Protein AF-A0A078IVW1-F1 (afdb_monomer)

Structure (mmCIF, N/CA/C/O backbone):
data_AF-A0A078IVW1-F1
#
_entry.id   AF-A0A078IVW1-F1
#
loop_
_atom_site.group_PDB
_atom_site.id
_atom_site.type_symbol
_atom_site.label_atom_id
_atom_site.label_alt_id
_atom_site.label_comp_id
_atom_site.label_asym_id
_atom_site.label_entity_id
_atom_site.label_seq_id
_atom_site.pdbx_PDB_ins_code
_atom_site.Cartn_x
_atom_site.Cartn_y
_atom_site.Cartn_z
_atom_site.occupancy
_atom_site.B_iso_or_equiv
_atom_site.auth_seq_id
_atom_site.auth_comp_id
_atom_site.auth_asym_id
_atom_site.auth_atom_id
_atom_site.pdbx_PDB_model_num
ATOM 1 N N . MET A 1 1 ? -6.769 -7.950 -31.016 1.00 24.73 1 MET A N 1
ATOM 2 C CA . MET A 1 1 ? -6.019 -9.209 -31.220 1.00 24.73 1 MET A CA 1
ATOM 3 C C . MET A 1 1 ? -4.898 -8.933 -32.211 1.00 24.73 1 MET A C 1
ATOM 5 O O . MET A 1 1 ? -5.158 -8.877 -33.402 1.00 24.73 1 MET A O 1
ATOM 9 N N . LEU A 1 2 ? -3.691 -8.647 -31.719 1.00 26.38 2 LEU A N 1
ATOM 10 C CA . LEU A 1 2 ? -2.508 -8.357 -32.539 1.00 26.38 2 LEU A CA 1
ATOM 11 C C . LEU A 1 2 ? -1.634 -9.618 -32.569 1.00 26.38 2 LEU A C 1
ATOM 13 O O . LEU A 1 2 ? -1.234 -10.117 -31.518 1.00 26.38 2 LEU A O 1
ATOM 17 N N . SER A 1 3 ? -1.404 -10.184 -33.755 1.00 25.48 3 SER A N 1
ATOM 18 C CA . SER A 1 3 ? -0.679 -11.444 -33.924 1.00 25.48 3 SER A CA 1
ATOM 19 C C . SER A 1 3 ? 0.833 -11.210 -34.014 1.00 25.48 3 SER A C 1
ATOM 21 O O . SER A 1 3 ? 1.359 -10.921 -35.083 1.00 25.48 3 SER A O 1
ATOM 23 N N . CYS A 1 4 ? 1.549 -11.415 -32.909 1.00 32.16 4 CYS A N 1
ATOM 24 C CA . CYS A 1 4 ? 3.010 -11.606 -32.915 1.00 32.16 4 CYS A CA 1
ATOM 25 C C . CYS A 1 4 ? 3.415 -13.059 -33.277 1.00 32.16 4 CYS A C 1
ATOM 27 O O . CYS A 1 4 ? 4.593 -13.399 -33.310 1.00 32.16 4 CYS A O 1
ATOM 29 N N . SER A 1 5 ? 2.437 -13.932 -33.556 1.00 32.19 5 SER A N 1
ATOM 30 C CA . SER A 1 5 ? 2.635 -15.375 -33.773 1.00 32.19 5 SER A CA 1
ATOM 31 C C . SER A 1 5 ? 3.453 -15.718 -35.025 1.00 32.19 5 SER A C 1
ATOM 33 O O . SER A 1 5 ? 4.124 -16.747 -35.047 1.00 32.19 5 SER A O 1
ATOM 35 N N . SER A 1 6 ? 3.414 -14.893 -36.076 1.00 31.38 6 SER A N 1
ATOM 36 C CA . SER A 1 6 ? 4.031 -15.243 -37.364 1.00 31.38 6 SER A CA 1
ATOM 37 C C . SER A 1 6 ? 5.554 -15.070 -37.388 1.00 31.38 6 SER A C 1
ATOM 39 O O . SER A 1 6 ? 6.227 -15.800 -38.116 1.00 31.38 6 SER A O 1
ATOM 41 N N . ALA A 1 7 ? 6.109 -14.164 -36.576 1.00 36.50 7 ALA A N 1
ATOM 42 C CA . ALA A 1 7 ? 7.552 -13.924 -36.514 1.00 36.50 7 ALA A CA 1
ATOM 43 C C . ALA A 1 7 ? 8.297 -15.043 -35.760 1.00 36.50 7 ALA A C 1
ATOM 45 O O . ALA A 1 7 ? 9.372 -15.465 -36.180 1.00 36.50 7 ALA A O 1
ATOM 46 N N . PHE A 1 8 ? 7.698 -15.591 -34.697 1.00 34.28 8 PHE A N 1
ATOM 47 C CA . PHE A 1 8 ? 8.327 -16.627 -33.866 1.00 34.28 8 PHE A CA 1
ATOM 48 C C . PHE A 1 8 ? 8.135 -18.057 -34.400 1.00 34.28 8 PHE A C 1
ATOM 50 O O . PHE A 1 8 ? 9.018 -18.900 -34.232 1.00 34.28 8 PHE A O 1
ATOM 57 N N . GLN A 1 9 ? 7.049 -18.342 -35.133 1.00 31.06 9 GLN A N 1
ATOM 58 C CA . GLN A 1 9 ? 6.803 -19.680 -35.705 1.00 31.06 9 GLN A CA 1
ATOM 59 C C . GLN A 1 9 ? 7.844 -20.115 -36.757 1.00 31.06 9 GLN A C 1
ATOM 61 O O . GLN A 1 9 ? 8.083 -21.314 -36.928 1.00 31.06 9 GLN A O 1
ATOM 66 N N . ARG A 1 10 ? 8.521 -19.171 -37.428 1.00 33.16 10 ARG A N 1
ATOM 67 C CA . ARG A 1 10 ? 9.613 -19.494 -38.367 1.00 33.16 10 ARG A CA 1
ATOM 68 C C . ARG A 1 10 ? 10.933 -19.836 -37.671 1.00 33.16 10 ARG A C 1
ATOM 70 O O . ARG A 1 10 ? 11.683 -20.652 -38.197 1.00 33.16 10 ARG A O 1
ATOM 77 N N . VAL A 1 11 ? 11.179 -19.310 -36.469 1.00 36.59 11 VAL A N 1
ATOM 78 C CA . VAL A 1 11 ? 12.409 -19.577 -35.698 1.00 36.59 11 VAL A CA 1
ATOM 79 C C . VAL A 1 11 ? 12.420 -21.008 -35.154 1.00 36.59 11 VAL A C 1
ATOM 81 O O . VAL A 1 11 ? 13.435 -21.695 -35.241 1.00 36.59 11 VAL A O 1
ATOM 84 N N . ALA A 1 12 ? 11.269 -21.509 -34.698 1.00 29.56 12 ALA A N 1
ATOM 85 C CA . ALA A 1 12 ? 11.139 -22.897 -34.251 1.00 29.56 12 ALA A CA 1
ATOM 86 C C . ALA A 1 12 ? 11.329 -23.916 -35.394 1.00 29.56 12 ALA A C 1
ATOM 88 O O . ALA A 1 12 ? 11.802 -25.022 -35.157 1.00 29.56 12 ALA A O 1
ATOM 89 N N . SER A 1 13 ? 11.006 -23.547 -36.639 1.00 28.39 13 SER A N 1
ATOM 90 C CA . SER A 1 13 ? 11.049 -24.469 -37.786 1.00 28.39 13 SER A CA 1
ATOM 91 C C . SER A 1 13 ? 12.455 -24.659 -38.380 1.00 28.39 13 SER A C 1
ATOM 93 O O . SER A 1 13 ? 12.718 -25.691 -38.992 1.00 28.39 13 SER A O 1
ATOM 95 N N . LEU A 1 14 ? 13.379 -23.713 -38.174 1.00 31.36 14 LEU A N 1
ATOM 96 C CA . LEU A 1 14 ? 14.762 -23.792 -38.679 1.00 31.36 14 LEU A CA 1
ATOM 97 C C . LEU A 1 14 ? 15.703 -24.618 -37.781 1.00 31.36 14 LEU A C 1
ATOM 99 O O . LEU A 1 14 ? 16.713 -25.123 -38.261 1.00 31.36 14 LEU A O 1
ATOM 103 N N . MET A 1 15 ? 15.356 -24.825 -36.506 1.00 32.75 15 MET A N 1
ATOM 104 C CA . MET A 1 15 ? 16.153 -25.624 -35.558 1.00 32.75 15 MET A CA 1
ATOM 105 C C . MET A 1 15 ? 15.985 -27.149 -35.735 1.00 32.75 15 MET A C 1
ATOM 107 O O . MET A 1 15 ? 16.777 -27.918 -35.194 1.00 32.75 15 MET A O 1
ATOM 111 N N . PHE A 1 16 ? 14.986 -27.616 -36.498 1.00 30.64 16 PHE A N 1
ATOM 112 C CA . PHE A 1 16 ? 14.672 -29.049 -36.627 1.00 30.64 16 PHE A CA 1
ATOM 113 C C . PHE A 1 16 ? 15.313 -29.770 -37.822 1.00 30.64 16 PHE A C 1
ATOM 115 O O . PHE A 1 16 ? 15.079 -30.968 -37.986 1.00 30.64 16 PHE A O 1
ATOM 122 N N . MET A 1 17 ? 16.153 -29.116 -38.634 1.00 33.28 17 MET A N 1
ATOM 123 C CA . MET A 1 17 ? 16.829 -29.787 -39.754 1.00 33.28 17 MET A CA 1
ATOM 124 C C . MET A 1 17 ? 18.305 -29.402 -39.902 1.00 33.28 17 MET A C 1
ATOM 126 O O . MET A 1 17 ? 18.654 -28.570 -40.728 1.00 33.28 17 MET A O 1
ATOM 130 N N . ALA A 1 18 ? 19.182 -30.083 -39.155 1.00 27.86 18 ALA A N 1
ATOM 131 C CA . ALA A 1 18 ? 20.555 -30.387 -39.579 1.00 27.86 18 ALA A CA 1
ATOM 132 C C . ALA A 1 18 ? 21.154 -31.535 -38.728 1.00 27.86 18 ALA A C 1
ATOM 134 O O . ALA A 1 18 ? 20.940 -31.573 -37.513 1.00 27.86 18 ALA A O 1
ATOM 135 N N . PRO A 1 19 ? 21.884 -32.499 -39.325 1.00 29.77 19 PRO A N 1
ATOM 136 C CA . PRO A 1 19 ? 22.349 -33.698 -38.634 1.00 29.77 19 PRO A CA 1
ATOM 137 C C . PRO A 1 19 ? 23.599 -33.448 -37.775 1.00 29.77 19 PRO A C 1
ATOM 139 O O . PRO A 1 19 ? 24.520 -32.727 -38.153 1.00 29.77 19 PRO A O 1
ATOM 142 N N . LYS A 1 20 ? 23.639 -34.115 -36.615 1.00 34.22 20 LYS A N 1
ATOM 143 C CA . LYS A 1 20 ? 24.758 -34.126 -35.662 1.00 34.22 20 LYS A CA 1
ATOM 144 C C . LYS A 1 20 ? 26.024 -34.717 -36.297 1.00 34.22 20 LYS A C 1
ATOM 146 O O . LYS A 1 20 ? 26.074 -35.918 -36.545 1.00 34.22 20 LYS A O 1
ATOM 151 N N . LEU A 1 21 ? 27.080 -33.917 -36.432 1.00 27.88 21 LEU A N 1
ATOM 152 C CA . LEU A 1 21 ? 28.450 -34.393 -36.654 1.00 27.88 21 LEU A CA 1
ATOM 153 C C . LEU A 1 21 ? 29.354 -33.867 -35.531 1.00 27.88 21 LEU A C 1
ATOM 155 O O . LEU A 1 21 ? 29.648 -32.679 -35.446 1.00 27.88 21 LEU A O 1
ATOM 159 N N . LYS A 1 22 ? 29.774 -34.775 -34.642 1.00 29.92 22 LYS A N 1
ATOM 160 C CA . LYS A 1 22 ? 30.841 -34.550 -33.654 1.00 29.92 22 LYS A CA 1
ATOM 161 C C . LYS A 1 22 ? 32.198 -34.846 -34.305 1.00 29.92 22 LYS A C 1
ATOM 163 O O . LYS A 1 22 ? 32.307 -35.898 -34.932 1.00 29.92 22 LYS A O 1
ATOM 168 N N . PRO A 1 23 ? 33.264 -34.074 -34.040 1.00 29.44 23 PRO A N 1
ATOM 169 C CA . PRO A 1 23 ? 34.621 -34.570 -34.197 1.00 29.44 23 PRO A CA 1
ATOM 170 C C . PRO A 1 23 ? 35.160 -35.080 -32.852 1.00 29.44 23 PRO A C 1
ATOM 172 O O . PRO A 1 23 ? 35.332 -34.324 -31.896 1.00 29.44 23 PRO A O 1
ATOM 175 N N . GLN A 1 24 ? 35.441 -36.383 -32.786 1.00 28.83 24 GLN A N 1
ATOM 176 C CA . GLN A 1 24 ? 36.315 -36.983 -31.778 1.00 28.83 24 GLN A CA 1
ATOM 177 C C . GLN A 1 24 ? 37.773 -36.636 -32.120 1.00 28.83 24 GLN A C 1
ATOM 179 O O . GLN A 1 24 ? 38.235 -36.926 -33.221 1.00 28.83 24 GLN A O 1
ATOM 184 N N . ARG A 1 25 ? 38.514 -36.039 -31.179 1.00 26.41 25 ARG A N 1
ATOM 185 C CA . ARG A 1 25 ? 39.983 -35.992 -31.234 1.00 26.41 25 ARG A CA 1
ATOM 186 C C . ARG A 1 25 ? 40.534 -37.317 -30.707 1.00 26.41 25 ARG A C 1
ATOM 188 O O . ARG A 1 25 ? 40.351 -37.625 -29.534 1.00 26.41 25 ARG A O 1
ATOM 195 N N . LEU A 1 26 ? 41.230 -38.061 -31.560 1.00 26.84 26 LEU A N 1
ATOM 196 C CA . LEU A 1 26 ? 42.085 -39.187 -31.185 1.00 26.84 26 LEU A CA 1
ATOM 197 C C . LEU A 1 26 ? 43.542 -38.772 -31.411 1.00 26.84 26 LEU A C 1
ATOM 199 O O . LEU A 1 26 ? 43.956 -38.521 -32.540 1.00 26.84 26 LEU A O 1
ATOM 203 N N . HIS A 1 27 ? 44.305 -38.679 -30.322 1.00 28.47 27 HIS A N 1
ATOM 204 C CA . HIS A 1 27 ? 45.763 -38.687 -30.359 1.00 28.47 27 HIS A CA 1
ATOM 205 C C . HIS A 1 27 ? 46.221 -40.120 -30.653 1.00 28.47 27 HIS A C 1
ATOM 207 O O . HIS A 1 27 ? 45.898 -41.028 -29.889 1.00 28.47 27 HIS A O 1
ATOM 213 N N . GLN A 1 28 ? 46.991 -40.319 -31.723 1.00 27.20 28 GLN A N 1
ATOM 214 C CA . GLN A 1 28 ? 47.823 -41.510 -31.885 1.00 27.20 28 GLN A CA 1
ATOM 215 C C . GLN A 1 28 ? 49.289 -41.132 -31.683 1.00 27.20 28 GLN A C 1
ATOM 217 O O . GLN A 1 28 ? 49.836 -40.275 -32.373 1.00 27.20 28 GLN A O 1
ATOM 222 N N . ILE A 1 29 ? 49.879 -41.784 -30.686 1.00 32.69 29 ILE A N 1
ATOM 223 C CA . ILE A 1 29 ? 51.311 -41.896 -30.432 1.00 32.69 29 ILE A CA 1
ATOM 224 C C . ILE A 1 29 ? 51.814 -43.060 -31.291 1.00 32.69 29 ILE A C 1
ATOM 226 O O . ILE A 1 29 ? 51.218 -44.136 -31.257 1.00 32.69 29 ILE A O 1
ATOM 230 N N . ALA A 1 30 ? 52.905 -42.857 -32.027 1.00 26.69 30 ALA A N 1
ATOM 231 C CA . ALA A 1 30 ? 53.679 -43.939 -32.628 1.00 26.69 30 ALA A CA 1
ATOM 232 C C . ALA A 1 30 ? 55.183 -43.615 -32.547 1.00 26.69 30 ALA A C 1
ATOM 234 O O . ALA A 1 30 ? 55.713 -42.817 -33.316 1.00 26.69 30 ALA A O 1
ATOM 235 N N . GLU A 1 31 ? 55.843 -44.239 -31.572 1.00 26.94 31 GLU A N 1
ATOM 236 C CA . GLU A 1 31 ? 57.244 -44.688 -31.622 1.00 26.94 31 GLU A CA 1
ATOM 237 C C . GLU A 1 31 ? 57.332 -45.855 -32.641 1.00 26.94 31 GLU A C 1
ATOM 239 O O . GLU A 1 31 ? 56.351 -46.571 -32.806 1.00 26.94 31 GLU A O 1
ATOM 244 N N . THR A 1 32 ? 58.386 -46.181 -33.396 1.00 30.00 32 THR A N 1
ATOM 245 C CA . THR A 1 32 ? 59.852 -46.143 -33.243 1.00 30.00 32 THR A CA 1
ATOM 246 C C . THR A 1 32 ? 60.497 -46.380 -34.627 1.00 30.00 32 THR A C 1
ATOM 248 O O . THR A 1 32 ? 59.862 -46.946 -35.516 1.00 30.00 32 THR A O 1
ATOM 251 N N . GLY A 1 33 ? 61.784 -46.042 -34.791 1.00 28.08 33 GLY A N 1
ATOM 252 C CA . GLY A 1 33 ? 62.618 -46.578 -35.878 1.00 28.08 33 GLY A CA 1
ATOM 253 C C . GLY A 1 33 ? 63.887 -45.765 -36.134 1.00 28.08 33 GLY A C 1
ATOM 254 O O . GLY A 1 33 ? 63.874 -44.831 -36.928 1.00 28.08 33 GLY A O 1
ATOM 255 N N . ALA A 1 34 ? 64.976 -46.104 -35.445 1.00 32.75 34 ALA A N 1
ATOM 256 C CA . ALA A 1 34 ? 66.288 -45.492 -35.621 1.00 32.75 34 ALA A CA 1
ATOM 257 C C . ALA A 1 34 ? 67.111 -46.244 -36.678 1.00 32.75 34 ALA A C 1
ATOM 259 O O . ALA A 1 34 ? 67.384 -47.423 -36.487 1.00 32.75 34 ALA A O 1
ATOM 260 N N . GLU A 1 35 ? 67.605 -45.542 -37.702 1.00 29.36 35 GLU A N 1
ATOM 261 C CA . GLU A 1 35 ? 68.818 -45.930 -38.432 1.00 29.36 35 GLU A CA 1
ATOM 262 C C . GLU A 1 35 ? 69.696 -44.696 -38.697 1.00 29.36 35 GLU A C 1
ATOM 264 O O . GLU A 1 35 ? 69.244 -43.640 -39.142 1.00 29.36 35 GLU A O 1
ATOM 269 N N . GLN A 1 36 ? 70.971 -44.829 -38.332 1.00 39.22 36 GLN A N 1
ATOM 270 C CA . GLN A 1 36 ? 72.017 -43.813 -38.408 1.00 39.22 36 GLN A CA 1
ATOM 271 C C . GLN A 1 36 ? 72.452 -43.565 -39.854 1.00 39.22 36 GLN A C 1
ATOM 273 O O . GLN A 1 36 ? 72.902 -44.501 -40.500 1.00 39.22 36 GLN A O 1
ATOM 278 N N . LEU A 1 37 ? 72.503 -42.305 -40.302 1.00 31.30 37 LEU A N 1
ATOM 279 C CA . LEU A 1 37 ? 73.379 -41.888 -41.405 1.00 31.30 37 LEU A CA 1
ATOM 280 C C . LEU A 1 37 ? 73.882 -40.447 -41.196 1.00 31.30 37 LEU A C 1
ATOM 282 O O . LEU A 1 37 ? 73.183 -39.463 -41.407 1.00 31.30 37 LEU A O 1
ATOM 286 N N . VAL A 1 38 ? 75.125 -40.382 -40.711 1.00 33.50 38 VAL A N 1
ATOM 287 C CA . VAL A 1 38 ? 76.199 -39.407 -40.976 1.00 33.50 38 VAL A CA 1
ATOM 288 C C . VAL A 1 38 ? 75.796 -37.962 -41.326 1.00 33.50 38 VAL A C 1
ATOM 290 O O . VAL A 1 38 ? 75.296 -37.652 -42.405 1.00 33.50 38 VAL A O 1
ATOM 293 N N . LYS A 1 39 ? 76.194 -37.048 -40.429 1.00 45.00 39 LYS A N 1
ATOM 294 C CA . LYS A 1 39 ? 76.254 -35.591 -40.618 1.00 45.00 39 LYS A CA 1
ATOM 295 C C . LYS A 1 39 ? 76.831 -35.213 -41.989 1.00 45.00 39 LYS A C 1
ATOM 297 O O . LYS A 1 39 ? 78.031 -35.339 -42.224 1.00 45.00 39 LYS A O 1
ATOM 302 N N . LYS A 1 40 ? 75.999 -34.605 -42.833 1.00 32.66 40 LYS A N 1
ATOM 303 C CA . LYS A 1 40 ? 76.448 -33.673 -43.868 1.00 32.66 40 LYS A CA 1
ATOM 304 C C . LYS A 1 40 ? 75.573 -32.433 -43.762 1.00 32.66 40 LYS A C 1
ATOM 306 O O . LYS A 1 40 ? 74.375 -32.496 -44.021 1.00 32.66 40 LYS A O 1
ATOM 311 N N . ALA A 1 41 ? 76.167 -31.329 -43.308 1.00 35.81 41 ALA A N 1
ATOM 312 C CA . ALA A 1 41 ? 75.520 -30.028 -43.283 1.00 35.81 41 ALA A CA 1
ATOM 313 C C . ALA A 1 41 ? 75.143 -29.662 -44.721 1.00 35.81 41 ALA A C 1
ATOM 315 O O . ALA A 1 41 ? 75.983 -29.263 -45.525 1.00 35.81 41 ALA A O 1
ATOM 316 N N . ARG A 1 42 ? 73.875 -29.881 -45.060 1.00 39.69 42 ARG A N 1
ATOM 317 C CA . ARG A 1 42 ? 73.269 -29.309 -46.249 1.00 39.69 42 ARG A CA 1
ATOM 318 C C . ARG A 1 42 ? 72.873 -27.906 -45.827 1.00 39.69 42 ARG A C 1
ATOM 320 O O . ARG A 1 42 ? 71.928 -27.743 -45.063 1.00 39.69 42 ARG A O 1
ATOM 327 N N . THR A 1 43 ? 73.636 -26.914 -46.266 1.00 43.94 43 THR A N 1
ATOM 328 C CA . THR A 1 43 ? 73.243 -25.508 -46.209 1.00 43.94 43 THR A CA 1
ATOM 329 C C . THR A 1 43 ? 71.979 -25.372 -47.056 1.00 43.94 43 THR A C 1
ATOM 331 O O . THR A 1 43 ? 72.036 -25.152 -48.262 1.00 43.94 43 THR A O 1
ATOM 334 N N . MET A 1 44 ? 70.823 -25.637 -46.454 1.00 43.00 44 MET A N 1
ATOM 335 C CA . MET A 1 44 ? 69.550 -25.202 -46.995 1.00 43.00 44 MET A CA 1
ATOM 336 C C . MET A 1 44 ? 69.433 -23.735 -46.616 1.00 43.00 44 MET A C 1
ATOM 338 O O . MET A 1 44 ? 69.618 -23.355 -45.464 1.00 43.00 44 MET A O 1
ATOM 342 N N . THR A 1 45 ? 69.175 -22.907 -47.612 1.00 50.91 45 THR A N 1
ATOM 343 C CA . THR A 1 45 ? 68.810 -21.498 -47.511 1.00 50.91 45 THR A CA 1
ATOM 344 C C . THR A 1 45 ? 67.485 -21.344 -46.748 1.00 50.91 45 THR A C 1
ATOM 346 O O . THR A 1 45 ? 66.454 -21.035 -47.333 1.00 50.91 45 THR A O 1
ATOM 349 N N . THR A 1 46 ? 67.480 -21.623 -45.443 1.00 50.75 46 THR A N 1
ATOM 350 C CA . THR A 1 46 ? 66.289 -21.595 -44.573 1.00 50.75 46 THR A CA 1
ATOM 351 C C . THR A 1 46 ? 66.142 -20.290 -43.793 1.00 50.75 46 THR A C 1
ATOM 353 O O . THR A 1 46 ? 65.039 -19.982 -43.353 1.00 50.75 46 THR A O 1
ATOM 356 N N . GLU A 1 47 ? 67.207 -19.491 -43.650 1.00 52.66 47 GLU A N 1
ATOM 357 C CA . GLU A 1 47 ? 67.132 -18.200 -42.943 1.00 52.66 47 GLU A CA 1
ATOM 358 C C . GLU A 1 47 ? 66.324 -17.147 -43.711 1.00 52.66 47 GLU A C 1
ATOM 360 O O . GLU A 1 47 ? 65.543 -16.431 -43.091 1.00 52.66 47 GLU A O 1
ATOM 365 N N . SER A 1 48 ? 66.439 -17.089 -45.046 1.00 58.31 48 SER A N 1
ATOM 366 C CA . SER A 1 48 ? 65.611 -16.180 -45.858 1.00 58.31 48 SER A CA 1
ATOM 367 C C . SER A 1 48 ? 64.148 -16.608 -45.811 1.00 58.31 48 SER A C 1
ATOM 369 O O . SER A 1 48 ? 63.303 -15.828 -45.406 1.00 58.31 48 SER A O 1
ATOM 371 N N . SER A 1 49 ? 63.851 -17.883 -46.091 1.00 63.56 49 SER A N 1
ATOM 372 C CA . SER A 1 49 ? 62.472 -18.383 -46.177 1.00 63.56 49 SER A CA 1
ATOM 373 C C . SER A 1 49 ? 61.667 -18.213 -44.883 1.00 63.56 49 SER A C 1
ATOM 375 O O . SER A 1 49 ? 60.493 -17.852 -44.953 1.00 63.56 49 SER A O 1
ATOM 377 N N . MET A 1 50 ? 62.267 -18.443 -43.707 1.00 70.25 50 MET A N 1
ATOM 378 C CA . MET A 1 50 ? 61.575 -18.201 -42.436 1.00 70.25 50 MET A CA 1
ATOM 379 C C . MET A 1 50 ? 61.427 -16.710 -42.140 1.00 70.25 50 MET A C 1
ATOM 381 O O . MET A 1 50 ? 60.365 -16.296 -41.688 1.00 70.25 50 MET A O 1
ATOM 385 N N . LYS A 1 51 ? 62.453 -15.893 -42.405 1.00 74.69 51 LYS A N 1
ATOM 386 C CA . LYS A 1 51 ? 62.384 -14.440 -42.201 1.00 74.69 51 LYS A CA 1
ATOM 387 C C . LYS A 1 51 ? 61.339 -13.794 -43.115 1.00 74.69 51 LYS A C 1
ATOM 389 O O . LYS A 1 51 ? 60.545 -12.992 -42.639 1.00 74.69 51 LYS A O 1
ATOM 394 N N . ASP A 1 52 ? 61.281 -14.223 -44.372 1.00 78.00 52 ASP A N 1
ATOM 395 C CA . ASP A 1 52 ? 60.282 -13.807 -45.356 1.00 78.00 52 ASP A CA 1
ATOM 396 C C . ASP A 1 52 ? 58.871 -14.229 -44.907 1.00 78.00 52 ASP A C 1
ATOM 398 O O . ASP A 1 52 ? 57.936 -13.434 -44.988 1.00 78.00 52 ASP A O 1
ATOM 402 N N . ALA A 1 53 ? 58.714 -15.432 -44.337 1.00 79.94 53 ALA A N 1
ATOM 403 C CA . ALA A 1 53 ? 57.449 -15.874 -43.747 1.00 79.94 53 ALA A CA 1
ATOM 404 C C . ALA A 1 53 ? 57.048 -15.047 -42.507 1.00 79.94 53 ALA A C 1
ATOM 406 O O . ALA A 1 53 ? 55.894 -14.642 -42.391 1.00 79.94 53 ALA A O 1
ATOM 407 N N . PHE A 1 54 ? 57.978 -14.745 -41.592 1.00 87.31 54 PHE A N 1
ATOM 408 C CA . PHE A 1 54 ? 57.710 -13.885 -40.430 1.00 87.31 54 PHE A CA 1
ATOM 409 C C . PHE A 1 54 ? 57.327 -12.460 -40.839 1.00 87.31 54 PHE A C 1
ATOM 411 O O . PHE A 1 54 ? 56.403 -11.899 -40.253 1.00 87.31 54 PHE A O 1
ATOM 418 N N . SER A 1 55 ? 57.983 -11.896 -41.856 1.00 86.62 55 SER A N 1
ATOM 419 C CA . SER A 1 55 ? 57.609 -10.600 -42.428 1.00 86.62 55 SER A CA 1
ATOM 420 C C . SER A 1 55 ? 56.202 -10.635 -43.027 1.00 86.62 55 SER A C 1
ATOM 422 O O . SER A 1 55 ? 55.395 -9.772 -42.703 1.00 86.62 55 SER A O 1
ATOM 424 N N . GLN A 1 56 ? 55.851 -11.681 -43.783 1.00 87.44 56 GLN A N 1
ATOM 425 C CA . GLN A 1 56 ? 54.490 -11.855 -44.309 1.00 87.44 56 GLN A CA 1
ATOM 426 C C . GLN A 1 56 ? 53.433 -11.960 -43.197 1.00 87.44 56 GLN A C 1
ATOM 428 O O . GLN A 1 56 ? 52.359 -11.368 -43.311 1.00 87.44 56 GLN A O 1
ATOM 433 N N . TYR A 1 57 ? 53.719 -12.672 -42.099 1.00 87.94 57 TYR A N 1
ATOM 434 C CA . TYR A 1 57 ? 52.807 -12.744 -40.952 1.00 87.94 57 TYR A CA 1
ATOM 435 C C . TYR A 1 57 ? 52.697 -11.416 -40.196 1.00 87.94 57 TYR A C 1
ATOM 437 O O . TYR A 1 57 ? 51.604 -11.063 -39.751 1.00 87.94 57 TYR A O 1
ATOM 445 N N . ALA A 1 58 ? 53.797 -10.672 -40.055 1.00 87.94 58 ALA A N 1
ATOM 446 C CA . ALA A 1 58 ? 53.789 -9.348 -39.440 1.00 87.94 58 ALA A CA 1
ATOM 447 C C . ALA A 1 58 ? 52.955 -8.359 -40.268 1.00 87.94 58 ALA A C 1
ATOM 449 O O . ALA A 1 58 ? 52.090 -7.683 -39.713 1.00 87.94 58 ALA A O 1
ATOM 450 N N . ASP A 1 59 ? 53.136 -8.343 -41.590 1.00 88.81 59 ASP A N 1
ATOM 451 C CA . ASP A 1 59 ? 52.350 -7.511 -42.504 1.00 88.81 59 ASP A CA 1
ATOM 452 C C . ASP A 1 59 ? 50.867 -7.905 -42.477 1.00 88.81 59 ASP A C 1
ATOM 454 O O . ASP A 1 59 ? 49.993 -7.039 -42.414 1.00 88.81 59 ASP A O 1
ATOM 458 N N . TYR A 1 60 ? 50.557 -9.207 -42.438 1.00 87.06 60 TYR A N 1
ATOM 459 C CA . TYR A 1 60 ? 49.186 -9.695 -42.267 1.00 87.06 60 TYR A CA 1
ATOM 460 C C . TYR A 1 60 ? 48.552 -9.204 -40.955 1.00 87.06 60 TYR A C 1
ATOM 462 O O . TYR A 1 60 ? 47.434 -8.687 -40.972 1.00 87.06 60 TYR A O 1
ATOM 470 N N . LEU A 1 61 ? 49.253 -9.335 -39.822 1.00 86.38 61 LEU A N 1
ATOM 471 C CA . LEU A 1 61 ? 48.755 -8.910 -38.509 1.00 86.38 61 LEU A CA 1
ATOM 472 C C . LEU A 1 61 ? 48.595 -7.391 -38.410 1.00 86.38 61 LEU A C 1
ATOM 474 O O . LEU A 1 61 ? 47.601 -6.928 -37.849 1.00 86.38 61 LEU A O 1
ATOM 478 N N . ASN A 1 62 ? 49.529 -6.620 -38.969 1.00 87.69 62 ASN A N 1
ATOM 479 C CA . ASN A 1 62 ? 49.442 -5.162 -39.018 1.00 87.69 62 ASN A CA 1
ATOM 480 C C . ASN A 1 62 ? 48.235 -4.723 -39.852 1.00 87.69 62 ASN A C 1
ATOM 482 O O . ASN A 1 62 ? 47.373 -4.008 -39.343 1.00 87.69 62 ASN A O 1
ATOM 486 N N . ASN A 1 63 ? 48.091 -5.252 -41.071 1.00 86.62 63 ASN A N 1
ATOM 487 C CA . ASN A 1 63 ? 46.940 -4.971 -41.932 1.00 86.62 63 ASN A CA 1
ATOM 488 C C . ASN A 1 63 ? 45.610 -5.375 -41.271 1.00 86.62 63 ASN A C 1
ATOM 490 O O . ASN A 1 63 ? 44.612 -4.656 -41.374 1.00 86.62 63 ASN A O 1
ATOM 494 N N . PHE A 1 64 ? 45.582 -6.508 -40.561 1.00 86.12 64 PHE A N 1
ATOM 495 C CA . PHE A 1 64 ? 44.407 -6.957 -39.816 1.00 86.12 64 PHE A CA 1
ATOM 496 C C . PHE A 1 64 ? 44.075 -6.031 -38.638 1.00 86.12 64 PHE A C 1
ATOM 498 O O . PHE A 1 64 ? 42.906 -5.694 -38.438 1.00 86.12 64 PHE A O 1
ATOM 505 N N . ASN A 1 65 ? 45.075 -5.584 -37.874 1.00 86.69 65 ASN A N 1
ATOM 506 C CA . ASN A 1 65 ? 44.882 -4.649 -36.767 1.00 86.69 65 ASN A CA 1
ATOM 507 C C . ASN A 1 65 ? 44.405 -3.279 -37.254 1.00 86.69 65 ASN A C 1
ATOM 509 O O . ASN A 1 65 ? 43.435 -2.757 -36.708 1.00 86.69 65 ASN A O 1
ATOM 513 N N . GLU A 1 66 ? 44.999 -2.739 -38.317 1.00 89.31 66 GLU A N 1
ATOM 514 C CA . GLU A 1 66 ? 44.539 -1.491 -38.931 1.00 89.31 66 GLU A CA 1
ATOM 515 C C . GLU A 1 66 ? 43.095 -1.610 -39.439 1.00 89.31 66 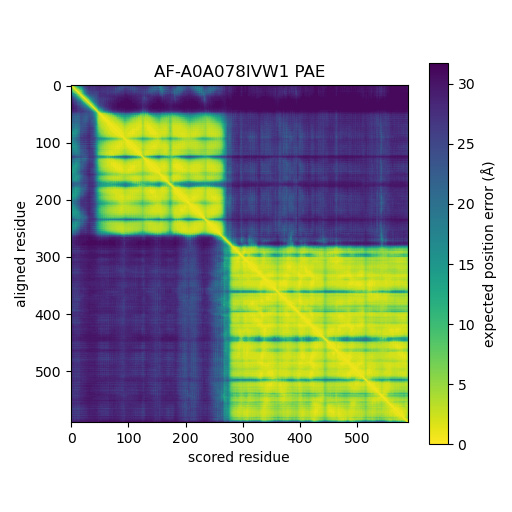GLU A C 1
ATOM 517 O O . GLU A 1 66 ? 42.271 -0.719 -39.211 1.00 89.31 66 GLU A O 1
ATOM 522 N N . LYS A 1 67 ? 42.745 -2.736 -40.083 1.00 88.69 67 LYS A N 1
ATOM 523 C CA . LYS A 1 67 ? 41.361 -3.026 -40.495 1.00 88.69 67 LYS A CA 1
ATOM 524 C C . LYS A 1 67 ? 40.427 -3.071 -39.285 1.00 88.69 67 LYS A C 1
ATOM 526 O O . LYS A 1 67 ? 39.368 -2.446 -39.303 1.00 88.69 67 LYS A O 1
ATOM 531 N N . ARG A 1 68 ? 40.824 -3.757 -38.209 1.00 90.31 68 ARG A N 1
ATOM 532 C CA . ARG A 1 68 ? 40.060 -3.829 -36.956 1.00 90.31 68 ARG A CA 1
ATOM 533 C C . ARG A 1 68 ? 39.827 -2.441 -36.357 1.00 90.31 68 ARG A C 1
ATOM 535 O O . ARG A 1 68 ? 38.708 -2.166 -35.937 1.00 90.31 68 ARG A O 1
ATOM 542 N N . GLU A 1 69 ? 40.824 -1.562 -36.333 1.00 91.31 69 GLU A N 1
ATOM 543 C CA . GLU A 1 69 ? 40.668 -0.194 -35.819 1.00 91.31 69 GLU A CA 1
ATOM 544 C C . GLU A 1 69 ? 39.678 0.636 -36.644 1.00 91.31 69 GLU A C 1
ATOM 546 O O . GLU A 1 69 ? 38.818 1.315 -36.073 1.00 91.31 69 GLU A O 1
ATOM 551 N N . ARG A 1 70 ? 39.732 0.536 -37.980 1.00 92.25 70 ARG A N 1
ATOM 552 C CA . ARG A 1 70 ? 38.751 1.191 -38.861 1.00 92.25 70 ARG A CA 1
ATOM 553 C C . ARG A 1 70 ? 37.333 0.674 -38.623 1.00 92.25 70 ARG A C 1
ATOM 555 O O . ARG A 1 70 ? 36.407 1.481 -38.530 1.00 92.25 70 ARG A O 1
ATOM 562 N N . VAL A 1 71 ? 37.169 -0.637 -38.438 1.00 92.19 71 VAL A N 1
ATOM 563 C CA . VAL A 1 71 ? 35.879 -1.264 -38.104 1.00 92.19 71 VAL A CA 1
ATOM 564 C C . VAL A 1 71 ? 35.365 -0.806 -36.736 1.00 92.19 71 VAL A C 1
ATOM 566 O O . VAL A 1 71 ? 34.200 -0.433 -36.627 1.00 92.19 71 VAL A O 1
ATOM 569 N N . VAL A 1 72 ? 36.218 -0.748 -35.706 1.00 93.12 72 VAL A N 1
ATOM 570 C CA . VAL A 1 72 ? 35.837 -0.218 -34.381 1.00 93.12 72 VAL A CA 1
ATOM 571 C C . VAL A 1 72 ? 35.376 1.235 -34.490 1.00 93.12 72 VAL A C 1
ATOM 573 O O . VAL A 1 72 ? 34.383 1.618 -33.871 1.00 93.12 72 VAL A O 1
ATOM 576 N N . LYS A 1 73 ? 36.066 2.057 -35.288 1.00 94.56 73 LYS A N 1
ATOM 577 C CA . LYS A 1 73 ? 35.670 3.451 -35.517 1.00 94.56 73 LYS A CA 1
ATOM 578 C C . LYS A 1 73 ? 34.306 3.541 -36.206 1.00 94.56 73 LYS A C 1
ATOM 580 O O . LYS A 1 73 ? 33.443 4.261 -35.714 1.00 94.56 73 LYS A O 1
ATOM 585 N N . ALA A 1 74 ? 34.086 2.770 -37.272 1.00 93.44 74 ALA A N 1
ATOM 586 C CA . ALA A 1 74 ? 32.795 2.714 -37.956 1.00 93.44 74 ALA A CA 1
ATOM 587 C C . ALA A 1 74 ? 31.668 2.240 -37.019 1.00 93.44 74 ALA A C 1
ATOM 589 O O . ALA A 1 74 ? 30.598 2.840 -36.990 1.00 93.44 74 ALA A O 1
ATOM 590 N N . SER A 1 75 ? 31.930 1.230 -36.182 1.00 95.31 75 SER A N 1
ATOM 591 C CA . SER A 1 75 ? 30.985 0.764 -35.163 1.00 95.31 75 SER A CA 1
ATOM 592 C C . SER A 1 75 ? 30.604 1.865 -34.177 1.00 95.31 75 SER A C 1
ATOM 594 O O . SER A 1 75 ? 29.429 2.010 -33.859 1.00 95.31 75 SER A O 1
ATOM 596 N N . ARG A 1 76 ? 31.578 2.646 -33.694 1.00 96.38 76 ARG A N 1
ATOM 597 C CA . ARG A 1 76 ? 31.327 3.764 -32.770 1.00 96.38 76 ARG A CA 1
ATOM 598 C C . ARG A 1 76 ? 30.515 4.876 -33.426 1.00 96.38 76 ARG A C 1
ATOM 600 O O . ARG A 1 76 ? 29.643 5.438 -32.768 1.00 96.38 76 ARG A O 1
ATOM 607 N N . ASP A 1 77 ? 30.776 5.166 -34.700 1.00 96.19 77 ASP A N 1
ATOM 608 C CA . ASP A 1 77 ? 29.998 6.138 -35.473 1.00 96.19 77 ASP A CA 1
ATOM 609 C C . ASP A 1 77 ? 28.531 5.681 -35.601 1.00 96.19 77 ASP A C 1
ATOM 611 O O . ASP A 1 77 ? 27.619 6.483 -35.386 1.00 96.19 77 ASP A O 1
ATOM 615 N N . ILE A 1 78 ? 28.286 4.390 -35.867 1.00 96.94 78 ILE A N 1
ATOM 616 C CA . ILE A 1 78 ? 26.928 3.817 -35.890 1.00 96.94 78 ILE A CA 1
ATOM 617 C C . ILE A 1 78 ? 26.274 3.932 -34.512 1.00 96.94 78 ILE A C 1
ATOM 619 O O . ILE A 1 78 ? 25.160 4.446 -34.425 1.00 96.94 78 ILE A O 1
ATOM 623 N N . THR A 1 79 ? 26.956 3.523 -33.438 1.00 97.56 79 THR A N 1
ATOM 624 C CA . THR A 1 79 ? 26.428 3.625 -32.067 1.00 97.56 79 THR A CA 1
ATOM 625 C C . THR A 1 79 ? 26.040 5.064 -31.732 1.00 97.56 79 THR A C 1
ATOM 627 O O . THR A 1 79 ? 24.929 5.331 -31.284 1.00 97.56 79 THR A O 1
ATOM 630 N N . MET A 1 80 ? 26.938 6.022 -31.974 1.00 97.19 80 MET A N 1
ATOM 631 C CA . MET A 1 80 ? 26.709 7.428 -31.641 1.00 97.19 80 MET A CA 1
ATOM 632 C C . MET A 1 80 ? 25.485 7.994 -32.364 1.00 97.19 80 MET A C 1
ATOM 634 O O . MET A 1 80 ? 24.699 8.719 -31.756 1.00 97.19 80 MET A O 1
ATOM 638 N N . ASN A 1 81 ? 25.322 7.699 -33.653 1.00 97.62 81 ASN A N 1
ATOM 639 C CA . ASN A 1 81 ? 24.212 8.253 -34.421 1.00 97.62 81 ASN A CA 1
ATOM 640 C C . ASN A 1 81 ? 22.903 7.480 -34.202 1.00 97.62 81 ASN A C 1
ATOM 642 O O . ASN A 1 81 ? 21.852 8.109 -34.146 1.00 97.62 81 ASN A O 1
ATOM 646 N N . SER A 1 82 ? 22.955 6.173 -33.932 1.00 98.06 82 SER A N 1
ATOM 647 C CA . SER A 1 82 ? 21.780 5.394 -33.501 1.00 98.06 82 SER A CA 1
ATOM 648 C C . SER A 1 82 ? 21.231 5.913 -32.167 1.00 98.06 82 SER A C 1
ATOM 650 O O . SER A 1 82 ? 20.030 6.142 -32.043 1.00 98.06 82 SER A O 1
ATOM 652 N N . LYS A 1 83 ? 22.105 6.271 -31.213 1.00 97.31 83 LYS A N 1
ATOM 653 C CA . LYS A 1 83 ? 21.699 6.951 -29.969 1.00 97.31 83 LYS A CA 1
ATOM 654 C C . LYS A 1 83 ? 20.997 8.276 -30.214 1.00 97.31 83 LYS A C 1
ATOM 656 O O . LYS A 1 83 ? 20.024 8.584 -29.534 1.00 97.31 83 LYS A O 1
ATOM 661 N N . LYS A 1 84 ? 21.457 9.073 -31.185 1.00 97.12 84 LYS A N 1
ATOM 662 C CA . LYS A 1 84 ? 20.777 10.329 -31.545 1.00 97.12 84 LYS A CA 1
ATOM 663 C C . LYS A 1 84 ? 19.362 10.068 -32.056 1.00 97.12 84 LYS A C 1
ATOM 665 O O . LYS A 1 84 ? 18.461 10.800 -31.658 1.00 97.12 84 LYS A O 1
ATOM 670 N N . VAL A 1 85 ? 19.164 9.022 -32.863 1.00 97.75 85 VAL A N 1
ATOM 671 C CA . VAL A 1 85 ? 17.828 8.592 -33.304 1.00 97.75 85 VAL A CA 1
ATOM 672 C C . VAL A 1 85 ? 16.972 8.212 -32.096 1.00 97.75 85 VAL A C 1
ATOM 674 O O . VAL A 1 85 ? 15.876 8.743 -31.950 1.00 97.75 85 VAL A O 1
ATOM 677 N N . ILE A 1 86 ? 17.483 7.379 -31.185 1.00 97.44 86 ILE A N 1
ATOM 678 C CA . ILE A 1 86 ? 16.768 6.973 -29.962 1.00 97.44 86 ILE A CA 1
ATOM 679 C C . ILE A 1 86 ? 16.368 8.201 -29.128 1.00 97.44 86 ILE A C 1
ATOM 681 O O . ILE A 1 86 ? 15.200 8.360 -28.774 1.00 97.44 86 ILE A O 1
ATOM 685 N N . PHE A 1 87 ? 17.299 9.127 -28.876 1.00 96.50 87 PHE A N 1
ATOM 686 C CA . PHE A 1 87 ? 17.011 10.369 -28.152 1.00 96.50 87 PHE A CA 1
ATOM 687 C C . PHE A 1 87 ? 16.002 11.265 -28.870 1.00 96.50 87 PHE A C 1
ATOM 689 O O . PHE A 1 87 ? 15.217 11.940 -28.207 1.00 96.50 87 PHE A O 1
ATOM 696 N N . GLN A 1 88 ? 16.018 11.300 -30.203 1.00 95.00 88 GLN A N 1
ATOM 697 C CA . GLN A 1 88 ? 15.035 12.035 -30.991 1.00 95.00 88 GLN A CA 1
ATOM 698 C C . GLN A 1 88 ? 13.648 11.391 -30.850 1.00 95.00 88 GLN A C 1
ATOM 700 O O . GLN A 1 88 ? 12.687 12.115 -30.611 1.00 95.00 88 GLN A O 1
ATOM 705 N N . VAL A 1 89 ? 13.545 10.058 -30.905 1.00 95.62 89 VAL A N 1
ATOM 706 C CA . VAL A 1 89 ? 12.282 9.321 -30.710 1.00 95.62 89 VAL A CA 1
ATOM 707 C C . VAL A 1 89 ? 11.723 9.515 -29.296 1.00 95.62 89 VAL A C 1
ATOM 709 O O . VAL A 1 89 ? 10.516 9.656 -29.140 1.00 95.62 89 VAL A O 1
ATOM 712 N N . HIS A 1 90 ? 12.560 9.630 -28.263 1.00 94.19 90 HIS A N 1
ATOM 713 C CA . HIS A 1 90 ? 12.087 9.927 -26.898 1.00 94.19 90 HIS A CA 1
ATOM 714 C C . HIS A 1 90 ? 11.415 11.293 -26.734 1.00 94.19 90 HIS A C 1
ATOM 716 O O . HIS A 1 90 ? 10.687 11.496 -25.769 1.00 94.19 90 HIS A O 1
ATOM 722 N N . ARG A 1 91 ? 11.621 12.231 -27.666 1.00 91.31 91 ARG A N 1
ATOM 723 C CA . ARG A 1 91 ? 10.970 13.557 -27.647 1.00 91.31 91 ARG A CA 1
ATOM 724 C C . ARG A 1 91 ? 9.544 13.543 -28.193 1.00 91.31 91 ARG A C 1
ATOM 726 O O . ARG A 1 91 ? 8.914 14.599 -28.259 1.00 91.31 91 ARG A O 1
ATOM 733 N N . LEU A 1 92 ? 9.068 12.379 -28.630 1.00 88.56 92 LEU A N 1
ATOM 734 C CA . LEU A 1 92 ? 7.714 12.188 -29.122 1.00 88.56 92 LEU A CA 1
ATOM 735 C C . LEU A 1 92 ? 6.710 12.658 -28.057 1.00 88.56 92 LEU A C 1
ATOM 737 O O . LEU A 1 92 ? 6.840 12.323 -26.882 1.00 88.56 92 LEU A O 1
ATOM 741 N N . SER A 1 93 ? 5.670 13.366 -28.462 1.00 85.12 93 SER A N 1
ATOM 742 C CA . SER A 1 93 ? 4.503 13.727 -27.657 1.00 85.12 93 SER A CA 1
ATOM 743 C C . SER A 1 93 ? 3.238 13.625 -28.509 1.00 85.12 93 SER A C 1
ATOM 745 O O . SER A 1 93 ? 3.310 13.339 -29.708 1.00 85.12 93 SER A O 1
ATOM 747 N N . LYS A 1 94 ? 2.066 13.842 -27.903 1.00 78.50 94 LYS A N 1
ATOM 748 C CA . LYS A 1 94 ? 0.796 13.903 -28.642 1.00 78.50 94 LYS A CA 1
ATOM 749 C C . LYS A 1 94 ? 0.795 15.000 -29.712 1.00 78.50 94 LYS A C 1
ATOM 751 O O . LYS A 1 94 ? 0.240 14.784 -30.784 1.00 78.50 94 LYS A O 1
ATOM 756 N N . ASP A 1 95 ? 1.456 16.122 -29.442 1.00 83.81 95 ASP A N 1
ATOM 757 C CA . ASP A 1 95 ? 1.355 17.337 -30.259 1.00 83.81 95 ASP A CA 1
ATOM 758 C C . ASP A 1 95 ? 2.408 17.423 -31.372 1.00 83.81 95 ASP A C 1
ATOM 760 O O . ASP A 1 95 ? 2.225 18.155 -32.339 1.00 83.81 95 ASP A O 1
ATOM 764 N N . ASN A 1 96 ? 3.514 16.679 -31.258 1.00 90.62 96 ASN A N 1
ATOM 765 C CA . ASN A 1 96 ? 4.649 16.755 -32.191 1.00 90.62 96 ASN A CA 1
ATOM 766 C C . ASN A 1 96 ? 4.971 15.419 -32.885 1.00 90.62 96 ASN A C 1
ATOM 768 O O . ASN A 1 96 ? 6.050 15.261 -33.466 1.00 90.62 96 ASN A O 1
ATOM 772 N N . LYS A 1 97 ? 4.057 14.443 -32.797 1.00 88.44 97 LYS A N 1
ATOM 773 C CA . LYS A 1 97 ? 4.292 13.049 -33.192 1.00 88.44 97 LYS A CA 1
ATOM 774 C C . LYS A 1 97 ? 4.869 12.923 -34.605 1.00 88.44 97 LYS A C 1
ATOM 776 O O . LYS A 1 97 ? 5.900 12.278 -34.790 1.00 88.44 97 LYS A O 1
ATOM 781 N N . ASP A 1 98 ? 4.216 13.543 -35.581 1.00 92.00 98 ASP A N 1
ATOM 782 C CA . ASP A 1 98 ? 4.567 13.386 -36.994 1.00 92.00 98 ASP A CA 1
ATOM 783 C C . ASP A 1 98 ? 5.904 14.060 -37.329 1.00 92.00 98 ASP A C 1
ATOM 785 O O . ASP A 1 98 ? 6.744 13.455 -37.990 1.00 92.00 98 ASP A O 1
ATOM 789 N N . GLU A 1 99 ? 6.160 15.255 -36.786 1.00 94.75 99 GLU A N 1
ATOM 790 C CA . GLU A 1 99 ? 7.425 15.980 -36.976 1.00 94.75 99 GLU A CA 1
ATOM 791 C C . GLU A 1 99 ? 8.615 15.198 -36.397 1.00 94.75 99 GLU A C 1
ATOM 793 O O . GLU A 1 99 ? 9.655 15.029 -37.045 1.00 94.75 99 GLU A O 1
ATOM 798 N N . VAL A 1 100 ? 8.461 14.678 -35.174 1.00 95.19 100 VAL A N 1
ATOM 799 C CA . VAL A 1 100 ? 9.510 13.904 -34.503 1.00 95.19 100 VAL A CA 1
ATOM 800 C C . VAL A 1 100 ? 9.805 12.611 -35.261 1.00 95.19 100 VAL A C 1
ATOM 802 O O . VAL A 1 100 ? 10.979 12.276 -35.432 1.00 95.19 100 VAL A O 1
ATOM 805 N N . LEU A 1 101 ? 8.774 11.901 -35.732 1.00 94.56 101 LEU A N 1
ATOM 806 C CA . LEU A 1 101 ? 8.937 10.657 -36.489 1.00 94.56 101 LEU A CA 1
ATOM 807 C C . LEU A 1 101 ? 9.493 10.892 -37.896 1.00 94.56 101 LEU A C 1
ATOM 809 O O . LEU A 1 101 ? 10.300 10.086 -38.361 1.00 94.56 101 LEU A O 1
ATOM 813 N N . GLU A 1 102 ? 9.129 11.984 -38.567 1.00 95.50 102 GLU A N 1
ATOM 814 C CA . GLU A 1 102 ? 9.714 12.338 -39.862 1.00 95.50 102 GLU A CA 1
ATOM 815 C C . GLU A 1 102 ? 11.217 12.599 -39.715 1.00 95.50 102 GLU A C 1
ATOM 817 O O . GLU A 1 102 ? 12.035 12.055 -40.462 1.00 95.50 102 GLU A O 1
ATOM 822 N N . LYS A 1 103 ? 11.601 13.387 -38.705 1.00 95.50 103 LYS A N 1
ATOM 823 C CA . LYS A 1 103 ? 13.005 13.693 -38.435 1.00 95.50 103 LYS A CA 1
ATOM 824 C C . LYS A 1 103 ? 13.795 12.454 -38.009 1.00 95.50 103 LYS A C 1
ATOM 826 O O . LYS A 1 103 ? 14.857 12.199 -38.569 1.00 95.50 103 LYS A O 1
ATOM 831 N N . ALA A 1 104 ? 13.271 11.662 -37.072 1.00 96.75 104 ALA A N 1
ATOM 832 C CA . ALA A 1 104 ? 13.915 10.423 -36.636 1.00 96.75 104 ALA A CA 1
ATOM 833 C C . ALA A 1 104 ? 14.079 9.421 -37.790 1.00 96.75 104 ALA A C 1
ATOM 835 O O . ALA A 1 104 ? 15.103 8.747 -37.866 1.00 96.75 104 ALA A O 1
ATOM 836 N N . GLY A 1 105 ? 13.110 9.361 -38.712 1.00 96.31 105 GLY A N 1
ATOM 837 C CA . GLY A 1 105 ? 13.198 8.546 -39.923 1.00 96.31 105 GLY A CA 1
ATOM 838 C C . GLY A 1 105 ? 14.341 8.986 -40.839 1.00 96.31 105 GLY A C 1
ATOM 839 O O . GLY A 1 105 ? 15.138 8.151 -41.256 1.00 96.31 105 GLY A O 1
ATOM 840 N N . LYS A 1 106 ? 14.481 10.297 -41.092 1.00 96.31 106 LYS A N 1
ATOM 841 C CA . LYS A 1 106 ? 15.605 10.854 -41.872 1.00 96.31 106 LYS A CA 1
ATOM 842 C C . LYS A 1 106 ? 16.957 10.577 -41.212 1.00 96.31 106 LYS A C 1
ATOM 844 O O . LYS A 1 106 ? 17.909 10.215 -41.899 1.00 96.31 106 LYS A O 1
ATOM 849 N N . ASP A 1 107 ? 17.036 10.716 -39.892 1.00 96.44 107 ASP A N 1
ATOM 850 C CA . ASP A 1 107 ? 18.264 10.451 -39.143 1.00 96.44 107 ASP A CA 1
ATOM 851 C C . ASP A 1 107 ? 18.626 8.953 -39.180 1.00 96.44 107 ASP A C 1
ATOM 853 O O . ASP A 1 107 ? 19.786 8.608 -39.405 1.00 96.44 107 ASP A O 1
ATOM 857 N N . LEU A 1 108 ? 17.648 8.050 -39.033 1.00 96.50 108 LEU A N 1
ATOM 858 C CA . LEU A 1 108 ? 17.857 6.598 -39.125 1.00 96.50 108 LEU A CA 1
ATOM 859 C C . LEU A 1 108 ? 18.303 6.168 -40.530 1.00 96.50 108 LEU A C 1
ATOM 861 O O . LEU A 1 108 ? 19.200 5.336 -40.675 1.00 96.50 108 LEU A O 1
ATOM 865 N N . GLU A 1 109 ? 17.714 6.773 -41.557 1.00 95.00 109 GLU A N 1
ATOM 866 C CA . GLU A 1 109 ? 18.108 6.588 -42.951 1.00 95.00 109 GLU A CA 1
ATOM 867 C C . GLU A 1 109 ? 19.556 7.048 -43.184 1.00 95.00 109 GLU A C 1
ATOM 869 O O . GLU A 1 109 ? 20.347 6.340 -43.804 1.00 95.00 109 GLU A O 1
ATOM 874 N N . ALA A 1 110 ? 19.958 8.184 -42.605 1.00 94.88 110 ALA A N 1
ATOM 875 C CA . ALA A 1 110 ? 21.340 8.654 -42.668 1.00 94.88 110 ALA A CA 1
ATOM 876 C C . ALA A 1 110 ? 22.317 7.701 -41.955 1.00 94.88 110 ALA A C 1
ATOM 878 O O . ALA A 1 110 ? 23.417 7.463 -42.462 1.00 94.88 110 ALA A O 1
ATOM 879 N N . VAL A 1 111 ? 21.924 7.103 -40.820 1.00 95.50 111 VAL A N 1
ATOM 880 C CA . VAL A 1 111 ? 22.732 6.063 -40.155 1.00 95.50 111 VAL A CA 1
ATOM 881 C C . VAL A 1 111 ? 22.982 4.890 -41.099 1.00 95.50 111 VAL A C 1
ATOM 883 O O . VAL A 1 111 ? 24.123 4.429 -41.208 1.00 95.50 111 VAL A O 1
ATOM 886 N N . ARG A 1 112 ? 21.943 4.446 -41.811 1.00 92.62 112 ARG A N 1
ATOM 887 C CA . ARG A 1 112 ? 22.028 3.362 -42.791 1.00 92.62 112 ARG A CA 1
ATOM 888 C C . ARG A 1 112 ? 22.970 3.721 -43.946 1.00 92.62 112 ARG A C 1
ATOM 890 O O . ARG A 1 112 ? 23.995 3.067 -44.138 1.00 92.62 112 ARG A O 1
ATOM 897 N N . GLU A 1 113 ? 22.651 4.789 -44.668 1.00 90.25 113 GLU A N 1
ATOM 898 C CA . GLU A 1 113 ? 23.316 5.164 -45.922 1.00 90.25 113 GLU A CA 1
ATOM 899 C C . GLU A 1 113 ? 24.762 5.638 -45.733 1.00 90.25 113 GLU A C 1
ATOM 901 O O . GLU A 1 113 ? 25.599 5.457 -46.613 1.00 90.25 113 GLU A O 1
ATOM 906 N N . GLN A 1 114 ? 25.091 6.245 -44.589 1.00 91.88 114 GLN A N 1
ATOM 907 C CA . GLN A 1 114 ? 26.419 6.828 -44.371 1.00 91.88 114 GLN A CA 1
ATOM 908 C C . GLN A 1 114 ? 27.307 5.947 -43.495 1.00 91.88 114 GLN A C 1
ATOM 910 O O . GLN A 1 114 ? 28.473 5.706 -43.818 1.00 91.88 114 GLN A O 1
ATOM 915 N N . HIS A 1 115 ? 26.787 5.483 -42.358 1.00 92.75 115 HIS A N 1
ATOM 916 C CA . HIS A 1 115 ? 27.602 4.807 -41.349 1.00 92.75 115 HIS A CA 1
ATOM 917 C C . HIS A 1 115 ? 27.605 3.294 -41.545 1.00 92.75 115 HIS A C 1
ATOM 919 O O . HIS A 1 115 ? 28.674 2.679 -41.512 1.00 92.75 115 HIS A O 1
ATOM 925 N N . PHE A 1 116 ? 26.443 2.703 -41.824 1.00 88.62 116 PHE A N 1
ATOM 926 C CA . PHE A 1 116 ? 26.342 1.274 -42.101 1.00 88.62 116 PHE A CA 1
ATOM 927 C C . PHE A 1 116 ? 27.010 0.917 -43.434 1.00 88.62 116 PHE A C 1
ATOM 929 O O . PHE A 1 116 ? 27.822 -0.005 -43.475 1.00 88.62 116 PHE A O 1
ATOM 936 N N . ALA A 1 117 ? 26.807 1.720 -44.485 1.00 87.06 117 ALA A N 1
ATOM 937 C CA . ALA A 1 117 ? 27.514 1.556 -45.759 1.00 87.06 117 ALA A CA 1
ATOM 938 C C . ALA A 1 117 ? 29.048 1.617 -45.603 1.00 87.06 117 ALA A C 1
ATOM 940 O O . ALA A 1 117 ? 29.783 0.816 -46.187 1.00 87.06 117 ALA A O 1
ATOM 941 N N . ARG A 1 118 ? 29.559 2.526 -44.758 1.00 88.69 118 ARG A N 1
ATOM 942 C CA . ARG A 1 118 ? 30.994 2.602 -44.441 1.00 88.69 118 ARG A CA 1
ATOM 943 C C . ARG A 1 118 ? 31.488 1.345 -43.728 1.00 88.69 118 ARG A C 1
ATOM 945 O O . ARG A 1 118 ? 32.546 0.834 -44.085 1.00 88.69 118 ARG A O 1
ATOM 952 N N . LEU A 1 119 ? 30.741 0.852 -42.739 1.00 88.81 119 LEU A N 1
ATOM 953 C CA . LEU A 1 119 ? 31.070 -0.395 -42.049 1.00 88.81 119 LEU A CA 1
ATOM 954 C C . LEU A 1 119 ? 31.122 -1.569 -43.037 1.00 88.81 119 LEU A C 1
ATOM 956 O O . LEU A 1 119 ? 32.078 -2.339 -43.014 1.00 88.81 119 LEU A O 1
ATOM 960 N N . MET A 1 120 ? 30.143 -1.671 -43.939 1.00 86.00 120 MET A N 1
ATOM 961 C CA . MET A 1 120 ? 30.095 -2.719 -44.962 1.00 86.00 120 MET A CA 1
ATOM 962 C C . MET A 1 120 ? 31.299 -2.654 -45.903 1.00 86.00 120 MET A C 1
ATOM 964 O O . MET A 1 120 ? 31.905 -3.686 -46.183 1.00 86.00 120 MET A O 1
ATOM 968 N N . LYS A 1 121 ? 31.715 -1.449 -46.314 1.00 85.12 121 LYS A N 1
ATOM 969 C CA . LYS A 1 121 ? 32.927 -1.244 -47.118 1.00 85.12 121 LYS A CA 1
ATOM 970 C C . LYS A 1 121 ? 34.195 -1.713 -46.398 1.00 85.12 121 LYS A C 1
ATOM 972 O O . LYS A 1 121 ? 35.016 -2.401 -46.994 1.00 85.12 121 LYS A O 1
ATOM 977 N N . GLU A 1 122 ? 34.355 -1.375 -45.118 1.00 86.81 122 GLU A N 1
ATOM 978 C CA . GLU A 1 122 ? 35.508 -1.823 -44.318 1.00 86.81 122 GLU A CA 1
ATOM 979 C C . GLU A 1 122 ? 35.492 -3.334 -44.067 1.00 86.81 122 GLU A C 1
ATOM 981 O O . GLU A 1 122 ? 36.542 -3.942 -43.864 1.00 86.81 122 GLU A O 1
ATOM 986 N N . LEU A 1 123 ? 34.315 -3.957 -44.083 1.00 83.06 123 LEU A N 1
ATOM 987 C CA . LEU A 1 123 ? 34.153 -5.385 -43.855 1.00 83.06 123 LEU A CA 1
ATOM 988 C C . LEU A 1 123 ? 34.300 -6.246 -45.118 1.00 83.06 123 LEU A C 1
ATOM 990 O O . LEU A 1 123 ? 34.418 -7.459 -44.966 1.00 83.06 123 LEU A O 1
ATOM 994 N N . GLN A 1 124 ? 34.393 -5.660 -46.320 1.00 74.00 124 GLN A N 1
ATOM 995 C CA . GLN A 1 124 ? 34.571 -6.394 -47.585 1.00 74.00 124 GLN A CA 1
ATOM 996 C C . GLN A 1 124 ? 35.680 -7.475 -47.493 1.00 74.00 124 GLN A C 1
ATOM 998 O O . GLN A 1 124 ? 36.769 -7.235 -46.945 1.00 74.00 124 GLN A O 1
ATOM 1003 N N . GLY A 1 125 ? 35.387 -8.678 -48.011 1.00 70.31 125 GLY A N 1
ATOM 1004 C CA . GLY A 1 125 ? 36.241 -9.881 -47.965 1.00 70.31 125 GLY A CA 1
ATOM 1005 C C . GLY A 1 125 ? 35.676 -11.020 -47.093 1.00 70.31 125 GLY A C 1
ATOM 1006 O O . GLY A 1 125 ? 34.558 -10.945 -46.617 1.00 70.31 125 GLY A O 1
ATOM 1007 N N . THR A 1 126 ? 36.441 -12.090 -46.855 1.00 57.16 126 THR A N 1
ATOM 1008 C CA . THR A 1 126 ? 35.964 -13.357 -46.238 1.00 57.16 126 THR A CA 1
ATOM 1009 C C . THR A 1 126 ? 36.022 -13.431 -44.698 1.00 57.16 126 THR A C 1
ATOM 1011 O O . THR A 1 126 ? 35.864 -14.504 -44.119 1.00 57.16 126 THR A O 1
ATOM 1014 N N . ASP A 1 127 ? 36.258 -12.313 -44.002 1.00 64.38 127 ASP A N 1
ATOM 1015 C CA . ASP A 1 127 ? 36.634 -12.302 -42.573 1.00 64.38 127 ASP A CA 1
ATOM 1016 C C . ASP A 1 127 ? 35.602 -11.625 -41.636 1.00 64.38 127 ASP A C 1
ATOM 1018 O O . ASP A 1 127 ? 35.941 -11.215 -40.521 1.00 64.38 127 ASP A O 1
ATOM 1022 N N . PHE A 1 128 ? 34.326 -11.527 -42.036 1.00 71.06 128 PHE A N 1
ATOM 1023 C CA . PHE A 1 128 ? 33.253 -10.896 -41.239 1.00 71.06 128 PHE A CA 1
ATOM 1024 C C . PHE A 1 128 ? 33.118 -11.466 -39.819 1.00 71.06 128 PHE A C 1
ATOM 1026 O O . PHE A 1 128 ? 32.862 -10.737 -38.857 1.00 71.06 128 PHE A O 1
ATOM 1033 N N . TRP A 1 129 ? 33.313 -12.777 -39.674 1.00 73.38 129 TRP A N 1
ATOM 1034 C CA . TRP A 1 129 ? 33.198 -13.485 -38.401 1.00 73.38 129 TRP A CA 1
ATOM 1035 C C . TRP A 1 129 ? 34.373 -13.188 -37.454 1.00 73.38 129 TRP A C 1
ATOM 1037 O O . TRP A 1 129 ? 34.170 -13.110 -36.243 1.00 73.38 129 TRP A O 1
ATOM 1047 N N . LYS A 1 130 ? 35.584 -12.936 -37.981 1.00 81.31 130 LYS A N 1
ATOM 1048 C CA . LYS A 1 130 ? 36.779 -12.614 -37.172 1.00 81.31 130 LYS A CA 1
ATOM 1049 C C . LYS A 1 130 ? 36.663 -11.256 -36.487 1.00 81.31 130 LYS A C 1
ATOM 1051 O O . LYS A 1 130 ? 37.165 -11.070 -35.381 1.00 81.31 130 LYS A O 1
ATOM 1056 N N . LEU A 1 131 ? 36.001 -10.305 -37.147 1.00 86.81 131 LEU A N 1
ATOM 1057 C CA . LEU A 1 131 ? 35.837 -8.934 -36.663 1.00 86.81 131 LEU A CA 1
ATOM 1058 C C . LEU A 1 131 ? 34.483 -8.690 -35.986 1.00 86.81 131 LEU A C 1
ATOM 1060 O O . LEU A 1 131 ? 34.216 -7.558 -35.593 1.00 86.81 131 LEU A O 1
ATOM 1064 N N . ARG A 1 132 ? 33.654 -9.725 -35.776 1.00 85.56 132 ARG A N 1
ATOM 1065 C CA . ARG A 1 132 ? 32.312 -9.584 -35.182 1.00 85.56 132 ARG A CA 1
ATOM 1066 C C . ARG A 1 132 ? 32.308 -8.778 -33.888 1.00 85.56 132 ARG A C 1
ATOM 1068 O O . ARG A 1 132 ? 31.533 -7.839 -33.748 1.00 85.56 132 ARG A O 1
ATOM 1075 N N . ARG A 1 133 ? 33.231 -9.074 -32.970 1.00 87.25 133 ARG A N 1
ATOM 1076 C CA . ARG A 1 133 ? 33.350 -8.348 -31.693 1.00 87.25 133 ARG A CA 1
ATOM 1077 C C . ARG A 1 133 ? 33.648 -6.851 -31.859 1.00 87.25 133 ARG A C 1
ATOM 1079 O O . ARG A 1 133 ? 33.353 -6.082 -30.955 1.00 87.25 133 ARG A O 1
ATOM 1086 N N . ALA A 1 134 ? 34.238 -6.437 -32.981 1.00 90.25 134 ALA A N 1
ATOM 1087 C CA . ALA A 1 134 ? 34.593 -5.045 -33.241 1.00 90.25 134 ALA A CA 1
ATOM 1088 C C . ALA A 1 134 ? 33.405 -4.193 -33.715 1.00 90.25 134 ALA A C 1
ATOM 1090 O O . ALA A 1 134 ? 33.419 -2.991 -33.465 1.00 90.25 134 ALA A O 1
ATOM 1091 N N . TYR A 1 135 ? 32.408 -4.793 -34.381 1.00 91.00 135 TYR A N 1
ATOM 1092 C CA . TYR A 1 135 ? 31.248 -4.069 -34.923 1.00 91.00 135 TYR A CA 1
ATOM 1093 C C . TYR A 1 135 ? 29.903 -4.413 -34.284 1.00 91.00 135 TYR A C 1
ATOM 1095 O O . TYR A 1 135 ? 28.959 -3.635 -34.403 1.00 91.00 135 TYR A O 1
ATOM 1103 N N . SER A 1 136 ? 29.806 -5.559 -33.606 1.00 91.81 136 SER A N 1
ATOM 1104 C CA . SER A 1 136 ? 28.581 -6.031 -32.953 1.00 91.81 136 SER A CA 1
ATOM 1105 C C . SER A 1 136 ? 27.926 -4.966 -32.052 1.00 91.81 136 SER A C 1
ATOM 1107 O O . SER A 1 136 ? 26.723 -4.770 -32.202 1.00 91.81 136 SER A O 1
ATOM 1109 N N . PRO A 1 137 ? 28.660 -4.170 -31.239 1.00 94.25 137 PRO A N 1
ATOM 1110 C CA . PRO A 1 137 ? 28.041 -3.097 -30.453 1.00 94.25 137 PRO A CA 1
ATOM 1111 C C . PRO A 1 137 ? 27.326 -2.028 -31.295 1.00 94.25 137 PRO A C 1
ATOM 1113 O O . PRO A 1 137 ? 26.267 -1.543 -30.913 1.00 94.25 137 PRO A O 1
ATOM 1116 N N . GLY A 1 138 ? 27.883 -1.657 -32.454 1.00 95.38 138 GLY A N 1
ATOM 1117 C CA . GLY A 1 138 ? 27.239 -0.715 -33.374 1.00 95.38 138 GLY A CA 1
ATOM 1118 C C . GLY A 1 138 ? 25.989 -1.303 -34.017 1.00 95.38 138 GLY A C 1
ATOM 1119 O O . GLY A 1 138 ? 24.979 -0.619 -34.142 1.00 95.38 138 GLY A O 1
ATOM 1120 N N . VAL A 1 139 ? 26.040 -2.585 -34.381 1.00 94.44 139 VAL A N 1
ATOM 1121 C CA . VAL A 1 139 ? 24.900 -3.295 -34.973 1.00 94.44 139 VAL A CA 1
ATOM 1122 C C . VAL A 1 139 ? 23.756 -3.458 -33.972 1.00 94.44 139 VAL A C 1
ATOM 1124 O O . VAL A 1 139 ? 22.614 -3.202 -34.338 1.00 94.44 139 VAL A O 1
ATOM 1127 N N . GLN A 1 140 ? 24.048 -3.827 -32.721 1.00 95.12 140 GLN A N 1
ATOM 1128 C CA . GLN A 1 140 ? 23.040 -3.955 -31.660 1.00 95.12 140 GLN A CA 1
ATOM 1129 C C . GLN A 1 140 ? 22.295 -2.632 -31.434 1.00 95.12 140 GLN A C 1
ATOM 1131 O O . GLN A 1 140 ? 21.067 -2.611 -31.456 1.00 95.12 140 GLN A O 1
ATOM 1136 N N . GLU A 1 141 ? 23.028 -1.520 -31.325 1.00 97.00 141 GLU A N 1
ATOM 1137 C CA . GLU A 1 141 ? 22.437 -0.187 -31.142 1.00 97.00 141 GLU A CA 1
ATOM 1138 C C . GLU A 1 141 ? 21.608 0.258 -32.363 1.00 97.00 141 GLU A C 1
ATOM 1140 O O . GLU A 1 141 ? 20.568 0.901 -32.225 1.00 97.00 141 GLU A O 1
ATOM 1145 N N . TYR A 1 142 ? 22.037 -0.096 -33.581 1.00 96.69 142 TYR A N 1
ATOM 1146 C CA . TYR A 1 142 ? 21.252 0.170 -34.789 1.00 96.69 142 TYR A CA 1
ATOM 1147 C C . TYR A 1 142 ? 19.938 -0.621 -34.801 1.00 96.69 142 TYR A C 1
ATOM 1149 O O . TYR A 1 142 ? 18.891 -0.065 -35.131 1.00 96.69 142 TYR A O 1
ATOM 1157 N N . VAL A 1 143 ? 19.975 -1.903 -34.415 1.00 96.62 143 VAL A N 1
ATOM 1158 C CA . VAL A 1 143 ? 18.769 -2.736 -34.282 1.00 96.62 143 VAL A CA 1
ATOM 1159 C C . VAL A 1 143 ? 17.822 -2.138 -33.246 1.00 96.62 143 VAL A C 1
ATOM 1161 O O . VAL A 1 143 ? 16.630 -2.009 -33.526 1.00 96.62 143 VAL A O 1
ATOM 1164 N N . GLU A 1 144 ? 18.333 -1.734 -32.085 1.00 97.12 144 GLU A N 1
ATOM 1165 C CA . GLU A 1 144 ? 17.560 -1.053 -31.045 1.00 97.12 144 GLU A CA 1
ATOM 1166 C C . GLU A 1 144 ? 16.892 0.220 -31.589 1.00 97.12 144 GLU A C 1
ATOM 1168 O O . GLU A 1 144 ? 15.673 0.362 -31.501 1.00 97.12 144 GLU A O 1
ATOM 1173 N N . ALA A 1 145 ? 17.646 1.102 -32.253 1.00 97.44 145 ALA A N 1
ATOM 1174 C CA . ALA A 1 145 ? 17.106 2.329 -32.839 1.00 97.44 145 ALA A CA 1
ATOM 1175 C C . ALA A 1 145 ? 16.036 2.057 -33.912 1.00 97.44 145 ALA A C 1
ATOM 1177 O O . ALA A 1 145 ? 14.972 2.683 -33.906 1.00 97.44 145 ALA A O 1
ATOM 1178 N N . ALA A 1 146 ? 16.286 1.108 -34.820 1.00 96.12 146 ALA A N 1
ATOM 1179 C CA . ALA A 1 146 ? 15.371 0.772 -35.908 1.00 96.12 146 ALA A CA 1
ATOM 1180 C C . ALA A 1 146 ? 14.069 0.134 -35.401 1.00 96.12 146 ALA A C 1
ATOM 1182 O O . ALA A 1 146 ? 12.978 0.457 -35.882 1.00 96.12 146 ALA A O 1
ATOM 1183 N N . THR A 1 147 ? 14.167 -0.758 -34.416 1.00 96.00 147 THR A N 1
ATOM 1184 C CA . THR A 1 147 ? 13.003 -1.412 -33.805 1.00 96.00 147 THR A CA 1
ATOM 1185 C C . THR A 1 147 ? 12.214 -0.455 -32.914 1.00 96.00 147 THR A C 1
ATOM 1187 O O . THR A 1 147 ? 10.983 -0.472 -32.961 1.00 96.00 147 THR A O 1
ATOM 1190 N N . PHE A 1 148 ? 12.887 0.444 -32.187 1.00 96.88 148 PHE A N 1
ATOM 1191 C CA . PHE A 1 148 ? 12.242 1.492 -31.396 1.00 96.88 148 PHE A CA 1
ATOM 1192 C C . PHE A 1 148 ? 11.461 2.468 -32.279 1.00 96.88 148 PHE A C 1
ATOM 1194 O O . PHE A 1 148 ? 10.284 2.736 -32.031 1.00 96.88 148 PHE A O 1
ATOM 1201 N N . TYR A 1 149 ? 12.077 2.924 -33.372 1.00 96.19 149 TYR A N 1
ATOM 1202 C CA . TYR A 1 149 ? 11.418 3.757 -34.373 1.00 96.19 149 TYR A CA 1
ATOM 1203 C C . TYR A 1 149 ? 10.176 3.069 -34.963 1.00 96.19 149 TYR A C 1
ATOM 1205 O O . TYR A 1 149 ? 9.083 3.643 -34.960 1.00 96.19 149 TYR A O 1
ATOM 1213 N N . LYS A 1 150 ? 10.306 1.812 -35.413 1.00 94.56 150 LYS A N 1
ATOM 1214 C CA . LYS A 1 150 ? 9.191 1.045 -35.996 1.00 94.56 150 LYS A CA 1
ATOM 1215 C C . LYS A 1 150 ? 8.036 0.856 -35.016 1.00 94.56 150 LYS A C 1
ATOM 1217 O O . LYS A 1 150 ? 6.874 0.988 -35.424 1.00 94.56 150 LYS A O 1
ATOM 1222 N N . PHE A 1 151 ? 8.340 0.591 -33.746 1.00 94.25 151 PHE A N 1
ATOM 1223 C CA . PHE A 1 151 ? 7.336 0.491 -32.694 1.00 94.25 151 PHE A CA 1
ATOM 1224 C C . PHE A 1 151 ? 6.557 1.804 -32.550 1.00 94.25 151 PHE A C 1
ATOM 1226 O O . PHE A 1 151 ? 5.329 1.785 -32.540 1.00 94.25 151 PHE A O 1
ATOM 1233 N N . CYS A 1 152 ? 7.233 2.954 -32.533 1.00 92.06 152 CYS A N 1
ATOM 1234 C CA . CYS A 1 152 ? 6.567 4.256 -32.421 1.00 92.06 152 CYS A CA 1
ATOM 1235 C C . CYS A 1 152 ? 5.718 4.623 -33.654 1.00 92.06 152 CYS A C 1
ATOM 1237 O O . CYS A 1 152 ? 4.698 5.303 -33.517 1.00 92.06 152 CYS A O 1
ATOM 1239 N N . VAL A 1 153 ? 6.098 4.150 -34.845 1.00 91.31 153 VAL A N 1
ATOM 1240 C CA . VAL A 1 153 ? 5.336 4.362 -36.090 1.00 91.31 153 VAL A CA 1
ATOM 1241 C C . VAL A 1 153 ? 4.109 3.449 -36.177 1.00 91.31 153 VAL A C 1
ATOM 1243 O O . VAL A 1 153 ? 3.027 3.901 -36.541 1.00 91.31 153 VAL A O 1
ATOM 1246 N N . SER A 1 154 ? 4.269 2.159 -35.870 1.00 89.12 154 SER A N 1
ATOM 1247 C CA . SER A 1 154 ? 3.301 1.114 -36.251 1.00 89.12 154 SER A CA 1
ATOM 1248 C C . SER A 1 154 ? 2.831 0.209 -35.110 1.00 89.12 154 SER A C 1
ATOM 1250 O O . SER A 1 154 ? 1.932 -0.602 -35.310 1.00 89.12 154 SER A O 1
ATOM 1252 N N . GLY A 1 155 ? 3.442 0.300 -33.928 1.00 87.00 155 GLY A N 1
ATOM 1253 C CA . GLY A 1 155 ? 3.193 -0.607 -32.802 1.00 87.00 155 GLY A CA 1
ATOM 1254 C C . GLY A 1 155 ? 3.721 -2.030 -33.009 1.00 87.00 155 GLY A C 1
ATOM 1255 O O . GLY A 1 155 ? 3.364 -2.925 -32.247 1.00 87.00 155 GLY A O 1
ATOM 1256 N N . THR A 1 156 ? 4.542 -2.258 -34.039 1.00 88.06 156 THR A N 1
ATOM 1257 C CA . THR A 1 156 ? 5.107 -3.572 -34.383 1.00 88.06 156 THR A CA 1
ATOM 1258 C C . THR A 1 156 ? 6.631 -3.573 -34.306 1.00 88.06 156 THR A C 1
ATOM 1260 O O . THR A 1 156 ? 7.262 -2.516 -34.290 1.00 88.06 156 THR A O 1
ATOM 1263 N N . LEU A 1 157 ? 7.220 -4.770 -34.249 1.00 88.94 157 LEU A N 1
ATOM 1264 C CA . LEU A 1 157 ? 8.665 -4.965 -34.288 1.00 88.94 157 LEU A CA 1
ATOM 1265 C C . LEU A 1 157 ? 9.154 -5.110 -35.733 1.00 88.94 157 LEU A C 1
ATOM 1267 O O . LEU A 1 157 ? 8.561 -5.875 -36.490 1.00 88.94 157 LEU A O 1
ATOM 1271 N N . SER A 1 158 ? 10.265 -4.456 -36.086 1.00 88.62 158 SER A N 1
ATOM 1272 C CA . SER A 1 158 ? 10.982 -4.777 -37.326 1.00 88.62 158 SER A CA 1
ATOM 1273 C C . SER A 1 158 ? 11.609 -6.162 -37.208 1.00 88.62 158 SER A C 1
ATOM 1275 O O . SER A 1 158 ? 12.424 -6.404 -36.314 1.00 88.62 158 SER A O 1
ATOM 1277 N N . THR A 1 159 ? 11.241 -7.071 -38.099 1.00 90.50 159 THR A N 1
ATOM 1278 C CA . THR A 1 159 ? 11.830 -8.412 -38.169 1.00 90.50 159 THR A CA 1
ATOM 1279 C C . THR A 1 159 ? 13.272 -8.354 -38.679 1.00 90.50 159 THR A C 1
ATOM 1281 O O . THR A 1 159 ? 13.672 -7.401 -39.351 1.00 90.50 159 THR A O 1
ATOM 1284 N N . LEU A 1 160 ? 14.064 -9.388 -38.384 1.00 91.50 160 LEU A N 1
ATOM 1285 C CA . LEU A 1 160 ? 15.435 -9.494 -38.889 1.00 91.50 160 LEU A CA 1
ATOM 1286 C C . LEU A 1 160 ? 15.489 -9.427 -40.424 1.00 91.50 160 LEU A C 1
ATOM 1288 O O . LEU A 1 160 ? 16.344 -8.738 -40.979 1.00 91.50 160 LEU A O 1
ATOM 1292 N N . ASP A 1 161 ? 14.548 -10.094 -41.094 1.00 89.38 161 ASP A N 1
ATOM 1293 C CA . ASP A 1 161 ? 14.442 -10.108 -42.554 1.00 89.38 161 ASP A CA 1
ATOM 1294 C C . ASP A 1 161 ? 14.137 -8.715 -43.111 1.00 89.38 161 ASP A C 1
ATOM 1296 O O . ASP A 1 161 ? 14.744 -8.304 -44.099 1.00 89.38 161 ASP A O 1
ATOM 1300 N N . GLU A 1 162 ? 13.242 -7.958 -42.470 1.00 90.69 162 GLU A N 1
ATOM 1301 C CA . GLU A 1 162 ? 12.940 -6.578 -42.865 1.00 90.69 162 GLU A CA 1
ATOM 1302 C C . GLU A 1 162 ? 14.166 -5.674 -42.713 1.00 90.69 162 GLU A C 1
ATOM 1304 O O . GLU A 1 162 ? 14.498 -4.947 -43.648 1.00 90.69 162 GLU A O 1
ATOM 1309 N N . ILE A 1 163 ? 14.878 -5.747 -41.581 1.00 91.25 163 ILE A N 1
ATOM 1310 C CA . ILE A 1 163 ? 16.088 -4.939 -41.364 1.00 91.25 163 ILE A CA 1
ATOM 1311 C C . ILE A 1 163 ? 17.159 -5.307 -42.395 1.00 91.25 163 ILE A C 1
ATOM 1313 O O . ILE A 1 163 ? 17.679 -4.427 -43.079 1.00 91.25 163 ILE A O 1
ATOM 1317 N N . ASN A 1 164 ? 17.451 -6.595 -42.579 1.00 90.38 164 ASN A N 1
ATOM 1318 C CA . ASN A 1 164 ? 18.422 -7.033 -43.581 1.00 90.38 164 ASN A CA 1
ATOM 1319 C C . ASN A 1 164 ? 18.004 -6.638 -45.004 1.00 90.38 164 ASN A C 1
ATOM 1321 O O . ASN A 1 164 ? 18.856 -6.234 -45.791 1.00 90.38 164 ASN A O 1
ATOM 1325 N N . SER A 1 165 ? 16.706 -6.654 -45.321 1.00 88.38 165 SER A N 1
ATOM 1326 C CA . SER A 1 165 ? 16.201 -6.215 -46.627 1.00 88.38 165 SER A CA 1
ATOM 1327 C C . SER A 1 165 ? 16.500 -4.745 -46.909 1.00 88.38 165 SER A C 1
ATOM 1329 O O . SER A 1 165 ? 16.791 -4.394 -48.049 1.00 88.38 165 SER A O 1
ATOM 1331 N N . THR A 1 166 ? 16.493 -3.888 -45.882 1.00 86.69 166 THR A N 1
ATOM 1332 C CA . THR A 1 166 ? 16.891 -2.477 -46.036 1.00 86.69 166 THR A CA 1
ATOM 1333 C C . THR A 1 166 ? 18.394 -2.280 -46.226 1.00 86.69 166 THR A C 1
ATOM 1335 O O . THR A 1 166 ? 18.805 -1.261 -46.771 1.00 86.69 166 THR A O 1
ATOM 1338 N N . LEU A 1 167 ? 19.217 -3.245 -45.808 1.00 85.31 167 LEU A N 1
ATOM 1339 C CA . LEU A 1 167 ? 20.678 -3.196 -45.927 1.00 85.31 167 LEU A CA 1
ATOM 1340 C C . LEU A 1 167 ? 21.190 -3.829 -47.228 1.00 85.31 167 LEU A C 1
ATOM 1342 O O . LEU A 1 167 ? 22.285 -3.499 -47.680 1.00 85.31 167 LEU A O 1
ATOM 1346 N N . LEU A 1 168 ? 20.400 -4.705 -47.859 1.00 79.50 168 LEU A N 1
ATOM 1347 C CA . LEU A 1 168 ? 20.742 -5.349 -49.133 1.00 79.50 168 LEU A CA 1
ATOM 1348 C C . LEU A 1 168 ? 21.174 -4.357 -50.231 1.00 79.50 168 LEU A C 1
ATOM 1350 O O . LEU A 1 168 ? 22.204 -4.619 -50.853 1.00 79.50 168 LEU A O 1
ATOM 1354 N N . PRO A 1 169 ? 20.488 -3.214 -50.458 1.00 79.69 169 PRO A N 1
ATOM 1355 C CA . PRO A 1 169 ? 20.864 -2.263 -51.509 1.00 79.69 169 PRO A CA 1
ATOM 1356 C C . PRO A 1 169 ? 22.234 -1.602 -51.309 1.00 79.69 169 PRO A C 1
ATOM 1358 O O . PRO A 1 169 ? 22.790 -1.062 -52.260 1.00 79.69 169 PRO A O 1
ATOM 1361 N N . LEU A 1 170 ? 22.782 -1.641 -50.089 1.00 74.44 170 LEU A N 1
ATOM 1362 C CA . LEU A 1 170 ? 24.110 -1.108 -49.775 1.00 74.44 170 LEU A CA 1
ATOM 1363 C C . LEU A 1 170 ? 25.248 -2.072 -50.134 1.00 74.44 170 LEU A C 1
ATOM 1365 O O . LEU A 1 170 ? 26.420 -1.697 -50.065 1.00 74.44 170 LEU A O 1
ATOM 1369 N N . SER A 1 171 ? 24.919 -3.323 -50.455 1.00 68.44 171 SER A N 1
ATOM 1370 C CA . SER A 1 171 ? 25.901 -4.353 -50.784 1.00 68.44 171 SER A CA 1
ATOM 1371 C C . SER A 1 171 ? 26.271 -4.303 -52.261 1.00 68.44 171 SER A C 1
ATOM 1373 O O . SER A 1 171 ? 25.421 -4.083 -53.121 1.00 68.44 171 SER A O 1
ATOM 1375 N N . ASP A 1 172 ? 27.540 -4.568 -52.565 1.00 66.00 172 ASP A N 1
ATOM 1376 C CA . ASP A 1 172 ? 27.964 -4.832 -53.938 1.00 66.00 172 ASP A CA 1
ATOM 1377 C C . ASP A 1 172 ? 27.324 -6.156 -54.411 1.00 66.00 172 ASP A C 1
ATOM 1379 O O . ASP A 1 172 ? 27.515 -7.172 -53.737 1.00 66.00 172 ASP A O 1
ATOM 1383 N N . PRO A 1 173 ? 26.599 -6.192 -55.548 1.00 63.12 173 PRO A N 1
ATOM 1384 C CA . PRO A 1 173 ? 25.990 -7.415 -56.081 1.00 63.12 173 PRO A CA 1
ATOM 1385 C C . PRO A 1 173 ? 26.982 -8.557 -56.354 1.00 63.12 173 PRO A C 1
ATOM 1387 O O . PRO A 1 173 ? 26.565 -9.698 -56.539 1.00 63.12 173 PRO A O 1
ATOM 1390 N N . SER A 1 174 ? 28.282 -8.254 -56.424 1.00 58.84 174 SER A N 1
ATOM 1391 C CA . SER A 1 174 ? 29.359 -9.220 -56.656 1.00 58.84 174 SER A CA 1
ATOM 1392 C C . SER A 1 174 ? 29.966 -9.826 -55.379 1.00 58.84 174 SER A C 1
ATOM 1394 O O . SER A 1 174 ? 30.809 -10.719 -55.481 1.00 58.84 174 SER A O 1
ATOM 1396 N N . LEU A 1 175 ? 29.547 -9.379 -54.186 1.00 63.91 175 LEU A N 1
ATOM 1397 C CA . LEU A 1 175 ? 30.084 -9.806 -52.887 1.00 63.91 175 LEU A CA 1
ATOM 1398 C C . LEU A 1 175 ? 28.983 -10.317 -51.943 1.00 63.91 175 LEU A C 1
ATOM 1400 O O . LEU A 1 175 ? 27.817 -9.946 -52.051 1.00 63.91 175 LEU A O 1
ATOM 1404 N N . GLU A 1 176 ? 29.360 -11.163 -50.980 1.00 60.53 176 GLU A N 1
ATOM 1405 C CA . GLU A 1 176 ? 28.443 -11.637 -49.938 1.00 60.53 176 GLU A CA 1
ATOM 1406 C C . GLU A 1 176 ? 28.056 -10.466 -49.016 1.00 60.53 176 GLU A C 1
ATOM 1408 O O . GLU A 1 176 ? 28.907 -9.854 -48.363 1.00 60.53 176 GLU A O 1
ATOM 1413 N N . ALA A 1 177 ? 26.769 -10.112 -49.018 1.00 65.12 177 ALA A N 1
ATOM 1414 C CA . ALA A 1 177 ? 26.222 -8.999 -48.252 1.00 65.12 177 ALA A CA 1
ATOM 1415 C C . ALA A 1 177 ? 26.372 -9.238 -46.743 1.00 65.12 177 ALA A C 1
ATOM 1417 O O . ALA A 1 177 ? 26.013 -10.304 -46.237 1.00 65.12 177 ALA A O 1
ATOM 1418 N N . LEU A 1 178 ? 26.833 -8.226 -45.999 1.00 70.06 178 LEU A N 1
ATOM 1419 C CA . LEU A 1 178 ? 26.798 -8.277 -44.539 1.00 70.06 178 LEU A CA 1
ATOM 1420 C C . LEU A 1 178 ? 25.338 -8.313 -44.079 1.00 70.06 178 LEU A C 1
ATOM 1422 O O . LEU A 1 178 ? 24.623 -7.319 -44.191 1.00 70.06 178 LEU A O 1
ATOM 1426 N N . GLN A 1 179 ? 24.929 -9.443 -43.515 1.00 81.88 179 GLN A N 1
ATOM 1427 C CA . GLN A 1 179 ? 23.639 -9.590 -42.858 1.00 81.88 179 GLN A CA 1
ATOM 1428 C C . GLN A 1 179 ? 23.818 -9.507 -41.348 1.00 81.88 179 GLN A C 1
ATOM 1430 O O . GLN A 1 179 ? 24.729 -10.109 -40.770 1.00 81.88 179 GLN A O 1
ATOM 1435 N N . ILE A 1 180 ? 22.923 -8.772 -40.695 1.00 88.38 180 ILE A N 1
ATOM 1436 C CA . ILE A 1 180 ? 22.788 -8.827 -39.246 1.00 88.38 180 ILE A CA 1
ATOM 1437 C C . ILE A 1 180 ? 22.414 -10.265 -38.896 1.00 88.38 180 ILE A C 1
ATOM 1439 O O . ILE A 1 180 ? 21.457 -10.825 -39.435 1.00 88.38 180 ILE A O 1
ATOM 1443 N N . ASN A 1 181 ? 23.205 -10.879 -38.020 1.00 87.56 181 ASN A N 1
ATOM 1444 C CA . ASN A 1 181 ? 22.929 -12.225 -37.541 1.00 87.56 181 ASN A CA 1
ATOM 1445 C C . ASN A 1 181 ? 21.895 -12.195 -36.409 1.00 87.56 181 ASN A C 1
ATOM 1447 O O . ASN A 1 181 ? 21.668 -11.176 -35.753 1.00 87.56 181 ASN A O 1
ATOM 1451 N N . ILE A 1 182 ? 21.311 -13.361 -36.149 1.00 87.75 182 ILE A N 1
ATOM 1452 C CA . ILE A 1 182 ? 20.263 -13.524 -35.142 1.00 87.75 182 ILE A CA 1
ATOM 1453 C C . ILE A 1 182 ? 20.707 -13.128 -33.726 1.00 87.75 182 ILE A C 1
ATOM 1455 O O . ILE A 1 182 ? 19.896 -12.616 -32.962 1.00 87.75 182 ILE A O 1
ATOM 1459 N N . LEU A 1 183 ? 21.985 -13.310 -33.377 1.00 87.44 183 LEU A N 1
ATOM 1460 C CA . LEU A 1 183 ? 22.494 -12.981 -32.045 1.00 87.44 183 LEU A CA 1
ATOM 1461 C C . LEU A 1 183 ? 22.531 -11.466 -31.822 1.00 87.44 183 LEU A C 1
ATOM 1463 O O . LEU A 1 183 ? 22.040 -10.988 -30.806 1.00 87.44 183 LEU A O 1
ATOM 1467 N N . ASP A 1 184 ? 23.077 -10.708 -32.777 1.00 90.19 184 ASP A N 1
ATOM 1468 C CA . ASP A 1 184 ? 23.140 -9.242 -32.687 1.00 90.19 184 ASP A CA 1
ATOM 1469 C C . ASP A 1 184 ? 21.737 -8.618 -32.726 1.00 90.19 184 ASP A C 1
ATOM 1471 O O . ASP A 1 184 ? 21.481 -7.627 -32.044 1.00 90.19 184 ASP A O 1
ATOM 1475 N N . TYR A 1 185 ? 20.806 -9.245 -33.452 1.00 92.44 185 TYR A N 1
ATOM 1476 C CA . TYR A 1 185 ? 19.399 -8.855 -33.442 1.00 92.44 185 TYR A CA 1
ATOM 1477 C C . TYR A 1 185 ? 18.734 -9.068 -32.076 1.00 92.44 185 TYR A C 1
ATOM 1479 O O . TYR A 1 185 ? 18.111 -8.149 -31.549 1.00 92.44 185 TYR A O 1
ATOM 1487 N N . ILE A 1 186 ? 18.884 -10.256 -31.479 1.00 90.94 186 ILE A N 1
ATOM 1488 C CA . ILE A 1 186 ? 18.308 -10.571 -30.161 1.00 90.94 186 ILE A CA 1
ATOM 1489 C C . ILE A 1 186 ? 18.897 -9.668 -29.071 1.00 90.94 186 ILE A C 1
ATOM 1491 O O . ILE A 1 186 ? 18.159 -9.203 -28.206 1.00 90.94 186 ILE A O 1
ATOM 1495 N N . LEU A 1 187 ? 20.203 -9.388 -29.116 1.00 91.25 187 LEU A N 1
ATOM 1496 C CA . LEU A 1 187 ? 20.855 -8.508 -28.144 1.00 91.25 187 LEU A CA 1
ATOM 1497 C C . LEU A 1 187 ? 20.343 -7.063 -28.250 1.00 91.25 187 LEU A C 1
ATOM 1499 O O . LEU A 1 187 ? 19.990 -6.483 -27.226 1.00 91.25 187 LEU A O 1
ATOM 1503 N N . GLY A 1 188 ? 20.196 -6.522 -29.466 1.00 93.69 188 GLY A N 1
ATOM 1504 C CA . GLY A 1 188 ? 19.573 -5.206 -29.667 1.00 93.69 188 GLY A CA 1
ATOM 1505 C C . GLY A 1 188 ? 18.096 -5.171 -29.250 1.00 93.69 188 GLY A C 1
ATOM 1506 O O . GLY A 1 188 ? 17.628 -4.195 -28.666 1.00 93.69 188 GLY A O 1
ATOM 1507 N N . LEU A 1 189 ? 17.356 -6.263 -29.472 1.00 93.00 189 LEU A N 1
ATOM 1508 C CA . LEU A 1 189 ? 15.969 -6.404 -29.018 1.00 93.00 189 LEU A CA 1
ATOM 1509 C C . LEU A 1 189 ? 15.849 -6.437 -27.487 1.00 93.00 189 LEU A C 1
ATOM 1511 O O . LEU A 1 189 ? 14.857 -5.969 -26.927 1.00 93.00 189 LEU A O 1
ATOM 1515 N N . ALA A 1 190 ? 16.843 -6.997 -26.803 1.00 92.19 190 ALA A N 1
ATOM 1516 C CA . ALA A 1 190 ? 16.880 -6.989 -25.352 1.00 92.19 190 ALA A CA 1
ATOM 1517 C C . ALA A 1 190 ? 17.087 -5.567 -24.809 1.00 92.19 190 ALA A C 1
ATOM 1519 O O . ALA A 1 190 ? 16.377 -5.166 -23.886 1.00 92.19 190 ALA A O 1
ATOM 1520 N N . ASP A 1 191 ? 17.979 -4.780 -25.418 1.00 94.44 191 ASP A N 1
ATOM 1521 C CA . ASP A 1 191 ? 18.217 -3.380 -25.035 1.00 94.44 191 ASP A CA 1
ATOM 1522 C C . ASP A 1 191 ? 17.013 -2.471 -25.309 1.00 94.44 191 ASP A C 1
ATOM 1524 O O . ASP A 1 191 ? 16.628 -1.689 -24.431 1.00 94.44 191 ASP A O 1
ATOM 1528 N N . LEU A 1 192 ? 16.301 -2.702 -26.423 1.00 95.25 192 LEU A N 1
ATOM 1529 C CA . LEU A 1 192 ? 15.041 -2.024 -26.754 1.00 95.25 192 LEU A CA 1
ATOM 1530 C C . LEU A 1 192 ? 14.056 -2.006 -25.579 1.00 95.25 192 LEU A C 1
ATOM 1532 O O . LEU A 1 192 ? 13.345 -1.020 -25.377 1.00 95.25 192 LEU A O 1
ATOM 1536 N N . THR A 1 193 ? 13.987 -3.081 -24.788 1.00 95.00 193 THR A N 1
ATOM 1537 C CA . THR A 1 193 ? 13.066 -3.144 -23.644 1.00 95.00 193 THR A CA 1
ATOM 1538 C C . THR A 1 193 ? 13.331 -2.059 -22.599 1.00 95.00 193 THR A C 1
ATOM 1540 O O . THR A 1 193 ? 12.384 -1.563 -21.985 1.00 95.00 193 THR A O 1
ATOM 1543 N N . GLY A 1 194 ? 14.588 -1.641 -22.432 1.00 94.81 194 GLY A N 1
ATOM 1544 C CA . GLY A 1 194 ? 14.981 -0.561 -21.535 1.00 94.81 194 GLY A CA 1
ATOM 1545 C C . GLY A 1 194 ? 14.595 0.822 -22.065 1.00 94.81 194 GLY A C 1
ATOM 1546 O O . GLY A 1 194 ? 14.230 1.699 -21.277 1.00 94.81 194 GLY A O 1
ATOM 1547 N N . GLU A 1 195 ? 14.634 1.033 -23.384 1.00 96.38 195 GLU A N 1
ATOM 1548 C CA . GLU A 1 195 ? 14.152 2.272 -24.015 1.00 96.38 195 GLU A CA 1
ATOM 1549 C C . GLU A 1 195 ? 12.623 2.347 -24.008 1.00 96.38 195 GLU A C 1
ATOM 1551 O O . GLU A 1 195 ? 12.046 3.374 -23.647 1.00 96.38 195 GLU A O 1
ATOM 1556 N N . LEU A 1 196 ? 11.946 1.231 -24.287 1.00 96.19 196 LEU A N 1
ATOM 1557 C CA . LEU A 1 196 ? 10.497 1.111 -24.146 1.00 96.19 196 LEU A CA 1
ATOM 1558 C C . LEU A 1 196 ? 10.046 1.370 -22.706 1.00 96.19 196 LEU A C 1
ATOM 1560 O O . LEU A 1 196 ? 9.077 2.094 -22.495 1.00 96.19 196 LEU A O 1
ATOM 1564 N N . MET A 1 197 ? 10.769 0.849 -21.711 1.00 96.00 197 MET A N 1
ATOM 1565 C CA . MET A 1 197 ? 10.506 1.151 -20.304 1.00 96.00 197 MET A CA 1
ATOM 1566 C C . MET A 1 197 ? 10.636 2.643 -20.009 1.00 96.00 197 MET A C 1
ATOM 1568 O O . MET A 1 197 ? 9.703 3.225 -19.462 1.00 96.00 197 MET A O 1
ATOM 1572 N N . ARG A 1 198 ? 11.732 3.290 -20.423 1.00 95.19 198 ARG A N 1
ATOM 1573 C CA . ARG A 1 198 ? 11.909 4.742 -20.239 1.00 95.19 198 ARG A CA 1
ATOM 1574 C C . ARG A 1 198 ? 10.773 5.544 -20.868 1.00 95.19 198 ARG A C 1
ATOM 1576 O O . ARG A 1 198 ? 10.221 6.428 -20.216 1.00 95.19 198 ARG A O 1
ATOM 1583 N N . MET A 1 199 ? 10.377 5.190 -22.089 1.00 94.00 199 MET A N 1
ATOM 1584 C CA . MET A 1 199 ? 9.250 5.823 -22.769 1.00 94.00 199 MET A CA 1
ATOM 1585 C C . MET A 1 199 ? 7.928 5.579 -22.033 1.00 94.00 199 MET A C 1
ATOM 1587 O O . MET A 1 199 ? 7.142 6.508 -21.884 1.00 94.00 199 MET A O 1
ATOM 1591 N N . ALA A 1 200 ? 7.680 4.364 -21.538 1.00 93.25 200 ALA A N 1
ATOM 1592 C CA . ALA A 1 200 ? 6.480 4.057 -20.766 1.00 93.25 200 ALA A CA 1
ATOM 1593 C C . ALA A 1 200 ? 6.406 4.894 -19.481 1.00 93.25 200 ALA A C 1
ATOM 1595 O O . ALA A 1 200 ? 5.357 5.460 -19.198 1.00 93.25 200 ALA A O 1
ATOM 1596 N N . ILE A 1 201 ? 7.511 5.043 -18.743 1.00 89.81 201 ILE A N 1
ATOM 1597 C CA . ILE A 1 201 ? 7.562 5.883 -17.534 1.00 89.81 201 ILE A CA 1
ATOM 1598 C C . ILE A 1 201 ? 7.308 7.365 -17.857 1.00 89.81 201 ILE A C 1
ATOM 1600 O O . ILE A 1 201 ? 6.542 8.022 -17.148 1.00 89.81 201 ILE A O 1
ATOM 1604 N N . GLY A 1 202 ? 7.896 7.886 -18.940 1.00 86.69 202 GLY A N 1
ATOM 1605 C CA . GLY A 1 202 ? 7.615 9.247 -19.411 1.00 86.69 202 GLY A CA 1
ATOM 1606 C C . GLY A 1 202 ? 6.132 9.440 -19.742 1.00 86.69 202 GLY A C 1
ATOM 1607 O O . GLY A 1 202 ? 5.487 10.341 -19.220 1.00 86.69 202 GLY A O 1
ATOM 1608 N N . ARG A 1 203 ? 5.549 8.503 -20.495 1.00 86.69 203 ARG A N 1
ATOM 1609 C CA . ARG A 1 203 ? 4.131 8.520 -20.891 1.00 86.69 203 ARG A CA 1
ATOM 1610 C C . ARG A 1 203 ? 3.169 8.425 -19.719 1.00 86.69 203 ARG A C 1
ATOM 1612 O O . ARG A 1 203 ? 2.127 9.067 -19.734 1.00 86.69 203 ARG A O 1
ATOM 1619 N N . ILE A 1 204 ? 3.514 7.640 -18.703 1.00 83.50 204 ILE A N 1
ATOM 1620 C CA . ILE A 1 204 ? 2.753 7.579 -17.453 1.00 83.50 204 ILE A CA 1
ATOM 1621 C C . ILE A 1 204 ? 2.748 8.952 -16.771 1.00 83.50 204 ILE A C 1
ATOM 1623 O O . ILE A 1 204 ? 1.703 9.381 -16.291 1.00 83.50 204 ILE A O 1
ATOM 1627 N N . SER A 1 205 ? 3.889 9.648 -16.767 1.00 77.75 205 SER A N 1
ATOM 1628 C CA . SER A 1 205 ? 4.012 10.993 -16.186 1.00 77.75 205 SER A CA 1
ATOM 1629 C C . SER A 1 205 ? 3.186 12.035 -16.956 1.00 77.75 205 SER A C 1
ATOM 1631 O O . SER A 1 205 ? 2.637 12.943 -16.340 1.00 77.75 205 SER A O 1
ATOM 1633 N N . ASP A 1 206 ? 3.020 11.844 -18.269 1.00 78.50 206 ASP A N 1
ATOM 1634 C CA . ASP A 1 206 ? 2.179 12.666 -19.157 1.00 78.50 206 ASP A CA 1
ATOM 1635 C C . ASP A 1 206 ? 0.682 12.263 -19.148 1.00 78.50 206 ASP A C 1
ATOM 1637 O O . ASP A 1 206 ? -0.119 12.783 -19.929 1.00 78.50 206 ASP A O 1
ATOM 1641 N N . GLY A 1 207 ? 0.277 11.309 -18.298 1.00 76.75 207 GLY A N 1
ATOM 1642 C CA . GLY A 1 207 ? -1.111 10.835 -18.184 1.00 76.75 207 GLY A CA 1
ATOM 1643 C C . GLY A 1 207 ? -1.569 9.869 -19.290 1.00 76.75 207 GLY A C 1
ATOM 1644 O O . GLY A 1 207 ? -2.753 9.555 -19.397 1.00 76.75 207 GLY A O 1
ATOM 1645 N N . GLU A 1 208 ? -0.662 9.352 -20.121 1.00 83.06 208 GLU A N 1
ATOM 1646 C CA . GLU A 1 208 ? -0.946 8.424 -21.226 1.00 83.06 208 GLU A CA 1
ATOM 1647 C C . GLU A 1 208 ? -0.863 6.945 -20.800 1.00 83.06 208 GLU A C 1
ATOM 1649 O O . GLU A 1 208 ? -0.131 6.133 -21.377 1.00 83.06 208 GLU A O 1
ATOM 1654 N N . VAL A 1 209 ? -1.634 6.572 -19.778 1.00 81.50 209 VAL A N 1
ATOM 1655 C CA . VAL A 1 209 ? -1.541 5.257 -19.116 1.00 81.50 209 VAL A CA 1
ATOM 1656 C C . VAL A 1 209 ? -1.819 4.093 -20.071 1.00 81.50 209 VAL A C 1
ATOM 1658 O O . VAL A 1 209 ? -1.094 3.099 -20.056 1.00 81.50 209 VAL A O 1
ATOM 1661 N N . GLU A 1 210 ? -2.810 4.216 -20.956 1.00 84.94 210 GLU A N 1
ATOM 1662 C CA . GLU A 1 210 ? -3.116 3.172 -21.944 1.00 84.94 210 GLU A CA 1
ATOM 1663 C C . GLU A 1 210 ? -1.949 2.916 -22.908 1.00 84.94 210 GLU A C 1
ATOM 1665 O O . GLU A 1 210 ? -1.698 1.780 -23.316 1.00 84.94 210 GLU A O 1
ATOM 1670 N N . PHE A 1 211 ? -1.216 3.969 -23.284 1.00 87.00 211 PHE A N 1
ATOM 1671 C CA . PHE A 1 211 ? -0.047 3.835 -24.149 1.00 87.00 211 PHE A CA 1
ATOM 1672 C C . PHE A 1 211 ? 1.074 3.089 -23.418 1.00 87.00 211 PHE A C 1
ATOM 1674 O O . PHE A 1 211 ? 1.672 2.169 -23.978 1.00 87.00 211 PHE A O 1
ATOM 1681 N N . ALA A 1 212 ? 1.297 3.407 -22.143 1.00 89.94 212 ALA A N 1
ATOM 1682 C CA . ALA A 1 212 ? 2.250 2.693 -21.303 1.00 89.94 212 ALA A CA 1
ATOM 1683 C C . ALA A 1 212 ? 1.858 1.223 -21.063 1.00 89.94 212 ALA A C 1
ATOM 1685 O O . ALA A 1 212 ? 2.719 0.346 -21.112 1.00 89.94 212 ALA A O 1
ATOM 1686 N N . GLN A 1 213 ? 0.566 0.917 -20.905 1.00 87.56 213 GLN A N 1
ATOM 1687 C CA . GLN A 1 213 ? 0.071 -0.463 -20.812 1.00 87.56 213 GLN A CA 1
ATOM 1688 C C . GLN A 1 213 ? 0.315 -1.254 -22.103 1.00 87.56 213 GLN A C 1
ATOM 1690 O O . GLN A 1 213 ? 0.707 -2.422 -22.042 1.00 87.56 213 GLN A O 1
ATOM 1695 N N . ARG A 1 214 ? 0.140 -0.630 -23.277 1.00 90.12 214 ARG A N 1
ATOM 1696 C CA . ARG A 1 214 ? 0.493 -1.256 -24.564 1.00 90.12 214 ARG A CA 1
ATOM 1697 C C . ARG A 1 214 ? 1.985 -1.563 -24.645 1.00 90.12 214 ARG A C 1
ATOM 1699 O O . ARG A 1 214 ? 2.349 -2.666 -25.048 1.00 90.12 214 ARG A O 1
ATOM 1706 N N . ILE A 1 215 ? 2.838 -0.636 -24.203 1.00 93.44 215 ILE A N 1
ATOM 1707 C CA . ILE A 1 215 ? 4.280 -0.889 -24.101 1.00 93.44 215 ILE A CA 1
ATOM 1708 C C . ILE A 1 215 ? 4.552 -2.063 -23.152 1.00 93.44 215 ILE A C 1
ATOM 1710 O O . ILE A 1 215 ? 5.290 -2.977 -23.505 1.00 93.44 215 ILE A O 1
ATOM 1714 N N . CYS A 1 216 ? 3.918 -2.091 -21.980 1.00 92.50 216 CYS A N 1
ATOM 1715 C CA . CYS A 1 216 ? 4.072 -3.164 -21.000 1.00 92.50 216 CYS A CA 1
ATOM 1716 C C . CYS A 1 216 ? 3.720 -4.543 -21.579 1.00 92.50 216 CYS A C 1
ATOM 1718 O O . CYS A 1 216 ? 4.457 -5.512 -21.395 1.00 92.50 216 CYS A O 1
ATOM 1720 N N . GLN A 1 217 ? 2.595 -4.644 -22.295 1.00 91.31 217 GLN A N 1
ATOM 1721 C CA . GLN A 1 217 ? 2.182 -5.872 -22.981 1.00 91.31 217 GLN A CA 1
ATOM 1722 C C . GLN A 1 217 ? 3.222 -6.314 -24.011 1.00 91.31 217 GLN A C 1
ATOM 1724 O O . GLN A 1 217 ? 3.579 -7.491 -24.051 1.00 91.31 217 GLN A O 1
ATOM 1729 N N . PHE A 1 218 ? 3.736 -5.367 -24.792 1.00 92.44 218 PHE A N 1
ATOM 1730 C CA . PHE A 1 218 ? 4.731 -5.627 -25.823 1.00 92.44 218 PHE A CA 1
ATOM 1731 C C . PHE A 1 218 ? 6.069 -6.106 -25.238 1.00 92.44 218 PHE A C 1
ATOM 1733 O O . PHE A 1 218 ? 6.581 -7.149 -25.640 1.00 92.44 218 PHE A O 1
ATOM 1740 N N . VAL A 1 219 ? 6.603 -5.418 -24.223 1.00 93.88 219 VAL A N 1
ATOM 1741 C CA . VAL A 1 219 ? 7.863 -5.802 -23.559 1.00 93.88 219 VAL A CA 1
ATOM 1742 C C . VAL A 1 219 ? 7.740 -7.168 -22.877 1.00 93.88 219 VAL A C 1
ATOM 1744 O O . VAL A 1 219 ? 8.630 -8.010 -23.000 1.00 93.88 219 VAL A O 1
ATOM 1747 N N . ARG A 1 220 ? 6.609 -7.437 -22.213 1.00 91.69 220 ARG A N 1
ATOM 1748 C CA . ARG A 1 220 ? 6.319 -8.741 -21.599 1.00 91.69 220 ARG A CA 1
ATOM 1749 C C . ARG A 1 220 ? 6.256 -9.864 -22.631 1.00 91.69 220 ARG A C 1
ATOM 1751 O O . ARG A 1 220 ? 6.717 -10.969 -22.351 1.00 91.69 220 ARG A O 1
ATOM 1758 N N . GLN A 1 221 ? 5.711 -9.589 -23.815 1.00 91.62 221 GLN A N 1
ATOM 1759 C CA . GLN A 1 221 ? 5.708 -10.550 -24.911 1.00 91.62 221 GLN A CA 1
ATOM 1760 C C . GLN A 1 221 ? 7.131 -10.861 -25.382 1.00 91.62 221 GLN A C 1
ATOM 1762 O O . GLN A 1 221 ? 7.483 -12.034 -25.449 1.00 91.62 221 GLN A O 1
ATOM 1767 N N . ILE A 1 222 ? 7.969 -9.846 -25.616 1.00 90.31 222 ILE A N 1
ATOM 1768 C CA . ILE A 1 222 ? 9.377 -10.051 -25.996 1.00 90.31 222 ILE A CA 1
ATOM 1769 C C . ILE A 1 222 ? 10.102 -10.903 -24.944 1.00 90.31 222 ILE A C 1
ATOM 1771 O O . ILE A 1 222 ? 10.739 -11.896 -25.288 1.00 90.31 222 ILE A O 1
ATOM 1775 N N . HIS A 1 223 ? 9.967 -10.557 -23.660 1.00 91.69 223 HIS A N 1
ATOM 1776 C CA . HIS A 1 223 ? 10.594 -11.306 -22.570 1.00 91.69 223 HIS A CA 1
ATOM 1777 C C . HIS A 1 223 ? 10.126 -12.769 -22.519 1.00 91.69 223 HIS A C 1
ATOM 1779 O O . HIS A 1 223 ? 10.949 -13.671 -22.371 1.00 91.69 223 HIS A O 1
ATOM 1785 N N . ARG A 1 224 ? 8.819 -13.027 -22.683 1.00 88.94 224 ARG A N 1
ATOM 1786 C CA . ARG A 1 224 ? 8.259 -14.388 -22.695 1.00 88.94 224 ARG A CA 1
ATOM 1787 C C . ARG A 1 224 ? 8.826 -15.234 -23.831 1.00 88.94 224 ARG A C 1
ATOM 1789 O O . ARG A 1 224 ? 9.169 -16.388 -23.599 1.00 88.94 224 ARG A O 1
ATOM 1796 N N . GLU A 1 225 ? 8.898 -14.680 -25.035 1.00 88.00 225 GLU A N 1
ATOM 1797 C CA . GLU A 1 225 ? 9.397 -15.417 -26.196 1.00 88.00 225 GLU A CA 1
ATOM 1798 C C . GLU A 1 225 ? 10.905 -15.679 -26.080 1.00 88.00 225 GLU A C 1
ATOM 1800 O O . GLU A 1 225 ? 11.363 -16.795 -26.323 1.00 88.00 225 GLU A O 1
ATOM 1805 N N . LEU A 1 226 ? 11.687 -14.698 -25.612 1.00 88.38 226 LEU A N 1
ATOM 1806 C CA . LEU A 1 226 ? 13.121 -14.894 -25.384 1.00 88.38 226 LEU A CA 1
ATOM 1807 C C . LEU A 1 226 ? 13.405 -15.902 -24.263 1.00 88.38 226 LEU A C 1
ATOM 1809 O O . LEU A 1 226 ? 14.350 -16.676 -24.387 1.00 88.38 226 LEU A O 1
ATOM 1813 N N . LEU A 1 227 ? 12.555 -16.005 -23.235 1.00 86.06 227 LEU A N 1
ATOM 1814 C CA . LEU A 1 227 ? 12.678 -17.034 -22.193 1.00 86.06 227 LEU A CA 1
ATOM 1815 C C . LEU A 1 227 ? 12.734 -18.466 -22.769 1.00 86.06 227 LEU A C 1
ATOM 1817 O O . LEU A 1 227 ? 13.380 -19.335 -22.187 1.00 86.06 227 LEU A O 1
ATOM 1821 N N . LEU A 1 228 ? 12.082 -18.714 -23.911 1.00 84.94 228 LEU A N 1
ATOM 1822 C CA . LEU A 1 228 ? 12.078 -20.019 -24.585 1.00 84.94 228 LEU A CA 1
ATOM 1823 C C . LEU A 1 228 ? 13.344 -20.264 -25.420 1.00 84.94 228 LEU A C 1
ATOM 1825 O O . LEU A 1 228 ? 13.744 -21.415 -25.611 1.00 84.94 228 LEU A O 1
ATOM 1829 N N . VAL A 1 229 ? 13.961 -19.192 -25.923 1.00 83.31 229 VAL A N 1
ATOM 1830 C CA . VAL A 1 229 ? 15.090 -19.235 -26.864 1.00 83.31 229 VAL A CA 1
ATOM 1831 C C . VAL A 1 229 ? 16.434 -19.205 -26.137 1.00 83.31 229 VAL A C 1
ATOM 1833 O O . VAL A 1 229 ? 17.323 -19.981 -26.474 1.00 83.31 229 VAL A O 1
ATOM 1836 N N . VAL A 1 230 ? 16.586 -18.355 -25.116 1.00 82.56 230 VAL A N 1
ATOM 1837 C CA . VAL A 1 230 ? 17.866 -18.118 -24.421 1.00 82.56 230 VAL A CA 1
ATOM 1838 C C . VAL A 1 230 ? 18.514 -19.388 -23.848 1.00 82.56 230 VAL A C 1
ATOM 1840 O O . VAL A 1 230 ? 19.724 -19.543 -24.020 1.00 82.56 230 VAL A O 1
ATOM 1843 N N . PRO A 1 231 ? 17.776 -20.342 -23.243 1.00 81.25 231 PRO A N 1
ATOM 1844 C CA . PRO A 1 231 ? 18.362 -21.598 -22.762 1.00 81.25 231 PRO A CA 1
ATOM 1845 C C . PRO A 1 231 ? 18.960 -22.491 -23.861 1.00 81.25 231 PRO A C 1
ATOM 1847 O O . PRO A 1 231 ? 19.686 -23.429 -23.549 1.00 81.25 231 PRO A O 1
ATOM 1850 N N . GLN A 1 232 ? 18.632 -22.233 -25.130 1.00 80.31 232 GLN A N 1
ATOM 1851 C CA . GLN A 1 232 ? 19.096 -23.000 -26.290 1.00 80.31 232 GLN A CA 1
ATOM 1852 C C . GLN A 1 232 ? 20.294 -22.339 -26.995 1.00 80.31 232 GLN A C 1
ATOM 1854 O O . GLN A 1 232 ? 20.758 -22.850 -28.010 1.00 80.31 232 GLN A O 1
ATOM 1859 N N . MET A 1 233 ? 20.780 -21.195 -26.497 1.00 80.44 233 MET A N 1
ATOM 1860 C CA . MET A 1 233 ? 21.895 -20.452 -27.090 1.00 80.44 233 MET A CA 1
ATOM 1861 C C . MET A 1 233 ? 23.244 -20.948 -26.546 1.00 80.44 233 MET A C 1
ATOM 1863 O O . MET A 1 233 ? 23.420 -21.063 -25.336 1.00 80.44 233 MET A O 1
ATOM 1867 N N . ASP A 1 234 ? 24.219 -21.161 -27.436 1.00 65.19 234 ASP A N 1
ATOM 1868 C CA . ASP A 1 234 ? 25.549 -21.700 -27.093 1.00 65.19 234 ASP A CA 1
ATOM 1869 C C . ASP A 1 234 ? 26.440 -20.740 -26.263 1.00 65.19 234 ASP A C 1
ATOM 1871 O O . ASP A 1 234 ? 27.434 -21.177 -25.686 1.00 65.19 234 ASP A O 1
ATOM 1875 N N . ASP A 1 235 ? 26.095 -19.445 -26.172 1.00 62.69 235 ASP A N 1
ATOM 1876 C CA . ASP A 1 235 ? 26.835 -18.418 -25.413 1.00 62.69 235 ASP A CA 1
ATOM 1877 C C . ASP A 1 235 ? 25.864 -17.461 -24.688 1.00 62.69 235 ASP A C 1
ATOM 1879 O O . ASP A 1 235 ? 25.525 -16.376 -25.164 1.00 62.69 235 ASP A O 1
ATOM 1883 N N . SER A 1 236 ? 25.326 -17.914 -23.551 1.00 61.50 236 SER A N 1
ATOM 1884 C CA . SER A 1 236 ? 24.210 -17.254 -22.861 1.00 61.50 236 SER A CA 1
ATOM 1885 C C . SER A 1 236 ? 24.629 -16.225 -21.804 1.00 61.50 236 SER A C 1
ATOM 1887 O O . SER A 1 236 ? 23.758 -15.739 -21.085 1.00 61.50 236 SER A O 1
ATOM 1889 N N . TYR A 1 237 ? 25.921 -15.920 -21.627 1.00 67.31 237 TYR A N 1
ATOM 1890 C CA . TYR A 1 237 ? 26.363 -15.066 -20.513 1.00 67.31 237 TYR A CA 1
ATOM 1891 C C . TYR A 1 237 ? 25.845 -13.629 -20.649 1.00 67.31 237 TYR A C 1
ATOM 1893 O O . TYR A 1 237 ? 25.146 -13.139 -19.759 1.00 67.31 237 TYR A O 1
ATOM 1901 N N . ASP A 1 238 ? 26.099 -12.994 -21.797 1.00 71.88 238 ASP A N 1
ATOM 1902 C CA . ASP A 1 238 ? 25.597 -11.646 -22.090 1.00 71.88 238 ASP A CA 1
ATOM 1903 C C . ASP A 1 238 ? 24.065 -11.630 -22.066 1.00 71.88 238 ASP A C 1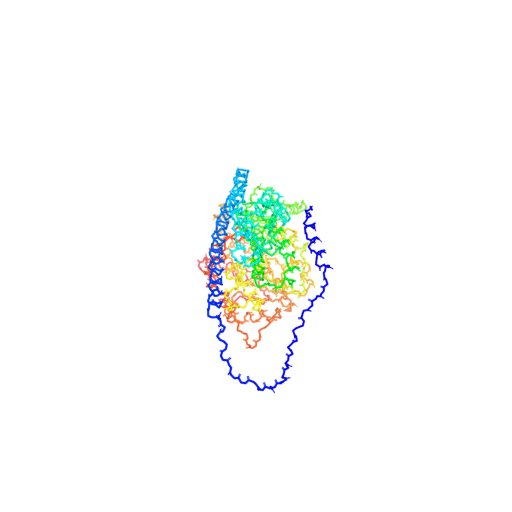
ATOM 1905 O O . ASP A 1 238 ? 23.440 -10.732 -21.501 1.00 71.88 238 ASP A O 1
ATOM 1909 N N . MET A 1 239 ? 23.450 -12.687 -22.598 1.00 85.06 239 MET A N 1
ATOM 1910 C CA . MET A 1 239 ? 22.002 -12.798 -22.671 1.00 85.06 239 MET A CA 1
ATOM 1911 C C . MET A 1 239 ? 21.348 -13.007 -21.301 1.00 85.06 239 MET A C 1
ATOM 1913 O O . MET A 1 239 ? 20.257 -12.499 -21.070 1.00 85.06 239 MET A O 1
ATOM 1917 N N . LYS A 1 240 ? 22.005 -13.684 -20.353 1.00 81.25 240 LYS A N 1
ATOM 1918 C CA . LYS A 1 240 ? 21.493 -13.856 -18.986 1.00 81.25 240 LYS A CA 1
ATOM 1919 C C . LYS A 1 240 ? 21.353 -12.508 -18.280 1.00 81.25 240 LYS A C 1
ATOM 1921 O O . LYS A 1 240 ? 20.290 -12.215 -17.741 1.00 81.25 240 LYS A O 1
ATOM 1926 N N . SER A 1 241 ? 22.391 -11.671 -18.343 1.00 84.38 241 SER A N 1
ATOM 1927 C CA . SER A 1 241 ? 22.342 -10.320 -17.770 1.00 84.38 241 SER A CA 1
ATOM 1928 C C . SER A 1 241 ? 21.273 -9.464 -18.456 1.00 84.38 241 SER A C 1
ATOM 1930 O O . SER A 1 241 ? 20.501 -8.778 -17.788 1.00 84.38 241 SER A O 1
ATOM 1932 N N . LYS A 1 242 ? 21.152 -9.566 -19.786 1.00 89.31 242 LYS A N 1
ATOM 1933 C CA . LYS A 1 242 ? 20.105 -8.870 -20.546 1.00 89.31 242 LYS A CA 1
ATOM 1934 C C . LYS A 1 242 ? 18.702 -9.340 -20.150 1.00 89.31 242 LYS A C 1
ATOM 1936 O O . LYS A 1 242 ? 17.841 -8.495 -19.942 1.00 89.31 242 LYS A O 1
ATOM 1941 N N . MET A 1 243 ? 18.476 -10.642 -19.951 1.00 89.56 243 MET A N 1
ATOM 1942 C CA . MET A 1 243 ? 17.194 -11.181 -19.469 1.00 89.56 243 MET A CA 1
ATOM 1943 C C . MET A 1 243 ? 16.834 -10.657 -18.073 1.00 89.56 243 MET A C 1
ATOM 1945 O O . MET A 1 243 ? 15.681 -10.303 -17.835 1.00 89.56 243 MET A O 1
ATOM 1949 N N . GLU A 1 244 ? 17.806 -10.547 -17.164 1.00 85.19 244 GLU A N 1
ATOM 1950 C CA . GLU A 1 244 ? 17.591 -9.940 -15.844 1.00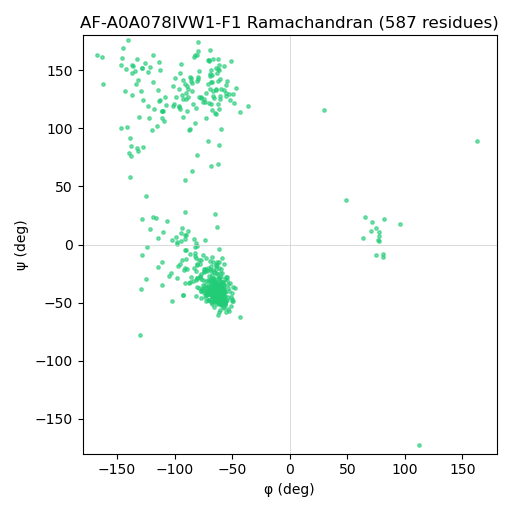 85.19 244 GLU A CA 1
ATOM 1951 C C . GLU A 1 244 ? 17.195 -8.457 -15.969 1.00 85.19 244 GLU A C 1
ATOM 1953 O O . GLU A 1 244 ? 16.210 -8.027 -15.368 1.00 85.19 244 GLU A O 1
ATOM 1958 N N . VAL A 1 245 ? 17.892 -7.680 -16.808 1.00 89.44 245 VAL A N 1
ATOM 1959 C CA . VAL A 1 245 ? 17.569 -6.263 -17.073 1.00 89.44 245 VAL A CA 1
ATOM 1960 C C . VAL A 1 245 ? 16.196 -6.099 -17.738 1.00 89.44 245 VAL A C 1
ATOM 1962 O O . VAL A 1 245 ? 15.440 -5.189 -17.386 1.00 89.44 245 VAL A O 1
ATOM 1965 N N . MET A 1 246 ? 15.839 -6.989 -18.665 1.00 90.44 246 MET A N 1
ATOM 1966 C CA . MET A 1 246 ? 14.521 -7.026 -19.299 1.00 90.44 246 MET A CA 1
ATOM 1967 C C . MET A 1 246 ? 13.420 -7.294 -18.271 1.00 90.44 246 MET A C 1
ATOM 1969 O O . MET A 1 246 ? 12.415 -6.586 -18.257 1.00 90.44 246 MET A O 1
ATOM 1973 N N . LEU A 1 247 ? 13.615 -8.271 -17.379 1.00 88.00 247 LEU A N 1
ATOM 1974 C CA . LEU A 1 247 ? 12.669 -8.566 -16.304 1.00 88.00 247 LEU A CA 1
ATOM 1975 C C . LEU A 1 247 ? 12.490 -7.355 -15.381 1.00 88.00 247 LEU A C 1
ATOM 1977 O O . LEU A 1 247 ? 11.361 -6.986 -15.068 1.00 88.00 247 LEU A O 1
ATOM 1981 N N . GLN A 1 248 ? 13.581 -6.682 -15.005 1.00 87.81 248 GLN A N 1
ATOM 1982 C CA . GLN A 1 248 ? 13.502 -5.440 -14.229 1.00 87.81 248 GLN A CA 1
ATOM 1983 C C . GLN A 1 248 ? 12.767 -4.328 -14.985 1.00 87.81 248 GLN A C 1
ATOM 1985 O O . GLN A 1 248 ? 12.034 -3.550 -14.377 1.00 87.81 248 GLN A O 1
ATOM 1990 N N . SER A 1 249 ? 12.926 -4.254 -16.306 1.00 92.00 249 SER A N 1
ATOM 1991 C CA . SER A 1 249 ? 12.198 -3.302 -17.148 1.00 92.00 249 SER A CA 1
ATOM 1992 C C . SER A 1 249 ? 10.697 -3.602 -17.158 1.00 92.00 249 SER A C 1
ATOM 1994 O O . SER A 1 249 ? 9.909 -2.683 -16.957 1.00 92.00 249 SER A O 1
ATOM 1996 N N . VAL A 1 250 ? 10.297 -4.875 -17.284 1.00 89.00 250 VAL A N 1
ATOM 1997 C CA . VAL A 1 250 ? 8.893 -5.310 -17.151 1.00 89.00 250 VAL A CA 1
ATOM 1998 C C . VAL A 1 250 ? 8.342 -4.924 -15.782 1.00 89.00 250 VAL A C 1
ATOM 2000 O O . VAL A 1 250 ? 7.347 -4.211 -15.722 1.00 89.00 250 VAL A O 1
ATOM 2003 N N . ILE A 1 251 ? 9.024 -5.306 -14.699 1.00 84.06 251 ILE A N 1
ATOM 2004 C CA . ILE A 1 251 ? 8.591 -5.024 -13.322 1.00 84.06 251 ILE A CA 1
ATOM 2005 C C . ILE A 1 251 ? 8.441 -3.518 -13.088 1.00 84.06 251 ILE A C 1
ATOM 2007 O O . ILE A 1 251 ? 7.481 -3.089 -12.458 1.00 84.06 251 ILE A O 1
ATOM 2011 N N . LYS A 1 252 ? 9.355 -2.687 -13.603 1.00 86.00 252 LYS A N 1
ATOM 2012 C CA . LYS A 1 252 ? 9.262 -1.225 -13.472 1.00 86.00 252 LYS A CA 1
ATOM 2013 C C . LYS A 1 252 ? 8.040 -0.657 -14.182 1.00 86.00 252 LYS A C 1
ATOM 2015 O O . LYS A 1 252 ? 7.347 0.169 -13.595 1.00 86.00 252 LYS A O 1
ATOM 2020 N N . ILE A 1 253 ? 7.771 -1.091 -15.416 1.00 87.38 253 ILE A N 1
ATOM 2021 C CA . ILE A 1 253 ? 6.585 -0.638 -16.153 1.00 87.38 253 ILE A CA 1
ATOM 2022 C C . ILE A 1 253 ? 5.322 -1.145 -15.455 1.00 87.38 253 ILE A C 1
ATOM 2024 O O . ILE A 1 253 ? 4.409 -0.361 -15.241 1.00 87.38 253 ILE A O 1
ATOM 2028 N N . GLU A 1 254 ? 5.278 -2.418 -15.054 1.00 85.31 254 GLU A N 1
ATOM 2029 C CA . GLU A 1 254 ? 4.136 -3.016 -14.356 1.00 85.31 254 GLU A CA 1
ATOM 2030 C C . GLU A 1 254 ? 3.867 -2.320 -13.027 1.00 85.31 254 GLU A C 1
ATOM 2032 O O . GLU A 1 254 ? 2.732 -1.943 -12.778 1.00 85.31 254 GLU A O 1
ATOM 2037 N N . ASN A 1 255 ? 4.891 -2.056 -12.216 1.00 75.62 255 ASN A N 1
ATOM 2038 C CA . ASN A 1 255 ? 4.746 -1.328 -10.959 1.00 75.62 255 ASN A CA 1
ATOM 2039 C C . ASN A 1 255 ? 4.324 0.120 -11.183 1.00 75.62 255 ASN A C 1
ATOM 2041 O O . ASN A 1 255 ? 3.559 0.638 -10.379 1.00 75.62 255 ASN A O 1
ATOM 2045 N N . ALA A 1 256 ? 4.795 0.788 -12.238 1.00 75.44 256 ALA A N 1
ATOM 2046 C CA . ALA A 1 256 ? 4.394 2.158 -12.549 1.00 75.44 256 ALA A CA 1
ATOM 2047 C C . ALA A 1 256 ? 2.962 2.217 -13.097 1.00 75.44 256 ALA A C 1
ATOM 2049 O O . ALA A 1 256 ? 2.176 3.047 -12.656 1.00 75.44 256 ALA A O 1
ATOM 2050 N N . CYS A 1 257 ? 2.592 1.307 -14.001 1.00 75.88 257 CYS A N 1
ATOM 2051 C CA . CYS A 1 257 ? 1.229 1.144 -14.496 1.00 75.88 257 CYS A CA 1
ATOM 2052 C C . CYS A 1 257 ? 0.281 0.690 -13.391 1.00 75.88 257 CYS A C 1
ATOM 2054 O O . CYS A 1 257 ? -0.843 1.150 -13.375 1.00 75.88 257 CYS A O 1
ATOM 2056 N N . PHE A 1 258 ? 0.707 -0.175 -12.474 1.00 67.88 258 PHE A N 1
ATOM 2057 C CA . PHE A 1 258 ? -0.057 -0.567 -11.294 1.00 67.88 258 PHE A CA 1
ATOM 2058 C C . PHE A 1 258 ? -0.188 0.620 -10.356 1.00 67.88 258 PHE A C 1
ATOM 2060 O O . PHE A 1 258 ? -1.296 0.989 -10.021 1.00 67.88 258 PHE A O 1
ATOM 2067 N N . SER A 1 259 ? 0.914 1.298 -10.037 1.00 64.62 259 SER A N 1
ATOM 2068 C CA . SER A 1 259 ? 0.900 2.508 -9.218 1.00 64.62 259 SER A CA 1
ATOM 2069 C C . SER A 1 259 ? 0.039 3.596 -9.827 1.00 64.62 259 SER A C 1
ATOM 2071 O O . SER A 1 259 ? -0.513 4.343 -9.054 1.00 64.62 259 SER A O 1
ATOM 2073 N N . VAL A 1 260 ? -0.082 3.717 -11.154 1.00 63.38 260 VAL A N 1
ATOM 2074 C CA . VAL A 1 260 ? -0.953 4.703 -11.817 1.00 63.38 260 VAL A CA 1
ATOM 2075 C C . VAL A 1 260 ? -2.322 4.166 -12.196 1.00 63.38 260 VAL A C 1
ATOM 2077 O O . VAL A 1 260 ? -3.229 4.941 -12.418 1.00 63.38 260 VAL A O 1
ATOM 2080 N N . HIS A 1 261 ? -2.534 2.862 -12.235 1.00 51.81 261 HIS A N 1
ATOM 2081 C CA . HIS A 1 261 ? -3.874 2.300 -12.306 1.00 51.81 261 HIS A CA 1
ATOM 2082 C C . HIS A 1 261 ? -4.541 2.472 -10.954 1.00 51.81 261 HIS A C 1
ATOM 2084 O O . HIS A 1 261 ? -5.604 3.065 -10.913 1.00 51.81 261 HIS A O 1
ATOM 2090 N N . VAL A 1 262 ? -3.824 2.100 -9.890 1.00 46.50 262 VAL A N 1
ATOM 2091 C CA . VAL A 1 262 ? -4.084 2.478 -8.504 1.00 46.50 262 VAL A CA 1
ATOM 2092 C C . VAL A 1 262 ? -4.190 4.021 -8.493 1.00 46.50 262 VAL A C 1
ATOM 2094 O O . VAL A 1 262 ? -5.306 4.494 -8.342 1.00 46.50 262 VAL A O 1
ATOM 2097 N N . ARG A 1 263 ? -3.189 4.822 -8.938 1.00 44.81 263 ARG A N 1
ATOM 2098 C CA . ARG A 1 263 ? -3.273 6.319 -9.047 1.00 44.81 263 ARG A CA 1
ATOM 2099 C C . ARG A 1 263 ? -4.309 6.960 -9.962 1.00 44.81 263 ARG A C 1
ATOM 2101 O O . ARG A 1 263 ? -4.591 8.148 -9.835 1.00 44.81 263 ARG A O 1
ATOM 2108 N N . GLY A 1 264 ? -4.900 6.206 -10.864 1.00 37.09 264 GLY A N 1
ATOM 2109 C CA . GLY A 1 264 ? -5.899 6.649 -11.828 1.00 37.09 264 GLY A CA 1
ATOM 2110 C C . GLY A 1 264 ? -7.304 6.328 -11.340 1.00 37.09 264 GLY A C 1
ATOM 2111 O O . GLY A 1 264 ? -8.224 7.090 -11.613 1.00 37.09 264 GLY A O 1
ATOM 2112 N N . SER A 1 265 ? -7.449 5.270 -10.535 1.00 36.47 265 SER A N 1
ATOM 2113 C CA . SER A 1 265 ? -8.608 5.036 -9.665 1.00 36.47 265 SER A CA 1
ATOM 2114 C C . SER A 1 265 ? -8.637 5.954 -8.429 1.00 36.47 265 SER A C 1
ATOM 2116 O O . SER A 1 265 ? -9.537 5.857 -7.605 1.00 36.47 265 SER A O 1
ATOM 2118 N N . GLU A 1 266 ? -7.686 6.884 -8.324 1.00 35.56 266 GLU A N 1
ATOM 2119 C CA . GLU A 1 266 ? -7.396 7.717 -7.150 1.00 35.56 266 GLU A CA 1
ATOM 2120 C C . GLU A 1 266 ? -7.566 9.223 -7.393 1.00 35.56 266 GLU A C 1
ATOM 2122 O O . GLU A 1 266 ? -7.014 10.064 -6.671 1.00 35.56 266 GLU A O 1
ATOM 2127 N N . TYR A 1 267 ? -8.378 9.615 -8.376 1.00 33.12 267 TYR A N 1
ATOM 2128 C CA . TYR A 1 267 ? -9.013 10.920 -8.237 1.00 33.12 267 TYR A CA 1
ATOM 2129 C C . TYR A 1 267 ? -10.060 10.816 -7.124 1.00 33.12 267 TYR A C 1
ATOM 2131 O O . TYR A 1 267 ? -11.212 10.458 -7.354 1.00 33.12 267 TYR A O 1
ATOM 2139 N N . ILE A 1 268 ? -9.615 11.072 -5.893 1.00 42.41 268 ILE A N 1
ATOM 2140 C CA . ILE A 1 268 ? -10.442 11.077 -4.692 1.00 42.41 268 ILE A CA 1
ATOM 2141 C C . ILE A 1 268 ? -10.556 12.506 -4.178 1.00 42.41 268 ILE A C 1
ATOM 2143 O O . ILE A 1 268 ? -9.624 13.043 -3.574 1.00 42.41 268 ILE A O 1
ATOM 2147 N N . PRO A 1 269 ? -11.737 13.108 -4.316 1.00 35.81 269 PRO A N 1
ATOM 2148 C CA . PRO A 1 269 ? -12.263 13.969 -3.289 1.00 35.81 269 PRO A CA 1
ATOM 2149 C C . PRO A 1 269 ? -12.696 13.048 -2.138 1.00 35.81 269 PRO A C 1
ATOM 2151 O O . PRO A 1 269 ? -13.704 12.350 -2.217 1.00 35.81 269 PRO A O 1
ATOM 2154 N N . LEU A 1 270 ? -11.971 13.068 -1.015 1.00 39.94 270 LEU A N 1
ATOM 2155 C CA . LEU A 1 270 ? -12.487 12.580 0.283 1.00 39.94 270 LEU A CA 1
ATOM 2156 C C . LEU A 1 270 ? -13.726 13.384 0.746 1.00 39.94 270 LEU A C 1
ATOM 2158 O O . LEU A 1 270 ? -14.321 13.093 1.782 1.00 39.94 270 LEU A O 1
ATOM 2162 N N . LEU A 1 271 ? -14.072 14.410 -0.031 1.00 42.53 271 LEU A N 1
ATOM 2163 C CA . LEU A 1 271 ? -15.027 15.479 0.167 1.00 42.53 271 LEU A CA 1
ATOM 2164 C C . LEU A 1 271 ? -15.706 15.640 -1.186 1.00 42.53 271 LEU A C 1
ATOM 2166 O O . LEU A 1 271 ? -15.121 16.282 -2.047 1.00 42.53 271 LEU A O 1
ATOM 2170 N N . GLY A 1 272 ? -16.817 14.932 -1.408 1.00 41.09 272 GLY A N 1
ATOM 2171 C CA . GLY A 1 272 ? -17.421 14.753 -2.731 1.00 41.09 272 GLY A CA 1
ATOM 2172 C C . GLY A 1 272 ? -17.313 15.986 -3.629 1.00 41.09 272 GLY A C 1
ATOM 2173 O O . GLY A 1 272 ? -17.819 17.045 -3.273 1.00 41.09 272 GLY A O 1
ATOM 2174 N N . ASP A 1 273 ? -16.648 15.832 -4.774 1.00 31.52 273 ASP A N 1
ATOM 2175 C CA . ASP A 1 273 ? -16.861 16.734 -5.902 1.00 31.52 273 ASP A CA 1
ATOM 2176 C C . ASP A 1 273 ? -18.040 16.192 -6.707 1.00 31.52 273 ASP A C 1
ATOM 2178 O O . ASP A 1 273 ? -18.179 14.978 -6.882 1.00 31.52 273 ASP A O 1
ATOM 2182 N N . ASP A 1 274 ? -18.843 17.105 -7.248 1.00 38.81 274 ASP A N 1
ATOM 2183 C CA . ASP A 1 274 ? -20.001 16.868 -8.122 1.00 38.81 274 ASP A CA 1
ATOM 2184 C C . ASP A 1 274 ? -19.634 16.234 -9.494 1.00 38.81 274 ASP A C 1
ATOM 2186 O O . ASP A 1 274 ? -20.343 16.402 -10.490 1.00 38.81 274 ASP A O 1
ATOM 2190 N N . ALA A 1 275 ? -18.521 15.499 -9.593 1.00 30.88 275 ALA A N 1
ATOM 2191 C CA . ALA A 1 275 ? -18.099 14.817 -10.811 1.00 30.88 275 ALA A CA 1
ATOM 2192 C C . ALA A 1 275 ? -18.714 13.400 -10.898 1.00 30.88 275 ALA A C 1
ATOM 2194 O O . ALA A 1 275 ? -18.554 12.587 -9.984 1.00 30.88 275 ALA A O 1
ATOM 2195 N N . PRO A 1 276 ? -19.393 13.048 -12.007 1.00 34.72 276 PRO A N 1
ATOM 2196 C CA . PRO A 1 276 ? -20.055 11.761 -12.167 1.00 34.72 276 PRO A CA 1
ATOM 2197 C C . PRO A 1 276 ? -19.037 10.684 -12.566 1.00 34.72 276 PRO A C 1
ATOM 2199 O O . PRO A 1 276 ? -18.948 10.306 -13.731 1.00 34.72 276 PRO A O 1
ATOM 2202 N N . THR A 1 277 ? -18.250 10.188 -11.613 1.00 34.62 277 THR A N 1
ATOM 2203 C CA . THR A 1 277 ? -17.328 9.056 -11.848 1.00 34.62 277 THR A CA 1
ATOM 2204 C C . THR A 1 277 ? -17.461 7.916 -10.842 1.00 34.62 277 THR A C 1
ATOM 2206 O O . THR A 1 277 ? -16.566 7.084 -10.744 1.00 34.62 277 THR A O 1
ATOM 2209 N N . SER A 1 278 ? -18.599 7.790 -10.153 1.00 38.19 278 SER A N 1
ATOM 2210 C CA . SER A 1 278 ? -18.958 6.527 -9.503 1.00 38.19 278 SER A CA 1
ATOM 2211 C C . SER A 1 278 ? -19.884 5.720 -10.415 1.00 38.19 278 SER A C 1
ATOM 2213 O O . SER A 1 278 ? -20.991 6.143 -10.757 1.00 38.19 278 SER A O 1
ATOM 2215 N N . PHE A 1 279 ? -19.452 4.520 -10.806 1.00 41.81 279 PHE A N 1
ATOM 2216 C CA . PHE A 1 279 ? -20.365 3.457 -11.232 1.00 41.81 279 PHE A CA 1
ATOM 2217 C C . PHE A 1 279 ? -21.163 3.000 -9.999 1.00 41.81 279 PHE A C 1
ATOM 2219 O O . PHE A 1 279 ? -20.987 1.904 -9.474 1.00 41.81 279 PHE A O 1
ATOM 2226 N N . LEU A 1 280 ? -22.030 3.870 -9.485 1.00 48.22 280 LEU A N 1
ATOM 2227 C CA . LEU A 1 280 ? -23.061 3.459 -8.552 1.00 48.22 280 LEU A CA 1
ATOM 2228 C C . LEU A 1 280 ? -23.997 2.518 -9.311 1.00 48.22 280 LEU A C 1
ATOM 2230 O O . LEU A 1 280 ? -24.719 2.943 -10.214 1.00 48.22 280 LEU A O 1
ATOM 2234 N N . LEU A 1 281 ? -24.016 1.237 -8.934 1.00 55.75 281 LEU A N 1
ATOM 2235 C CA . LEU A 1 281 ? -25.189 0.400 -9.181 1.00 55.75 281 LEU A CA 1
ATOM 2236 C C . LEU A 1 281 ? -26.391 1.175 -8.623 1.00 55.75 281 LEU A C 1
ATOM 2238 O O . LEU A 1 281 ? -26.351 1.573 -7.458 1.00 55.75 281 LEU A O 1
ATOM 2242 N N . GLY A 1 282 ? -27.421 1.435 -9.437 1.00 57.66 282 GLY A N 1
ATOM 2243 C CA . GLY A 1 282 ? -28.564 2.276 -9.038 1.00 57.66 282 GLY A CA 1
ATOM 2244 C C . GLY A 1 282 ? -29.156 1.880 -7.677 1.00 57.66 282 GLY A C 1
ATOM 2245 O O . GLY A 1 282 ? -29.434 2.739 -6.848 1.00 57.66 282 GLY A O 1
ATOM 2246 N N . GLU A 1 283 ? -29.177 0.578 -7.389 1.00 64.81 283 GLU A N 1
ATOM 2247 C CA . GLU A 1 283 ? -29.605 -0.002 -6.110 1.00 64.81 283 GLU A CA 1
ATOM 2248 C C . GLU A 1 283 ? -28.811 0.501 -4.888 1.00 64.81 283 GLU A C 1
ATOM 2250 O O . GLU A 1 283 ? -29.376 0.693 -3.812 1.00 64.81 283 GLU A O 1
ATOM 2255 N N . THR A 1 284 ? -27.499 0.726 -5.024 1.00 72.00 284 THR A N 1
ATOM 2256 C CA . THR A 1 284 ? -26.640 1.211 -3.930 1.00 72.00 284 THR A CA 1
ATOM 2257 C C . THR A 1 284 ? -26.953 2.667 -3.594 1.00 72.00 284 THR A C 1
ATOM 2259 O O . THR A 1 284 ? -26.966 3.037 -2.420 1.00 72.00 284 THR A O 1
ATOM 2262 N N . ARG A 1 285 ? -27.246 3.493 -4.606 1.00 76.12 285 ARG A N 1
ATOM 2263 C CA . ARG A 1 285 ? -27.611 4.902 -4.408 1.00 76.12 285 ARG A CA 1
ATOM 2264 C C . ARG A 1 285 ? -28.960 5.028 -3.703 1.00 76.12 285 ARG A C 1
ATOM 2266 O O . ARG A 1 285 ? -29.080 5.802 -2.754 1.00 76.12 285 ARG A O 1
ATOM 2273 N N . ASP A 1 286 ? -29.935 4.228 -4.131 1.00 82.19 286 ASP A N 1
ATOM 2274 C CA . ASP A 1 286 ? -31.267 4.198 -3.526 1.00 82.19 286 ASP A CA 1
ATOM 2275 C C . ASP A 1 286 ? -31.188 3.767 -2.058 1.00 82.19 286 ASP A C 1
ATOM 2277 O O . ASP A 1 286 ? -31.756 4.434 -1.189 1.00 82.19 286 ASP A O 1
ATOM 2281 N N . LEU A 1 287 ? -30.398 2.726 -1.756 1.00 87.62 287 LEU A N 1
ATOM 2282 C CA . LEU A 1 287 ? -30.162 2.292 -0.380 1.00 87.62 287 LEU A CA 1
ATOM 2283 C C . LEU A 1 287 ? -29.588 3.426 0.474 1.00 87.62 287 LEU A C 1
ATOM 2285 O O . LEU A 1 287 ? -30.184 3.750 1.498 1.00 87.62 287 LEU A O 1
ATOM 2289 N N . ILE A 1 288 ? -28.481 4.051 0.059 1.00 85.62 288 ILE A N 1
ATOM 2290 C CA . ILE A 1 288 ? -27.815 5.109 0.839 1.00 85.62 288 ILE A CA 1
ATOM 2291 C C . ILE A 1 288 ? -28.770 6.276 1.111 1.00 85.62 288 ILE A C 1
ATOM 2293 O O . ILE A 1 288 ? -28.845 6.749 2.242 1.00 85.62 288 ILE A O 1
ATOM 2297 N N . SER A 1 289 ? -29.554 6.684 0.108 1.00 86.31 289 SER A N 1
ATOM 2298 C CA . SER A 1 289 ? -30.519 7.783 0.240 1.00 86.31 289 SER A CA 1
ATOM 2299 C C . SER A 1 289 ? -31.650 7.512 1.243 1.00 86.31 289 SER A C 1
ATOM 2301 O O . SER A 1 289 ? -32.265 8.451 1.743 1.00 86.31 289 SER A O 1
ATOM 2303 N N . SER A 1 290 ? -31.915 6.238 1.554 1.00 91.81 290 SER A N 1
ATOM 2304 C CA . SER A 1 290 ? -32.949 5.819 2.507 1.00 91.81 290 SER A CA 1
ATOM 2305 C C . SER A 1 290 ? -32.454 5.691 3.953 1.00 91.81 290 SER A C 1
ATOM 2307 O O . SER A 1 290 ? -33.269 5.546 4.867 1.00 91.81 290 SER A O 1
ATOM 2309 N N . LEU A 1 291 ? -31.135 5.713 4.177 1.00 94.06 291 LEU A N 1
ATOM 2310 C CA . LEU A 1 291 ? -30.557 5.507 5.503 1.00 94.06 291 LEU A CA 1
ATOM 2311 C C . LEU A 1 291 ? -30.655 6.773 6.366 1.00 94.06 291 LEU A C 1
ATOM 2313 O O . LEU A 1 291 ? -30.545 7.883 5.842 1.00 94.06 291 LEU A O 1
ATOM 2317 N N . PRO A 1 292 ? -30.780 6.633 7.701 1.00 94.88 292 PRO A N 1
ATOM 2318 C CA . PRO A 1 292 ? -30.625 7.765 8.605 1.00 94.88 292 PRO A CA 1
ATOM 2319 C C . PRO A 1 292 ? -29.270 8.444 8.377 1.00 94.88 292 PRO A C 1
ATOM 2321 O O . PRO A 1 292 ? -28.239 7.765 8.367 1.00 94.88 292 PRO A O 1
ATOM 2324 N N . SER A 1 293 ? -29.267 9.769 8.219 1.00 92.94 293 SER A N 1
ATOM 2325 C CA . SER A 1 293 ? -28.046 10.560 8.068 1.00 92.94 293 SER A CA 1
ATOM 2326 C C . SER A 1 293 ? -27.914 11.631 9.149 1.00 92.94 293 SER A C 1
ATOM 2328 O O . SER A 1 293 ? -28.897 12.096 9.724 1.00 92.94 293 SER A O 1
ATOM 2330 N N . GLU A 1 294 ? -26.672 11.997 9.452 1.00 88.75 294 GLU A N 1
ATOM 2331 C CA . GLU A 1 294 ? -26.313 13.038 10.416 1.00 88.75 294 GLU A CA 1
ATOM 2332 C C . GLU A 1 294 ? -25.202 13.911 9.842 1.00 88.75 294 GLU A C 1
ATOM 2334 O O . GLU A 1 294 ? -24.390 13.462 9.025 1.00 88.75 294 GLU A O 1
ATOM 2339 N N . LYS A 1 295 ? -25.133 15.166 10.296 1.00 84.38 295 LYS A N 1
ATOM 2340 C CA . LYS A 1 295 ? -24.028 16.050 9.920 1.00 84.38 295 LYS A CA 1
ATOM 2341 C C . LYS A 1 295 ? -22.744 15.560 10.589 1.00 84.38 295 LYS A C 1
ATOM 2343 O O . LYS A 1 295 ? -22.667 15.477 11.813 1.00 84.38 295 LYS A O 1
ATOM 2348 N N . GLY A 1 296 ? -21.729 15.254 9.787 1.00 74.06 296 GLY A N 1
ATOM 2349 C CA . GLY A 1 296 ? -20.418 14.867 10.294 1.00 74.06 296 GLY A CA 1
ATOM 2350 C C . GLY A 1 296 ? -19.555 16.082 10.648 1.00 74.06 296 GLY A C 1
ATOM 2351 O O . GLY A 1 296 ? -19.790 17.204 10.199 1.00 74.06 296 GLY A O 1
ATOM 2352 N N . TRP A 1 297 ? -18.522 15.856 11.461 1.00 73.19 297 TRP A N 1
ATOM 2353 C CA . TRP A 1 297 ? -17.484 16.863 11.719 1.00 73.19 297 TRP A CA 1
ATOM 2354 C C . TRP A 1 297 ? -16.310 16.743 10.728 1.00 73.19 297 TRP A C 1
ATOM 2356 O O . TRP A 1 297 ? -15.700 17.744 10.369 1.00 73.19 297 TRP A O 1
ATOM 2366 N N . LEU A 1 298 ? -15.991 15.521 10.279 1.00 70.19 298 LEU A N 1
ATOM 2367 C CA . LEU A 1 298 ? -14.922 15.261 9.306 1.00 70.19 298 LEU A CA 1
ATOM 2368 C C . LEU A 1 298 ? -15.411 15.373 7.854 1.00 70.19 298 LEU A C 1
ATOM 2370 O O . LEU A 1 298 ? -14.660 15.789 6.981 1.00 70.19 298 LEU A O 1
ATOM 2374 N N . VAL A 1 299 ? -16.667 15.002 7.615 1.00 72.94 299 VAL A N 1
ATOM 2375 C CA . VAL A 1 299 ? -17.340 15.045 6.310 1.00 72.94 299 VAL A CA 1
ATOM 2376 C C . VAL A 1 299 ? -18.712 15.690 6.473 1.00 72.94 299 VAL A C 1
ATOM 2378 O O . VAL A 1 299 ? -19.244 15.712 7.583 1.00 72.94 299 VAL A O 1
ATOM 2381 N N . SER A 1 300 ? -19.299 16.188 5.385 1.00 73.06 300 SER A N 1
ATOM 2382 C CA . SER A 1 300 ? -20.593 16.881 5.413 1.00 73.06 300 SER A CA 1
ATOM 2383 C C . SER A 1 300 ? -21.721 16.012 5.985 1.00 73.06 300 SER A C 1
ATOM 2385 O O . SER A 1 300 ? -22.461 16.479 6.851 1.00 73.06 300 SER A O 1
ATOM 2387 N N . GLN A 1 301 ? -21.819 14.745 5.566 1.00 85.19 301 GLN A N 1
ATOM 2388 C CA . GLN A 1 301 ? -22.807 13.786 6.065 1.00 85.19 301 GLN A CA 1
ATOM 2389 C C . GLN A 1 301 ? -22.223 12.392 6.318 1.00 85.19 301 GLN A C 1
ATOM 2391 O O . GLN A 1 301 ? -21.319 11.929 5.619 1.00 85.19 301 GLN A O 1
ATOM 2396 N N . ILE A 1 302 ? -22.777 11.720 7.325 1.00 89.00 302 ILE A N 1
ATOM 2397 C CA . ILE A 1 302 ? -22.548 10.308 7.648 1.00 89.00 302 ILE A CA 1
ATOM 2398 C C . ILE A 1 302 ? -23.881 9.561 7.653 1.00 89.00 302 ILE A C 1
ATOM 2400 O O . ILE A 1 302 ? -24.904 10.136 8.013 1.00 89.00 302 ILE A O 1
ATOM 2404 N N . TYR A 1 303 ? -23.857 8.281 7.293 1.00 93.12 303 TYR A N 1
ATOM 2405 C CA . TYR A 1 303 ? -25.039 7.430 7.148 1.00 93.12 303 TYR A CA 1
ATOM 2406 C C . TYR A 1 303 ? -24.975 6.247 8.108 1.00 93.12 303 TYR A C 1
ATOM 2408 O O . TYR A 1 303 ? -23.909 5.651 8.294 1.00 93.12 303 TYR A O 1
ATOM 2416 N N . GLN A 1 304 ? -26.112 5.894 8.704 1.00 95.06 304 GLN A N 1
ATOM 2417 C CA . GLN A 1 304 ? -26.213 4.755 9.603 1.00 95.06 304 GLN A CA 1
ATOM 2418 C C . GLN A 1 304 ? -26.551 3.475 8.829 1.00 95.06 304 GLN A C 1
ATOM 2420 O O . GLN A 1 304 ? -27.648 3.328 8.299 1.00 95.06 304 GLN A O 1
ATOM 2425 N N . PHE A 1 305 ? -25.633 2.513 8.822 1.00 94.12 305 PHE A N 1
ATOM 2426 C CA . PHE A 1 305 ? -25.805 1.192 8.224 1.00 94.12 305 PHE A CA 1
ATOM 2427 C C . PHE A 1 305 ? -25.423 0.111 9.237 1.00 94.12 305 PHE A C 1
ATOM 2429 O O . PHE A 1 305 ? -24.397 0.223 9.899 1.00 94.12 305 PHE A O 1
ATOM 2436 N N . GLN A 1 306 ? -26.269 -0.912 9.405 1.00 93.88 306 GLN A N 1
ATOM 2437 C CA . GLN A 1 306 ? -26.047 -2.022 10.353 1.00 93.88 306 GLN A CA 1
ATOM 2438 C C . GLN A 1 306 ? -25.649 -1.563 11.774 1.00 93.88 306 GLN A C 1
ATOM 2440 O O . GLN A 1 306 ? -24.815 -2.166 12.443 1.00 93.88 306 GLN A O 1
ATOM 2445 N N . GLY A 1 307 ? -26.253 -0.466 12.247 1.00 92.56 307 GLY A N 1
ATOM 2446 C CA . GLY A 1 307 ? -25.987 0.088 13.579 1.00 92.56 307 GLY A CA 1
ATOM 2447 C C . GLY A 1 307 ? -24.653 0.832 13.710 1.00 92.56 307 GLY A C 1
ATOM 2448 O O . GLY A 1 307 ? -24.223 1.096 14.835 1.00 92.56 307 GLY A O 1
ATOM 2449 N N . ARG A 1 308 ? -23.994 1.172 12.595 1.00 93.62 308 ARG A N 1
ATOM 2450 C CA . ARG A 1 308 ? -22.738 1.927 12.551 1.00 93.62 308 ARG A CA 1
ATOM 2451 C C . ARG A 1 308 ? -22.811 3.116 11.608 1.00 93.62 308 ARG A C 1
ATOM 2453 O O . ARG A 1 308 ? -23.574 3.111 10.649 1.00 93.62 308 ARG A O 1
ATOM 2460 N N . TRP A 1 309 ? -22.022 4.145 11.896 1.00 93.00 309 TRP A N 1
ATOM 2461 C CA . TRP A 1 309 ? -21.977 5.369 11.102 1.00 93.00 309 TRP A CA 1
ATOM 2462 C C . TRP A 1 309 ? -20.799 5.365 10.132 1.00 93.00 309 TRP A C 1
ATOM 2464 O O . TRP A 1 309 ? -19.645 5.211 10.534 1.00 93.00 309 TRP A O 1
ATOM 2474 N N . HIS A 1 310 ? -21.081 5.591 8.854 1.00 90.44 310 HIS A N 1
ATOM 2475 C CA . HIS A 1 310 ? -20.096 5.547 7.778 1.00 90.44 310 HIS A CA 1
ATOM 2476 C C . HIS A 1 310 ? -20.148 6.818 6.936 1.00 90.44 310 HIS A C 1
ATOM 2478 O O . HIS A 1 310 ? -21.194 7.449 6.799 1.00 90.44 310 HIS A O 1
ATOM 2484 N N . THR A 1 311 ? -19.016 7.188 6.341 1.00 88.06 311 THR A N 1
ATOM 2485 C CA . THR A 1 311 ? -19.037 8.126 5.214 1.00 88.06 311 THR A CA 1
ATOM 2486 C C . THR A 1 311 ? -19.646 7.426 3.999 1.00 88.06 311 THR A C 1
ATOM 2488 O O . THR A 1 311 ? -19.634 6.196 3.925 1.00 88.06 311 THR A O 1
ATOM 2491 N N . GLU A 1 312 ? -20.153 8.193 3.035 1.00 86.25 312 GLU A N 1
ATOM 2492 C CA . GLU A 1 312 ? -20.743 7.625 1.816 1.00 86.25 312 GLU A CA 1
ATOM 2493 C C . GLU A 1 312 ? -19.778 6.679 1.086 1.00 86.25 312 GLU A C 1
ATOM 2495 O O . GLU A 1 312 ? -20.132 5.542 0.781 1.00 86.25 312 GLU A O 1
ATOM 2500 N N . ALA A 1 313 ? -18.531 7.121 0.892 1.00 83.75 313 ALA A N 1
ATOM 2501 C CA . ALA A 1 313 ? -17.495 6.341 0.223 1.00 83.75 313 ALA A CA 1
ATOM 2502 C C . ALA A 1 313 ? -17.219 5.004 0.932 1.00 83.75 313 ALA A C 1
ATOM 2504 O O . ALA A 1 313 ? -17.222 3.942 0.310 1.00 83.75 313 ALA A O 1
ATOM 2505 N N . LEU A 1 314 ? -17.040 5.035 2.259 1.00 87.75 314 LEU A N 1
ATOM 2506 C CA . LEU A 1 314 ? -16.795 3.811 3.023 1.00 87.75 314 LEU A CA 1
ATOM 2507 C C . LEU A 1 314 ? -18.007 2.881 2.986 1.00 87.75 314 LEU A C 1
ATOM 2509 O O . LEU A 1 314 ? -17.830 1.674 2.867 1.00 87.75 314 LEU A O 1
ATOM 2513 N N . LEU A 1 315 ? -19.227 3.416 3.051 1.00 91.06 315 LEU A N 1
ATOM 2514 C CA . LEU A 1 315 ? -20.439 2.605 2.992 1.00 91.06 315 LEU A CA 1
ATOM 2515 C C . LEU A 1 315 ? -20.566 1.860 1.656 1.00 91.06 315 LEU A C 1
ATOM 2517 O O . LEU A 1 315 ? -20.841 0.662 1.653 1.00 91.06 315 LEU A O 1
ATOM 2521 N N . GLN A 1 316 ? -20.306 2.531 0.533 1.00 90.12 316 GLN A N 1
ATOM 2522 C CA . GLN A 1 316 ? -20.282 1.886 -0.785 1.00 90.12 316 GLN A CA 1
ATOM 2523 C C . GLN A 1 316 ? -19.252 0.748 -0.830 1.00 90.12 316 GLN A C 1
ATOM 2525 O O . GLN A 1 316 ? -19.577 -0.373 -1.225 1.00 90.12 316 GLN A O 1
ATOM 2530 N N . GLY A 1 317 ? -18.038 1.009 -0.339 1.00 90.75 317 GLY A N 1
ATOM 2531 C CA . GLY A 1 317 ? -16.984 0.005 -0.231 1.00 90.75 317 GLY A CA 1
ATOM 2532 C C . GLY A 1 317 ? -17.368 -1.193 0.638 1.00 90.75 317 GLY A C 1
ATOM 2533 O O . GLY A 1 317 ? -17.109 -2.336 0.267 1.00 90.75 317 GLY A O 1
ATOM 2534 N N . ILE A 1 318 ? -18.035 -0.958 1.771 1.00 93.31 318 ILE A N 1
ATOM 2535 C CA . ILE A 1 318 ? -18.518 -2.009 2.680 1.00 93.31 318 ILE A CA 1
ATOM 2536 C C . ILE A 1 318 ? -19.586 -2.872 2.008 1.00 93.31 318 ILE A C 1
ATOM 2538 O O . ILE A 1 318 ? -19.507 -4.098 2.090 1.00 93.31 318 ILE A O 1
ATOM 2542 N N . LEU A 1 319 ? -20.551 -2.263 1.314 1.00 93.00 319 LEU A N 1
ATOM 2543 C CA . LEU A 1 319 ? -21.613 -2.989 0.610 1.00 93.00 319 LEU A CA 1
ATOM 2544 C C . LEU A 1 319 ? -21.037 -3.920 -0.463 1.00 93.00 319 LEU A C 1
ATOM 2546 O O . LEU A 1 319 ? -21.423 -5.088 -0.548 1.00 93.00 319 LEU A O 1
ATOM 2550 N N . THR A 1 320 ? -20.079 -3.432 -1.250 1.00 92.06 320 THR A N 1
ATOM 2551 C CA . THR A 1 320 ? -19.370 -4.241 -2.249 1.00 92.06 320 THR A CA 1
ATOM 2552 C C . THR A 1 320 ? -18.522 -5.324 -1.578 1.00 92.06 320 THR A C 1
ATOM 2554 O O . THR A 1 320 ? -18.588 -6.493 -1.959 1.00 92.06 320 THR A O 1
ATOM 2557 N N . CYS A 1 321 ? -17.794 -4.977 -0.515 1.00 94.19 321 CYS A N 1
ATOM 2558 C CA . CYS A 1 321 ? -16.973 -5.913 0.248 1.00 94.19 321 CYS A CA 1
ATOM 2559 C C . CYS A 1 321 ? -17.797 -7.086 0.805 1.00 94.19 321 CYS A C 1
ATOM 2561 O O . CYS A 1 321 ? -17.421 -8.243 0.615 1.00 94.19 321 CYS A O 1
ATOM 2563 N N . GLN A 1 322 ? -18.955 -6.820 1.418 1.00 94.69 322 GLN A N 1
ATOM 2564 C CA . GLN A 1 322 ? -19.854 -7.858 1.936 1.00 94.69 322 GLN A CA 1
ATOM 2565 C C . GLN A 1 322 ? -20.363 -8.802 0.838 1.00 94.69 322 GLN A C 1
ATOM 2567 O O . GLN A 1 322 ? -20.473 -10.008 1.070 1.00 94.69 322 GLN A O 1
ATOM 2572 N N . LYS A 1 323 ? -20.653 -8.275 -0.359 1.00 92.19 323 LYS A N 1
ATOM 2573 C CA . LYS A 1 323 ? -21.156 -9.062 -1.496 1.00 92.19 323 LYS A CA 1
ATOM 2574 C C . LYS A 1 323 ? -20.066 -9.928 -2.136 1.00 92.19 323 LYS A C 1
ATOM 2576 O O . LYS A 1 323 ? -20.294 -11.108 -2.423 1.00 92.19 323 LYS A O 1
ATOM 2581 N N . HIS A 1 324 ? -18.884 -9.356 -2.359 1.00 92.69 324 HIS A N 1
ATOM 2582 C CA . HIS A 1 324 ? -17.886 -9.934 -3.262 1.00 92.69 324 HIS A CA 1
ATOM 2583 C C . HIS A 1 324 ? -16.706 -10.595 -2.550 1.00 92.69 324 HIS A C 1
ATOM 2585 O O . HIS A 1 324 ? -16.152 -11.561 -3.079 1.00 92.69 324 HIS A O 1
ATOM 2591 N N . PHE A 1 325 ? -16.350 -10.170 -1.335 1.00 96.19 325 PHE A N 1
ATOM 2592 C CA . PHE A 1 325 ? -15.171 -10.705 -0.665 1.00 96.19 325 PHE A CA 1
ATOM 2593 C C . PHE A 1 325 ? -15.316 -12.189 -0.299 1.00 96.19 325 PHE A C 1
ATOM 2595 O O . PHE A 1 325 ? -16.265 -12.617 0.371 1.00 96.19 325 PHE A O 1
ATOM 2602 N N . LYS A 1 326 ? -14.323 -12.982 -0.718 1.00 95.94 326 LYS A N 1
ATOM 2603 C CA . LYS A 1 326 ? -14.195 -14.410 -0.407 1.00 95.94 326 LYS A CA 1
ATOM 2604 C C . LYS A 1 326 ? -12.943 -14.651 0.434 1.00 95.94 326 LYS A C 1
ATOM 2606 O O . LYS A 1 326 ? -11.817 -14.678 -0.081 1.00 95.94 326 LYS A O 1
ATOM 2611 N N . ALA A 1 327 ? -13.162 -14.829 1.734 1.00 96.69 327 ALA A N 1
ATOM 2612 C CA . ALA A 1 327 ? -12.117 -15.220 2.665 1.00 96.69 327 ALA A CA 1
ATOM 2613 C C . ALA A 1 327 ? -11.563 -16.613 2.327 1.00 96.69 327 ALA A C 1
ATOM 2615 O O . ALA A 1 327 ? -12.285 -17.490 1.848 1.00 96.69 327 ALA A O 1
ATOM 2616 N N . LYS A 1 328 ? -10.277 -16.809 2.604 1.00 96.06 328 LYS A N 1
ATOM 2617 C CA . LYS A 1 328 ? -9.595 -18.104 2.649 1.00 96.06 328 LYS A CA 1
ATOM 2618 C C . LYS A 1 328 ? -9.187 -18.367 4.096 1.00 96.06 328 LYS A C 1
ATOM 2620 O O . LYS A 1 328 ? -8.863 -17.436 4.826 1.00 96.06 328 LYS A O 1
ATOM 2625 N N . ASP A 1 329 ? -9.127 -19.635 4.488 1.00 96.44 329 ASP A N 1
ATOM 2626 C CA . ASP A 1 329 ? -8.761 -20.038 5.856 1.00 96.44 329 ASP A CA 1
ATOM 2627 C C . ASP A 1 329 ? -7.371 -19.550 6.293 1.00 96.44 329 ASP A C 1
ATOM 2629 O O . ASP A 1 329 ? -7.107 -19.378 7.476 1.00 96.44 329 ASP A O 1
ATOM 2633 N N . SER A 1 330 ? -6.489 -19.293 5.331 1.00 95.25 330 SER A N 1
ATOM 2634 C CA . SER A 1 330 ? -5.140 -18.762 5.529 1.00 95.25 330 SER A CA 1
ATOM 2635 C C . SER A 1 330 ? -5.059 -17.242 5.686 1.00 95.25 330 SER A C 1
ATOM 2637 O O . SER A 1 330 ? -3.961 -16.713 5.846 1.00 95.25 330 SER A O 1
ATOM 2639 N N . ASP A 1 331 ? -6.163 -16.520 5.495 1.00 97.56 331 ASP A N 1
ATOM 2640 C CA . ASP A 1 331 ? -6.133 -15.060 5.508 1.00 97.56 331 ASP A CA 1
ATOM 2641 C C . ASP A 1 331 ? -5.854 -14.527 6.913 1.00 97.56 331 ASP A C 1
ATOM 2643 O O . ASP A 1 331 ? -6.306 -15.084 7.918 1.00 97.56 331 ASP A O 1
ATOM 2647 N N . ILE A 1 332 ? -5.150 -13.398 6.959 1.00 98.44 332 ILE A N 1
ATOM 2648 C CA . ILE A 1 332 ? -4.915 -12.628 8.175 1.00 98.44 332 ILE A CA 1
ATOM 2649 C C . ILE A 1 332 ? -5.559 -11.256 7.983 1.00 98.44 332 ILE A C 1
ATOM 2651 O O . ILE A 1 332 ? -5.166 -10.480 7.107 1.00 98.44 332 ILE A O 1
ATOM 2655 N N . ILE A 1 333 ? -6.556 -10.958 8.812 1.00 98.62 333 ILE A N 1
ATOM 2656 C CA . ILE A 1 333 ? -7.313 -9.709 8.770 1.00 98.62 333 ILE A CA 1
ATOM 2657 C C . ILE A 1 333 ? -6.968 -8.887 10.005 1.00 98.62 333 ILE A C 1
ATOM 2659 O O . ILE A 1 333 ? -7.277 -9.251 11.140 1.00 98.62 333 ILE A O 1
ATOM 2663 N N . LEU A 1 334 ? -6.334 -7.744 9.776 1.00 98.81 334 LEU A N 1
ATOM 2664 C CA . LEU A 1 334 ? -6.080 -6.753 10.808 1.00 98.81 334 LEU A CA 1
ATOM 2665 C C . LEU A 1 334 ? -7.313 -5.870 10.947 1.00 98.81 334 LEU A C 1
ATOM 2667 O O . LEU A 1 334 ? -7.694 -5.188 9.995 1.00 98.81 334 LEU A O 1
ATOM 2671 N N . VAL A 1 335 ? -7.915 -5.823 12.125 1.00 98.56 335 VAL A N 1
ATOM 2672 C CA . VAL A 1 335 ? -9.063 -4.954 12.379 1.00 98.56 335 VAL A CA 1
ATOM 2673 C C . VAL A 1 335 ? -8.677 -3.894 13.389 1.00 98.56 335 VAL A C 1
ATOM 2675 O O . VAL A 1 335 ? -8.087 -4.179 14.427 1.00 98.56 335 VAL A O 1
ATOM 2678 N N . THR A 1 336 ? -9.012 -2.647 13.095 1.00 96.38 336 THR A N 1
ATOM 2679 C CA . THR A 1 336 ? -8.825 -1.546 14.040 1.00 96.38 336 THR A CA 1
ATOM 2680 C C . THR A 1 336 ? -9.997 -0.595 13.922 1.00 96.38 336 THR A C 1
ATOM 2682 O O . THR A 1 336 ? -10.490 -0.390 12.817 1.00 96.38 336 THR A O 1
ATOM 2685 N N . ASN A 1 337 ? -10.347 0.106 14.996 1.00 91.38 337 ASN A N 1
ATOM 2686 C CA . ASN A 1 337 ? -11.002 1.398 14.803 1.00 91.38 337 ASN A CA 1
ATOM 2687 C C . ASN A 1 337 ? -10.026 2.368 14.101 1.00 91.38 337 ASN A C 1
ATOM 2689 O O . ASN A 1 337 ? -8.800 2.222 14.250 1.00 91.38 337 ASN A O 1
ATOM 2693 N N . PRO A 1 338 ? -10.517 3.351 13.326 1.00 90.62 338 PRO A N 1
ATOM 2694 C CA . PRO A 1 338 ? -9.651 4.363 12.745 1.00 90.62 338 PRO A CA 1
ATOM 2695 C C . PRO A 1 338 ? -8.788 5.023 13.829 1.00 90.62 338 PRO A C 1
ATOM 2697 O O . PRO A 1 338 ? -9.285 5.491 14.848 1.00 90.62 338 PRO A O 1
ATOM 2700 N N . LYS A 1 339 ? -7.472 5.085 13.587 1.00 91.44 339 LYS A N 1
ATOM 2701 C CA . LYS A 1 339 ? -6.465 5.708 14.477 1.00 91.44 339 LYS A CA 1
ATOM 2702 C C . LYS A 1 339 ? -6.154 4.959 15.784 1.00 91.44 339 LYS A C 1
ATOM 2704 O O . LYS A 1 339 ? -5.477 5.512 16.659 1.00 91.44 339 LYS A O 1
ATOM 2709 N N . SER A 1 340 ? -6.476 3.669 15.850 1.00 93.62 340 SER A N 1
ATOM 2710 C CA . SER A 1 340 ? -6.067 2.767 16.941 1.00 93.62 340 SER A CA 1
ATOM 2711 C C . SER A 1 340 ? -4.737 2.036 16.693 1.00 93.62 340 SER A C 1
ATOM 2713 O O . SER A 1 340 ? -4.530 0.941 17.190 1.00 93.62 340 SER A O 1
ATOM 2715 N N . GLY A 1 341 ? -3.815 2.619 15.915 1.00 91.38 341 GLY A N 1
ATOM 2716 C CA . GLY A 1 341 ? -2.491 2.023 15.656 1.00 91.38 341 GLY A CA 1
ATOM 2717 C C . GLY A 1 341 ? -2.376 1.202 14.367 1.00 91.38 341 GLY A C 1
ATOM 2718 O O . GLY A 1 341 ? -1.415 0.458 14.202 1.00 91.38 341 GLY A O 1
ATOM 2719 N N . THR A 1 342 ? -3.310 1.368 13.426 1.00 94.38 342 THR A N 1
ATOM 2720 C CA . THR A 1 342 ? -3.377 0.628 12.153 1.00 94.38 342 THR A CA 1
ATOM 2721 C C . THR A 1 342 ? -2.060 0.607 11.378 1.00 94.38 342 THR A C 1
ATOM 2723 O O . THR A 1 342 ? -1.617 -0.458 10.970 1.00 94.38 342 THR A O 1
ATOM 2726 N N . THR A 1 343 ? -1.409 1.761 11.188 1.00 95.06 343 THR A N 1
ATOM 2727 C CA . THR A 1 343 ? -0.141 1.861 10.442 1.00 95.06 343 THR A CA 1
ATOM 2728 C C . THR A 1 343 ? 0.945 0.999 11.076 1.00 95.06 343 THR A C 1
ATOM 2730 O O . THR A 1 343 ? 1.654 0.284 10.378 1.00 95.06 343 THR A O 1
ATOM 2733 N N . TRP A 1 344 ? 1.038 1.030 12.406 1.00 97.69 344 TRP A N 1
ATOM 2734 C CA . TRP A 1 344 ? 2.051 0.288 13.143 1.00 97.69 344 TRP A CA 1
ATOM 2735 C C . TRP A 1 344 ? 1.772 -1.216 13.133 1.00 97.69 344 TRP A C 1
ATOM 2737 O O . TRP A 1 344 ? 2.668 -2.002 12.839 1.00 97.69 344 TRP A O 1
ATOM 2747 N N . LEU A 1 345 ? 0.511 -1.609 13.339 1.00 98.12 345 LEU A N 1
ATOM 2748 C CA . LEU A 1 345 ? 0.089 -3.006 13.254 1.00 98.12 345 LEU A CA 1
ATOM 2749 C C . LEU A 1 345 ? 0.317 -3.587 11.849 1.00 98.12 345 LEU A C 1
ATOM 2751 O O . LEU A 1 345 ? 0.827 -4.698 11.729 1.00 98.12 345 LEU A O 1
ATOM 2755 N N . LYS A 1 346 ? -0.001 -2.826 10.788 1.00 98.25 346 LYS A N 1
ATOM 2756 C CA . LYS A 1 346 ? 0.293 -3.203 9.396 1.00 98.25 346 LYS A CA 1
ATOM 2757 C C . LYS A 1 346 ? 1.781 -3.481 9.207 1.00 98.25 346 LYS A C 1
ATOM 2759 O O . LYS A 1 346 ? 2.122 -4.542 8.696 1.00 98.25 346 LYS A O 1
ATOM 2764 N N . SER A 1 347 ? 2.651 -2.568 9.645 1.00 97.75 347 SER A N 1
ATOM 2765 C CA . SER A 1 347 ? 4.105 -2.739 9.541 1.00 97.75 347 SER A CA 1
ATOM 2766 C C . SER A 1 347 ? 4.596 -3.977 10.287 1.00 97.75 347 SER A C 1
ATOM 2768 O O . SER A 1 347 ? 5.283 -4.804 9.693 1.00 97.75 347 SER A O 1
ATOM 2770 N N . LEU A 1 348 ? 4.204 -4.129 11.558 1.00 98.00 348 LEU A N 1
ATOM 2771 C CA . LEU A 1 348 ? 4.645 -5.232 12.412 1.00 98.00 348 LEU A CA 1
ATOM 2772 C C . LEU A 1 348 ? 4.239 -6.587 11.836 1.00 98.00 348 LEU A C 1
ATOM 2774 O O . LEU A 1 348 ? 5.086 -7.460 11.671 1.00 98.00 348 LEU A O 1
ATOM 2778 N N . VAL A 1 349 ? 2.960 -6.759 11.489 1.00 97.94 349 VAL A N 1
ATOM 2779 C CA . VAL A 1 349 ? 2.467 -8.045 10.982 1.00 97.94 349 VAL A CA 1
ATOM 2780 C C . VAL A 1 349 ? 2.997 -8.322 9.576 1.00 97.94 349 VAL A C 1
ATOM 2782 O O . VAL A 1 349 ? 3.350 -9.460 9.284 1.00 97.94 349 VAL A O 1
ATOM 2785 N N . PHE A 1 350 ? 3.137 -7.303 8.720 1.00 96.69 350 PHE A N 1
ATOM 2786 C CA . PHE A 1 350 ? 3.736 -7.478 7.395 1.00 96.69 350 PHE A CA 1
ATOM 2787 C C . PHE A 1 350 ? 5.197 -7.934 7.483 1.00 96.69 350 PHE A C 1
ATOM 2789 O O . PHE A 1 350 ? 5.569 -8.900 6.816 1.00 96.69 350 PHE A O 1
ATOM 2796 N N . ALA A 1 351 ? 6.014 -7.267 8.304 1.00 95.62 351 ALA A N 1
ATOM 2797 C CA . ALA A 1 351 ? 7.407 -7.653 8.520 1.00 95.62 351 ALA A CA 1
ATOM 2798 C C . ALA A 1 351 ? 7.498 -9.058 9.131 1.00 95.62 351 ALA A C 1
ATOM 2800 O O . ALA A 1 351 ? 8.292 -9.879 8.682 1.00 95.62 351 ALA A O 1
ATOM 2801 N N . LEU A 1 352 ? 6.625 -9.370 10.091 1.00 95.06 352 LEU A N 1
ATOM 2802 C CA . LEU A 1 352 ? 6.561 -10.669 10.749 1.00 95.06 352 LEU A CA 1
ATOM 2803 C C . LEU A 1 352 ? 6.297 -11.826 9.777 1.00 95.06 352 LEU A C 1
ATOM 2805 O O . LEU A 1 352 ? 7.052 -12.799 9.783 1.00 95.06 352 LEU A O 1
ATOM 2809 N N . ILE A 1 353 ? 5.259 -11.743 8.939 1.00 93.75 353 ILE A N 1
ATOM 2810 C CA . ILE A 1 353 ? 4.907 -12.848 8.028 1.00 93.75 353 ILE A CA 1
ATOM 2811 C C . ILE A 1 353 ? 5.873 -12.964 6.843 1.00 93.75 353 ILE A C 1
ATOM 2813 O O . ILE A 1 353 ? 5.999 -14.035 6.255 1.00 93.75 353 ILE A O 1
ATOM 2817 N N . ASN A 1 354 ? 6.564 -11.876 6.487 1.00 92.38 354 ASN A N 1
ATOM 2818 C CA . ASN A 1 354 ? 7.494 -11.852 5.361 1.00 92.38 354 ASN A CA 1
ATOM 2819 C C . ASN A 1 354 ? 8.970 -11.940 5.770 1.00 92.38 354 ASN A C 1
ATOM 2821 O O . ASN A 1 354 ? 9.824 -11.886 4.889 1.00 92.38 354 ASN A O 1
ATOM 2825 N N . ARG A 1 355 ? 9.300 -12.112 7.054 1.00 90.69 355 ARG A N 1
ATOM 2826 C CA . ARG A 1 355 ? 10.682 -12.054 7.570 1.00 90.69 355 ARG A CA 1
ATOM 2827 C C . ARG A 1 355 ? 11.685 -12.983 6.875 1.00 90.69 355 ARG A C 1
ATOM 2829 O O . ARG A 1 355 ? 12.863 -12.658 6.804 1.00 90.69 355 ARG A O 1
ATOM 2836 N N . HIS A 1 356 ? 11.235 -14.113 6.325 1.00 88.69 356 HIS A N 1
ATOM 2837 C CA . HIS A 1 356 ? 12.091 -15.019 5.547 1.00 88.69 356 HIS A CA 1
ATOM 2838 C C . HIS A 1 356 ? 12.227 -14.606 4.076 1.00 88.69 356 HIS A C 1
ATOM 2840 O O . HIS A 1 356 ? 13.259 -14.846 3.457 1.00 88.69 356 HIS A O 1
ATOM 2846 N N . LYS A 1 357 ? 11.183 -13.993 3.506 1.00 89.62 357 LYS A N 1
ATOM 2847 C CA . LYS A 1 357 ? 11.161 -13.523 2.114 1.00 89.62 357 LYS A CA 1
ATOM 2848 C C . LYS A 1 357 ? 11.908 -12.200 1.956 1.00 89.62 357 LYS A C 1
ATOM 2850 O O . LYS A 1 357 ? 12.589 -11.993 0.959 1.00 89.62 357 LYS A O 1
ATOM 2855 N N . PHE A 1 358 ? 11.776 -11.330 2.950 1.00 90.56 358 PHE A N 1
ATOM 2856 C CA . PHE A 1 358 ? 12.443 -10.042 3.048 1.00 90.56 358 PHE A CA 1
ATOM 2857 C C . PHE A 1 358 ? 13.147 -9.971 4.410 1.00 90.56 358 PHE A C 1
ATOM 2859 O O . PHE A 1 358 ? 12.572 -9.454 5.369 1.00 90.56 358 PHE A O 1
ATOM 2866 N N . PRO A 1 359 ? 14.372 -10.516 4.531 1.00 87.62 359 PRO A N 1
ATOM 2867 C CA . PRO A 1 359 ? 15.137 -10.431 5.769 1.00 87.62 359 PRO A CA 1
ATOM 2868 C C . PRO A 1 359 ? 15.349 -8.975 6.182 1.00 87.62 359 PRO A C 1
ATOM 2870 O O . PRO A 1 359 ? 15.758 -8.151 5.361 1.00 87.62 359 PRO A O 1
ATOM 2873 N N . VAL A 1 360 ? 15.113 -8.657 7.457 1.00 82.75 360 VAL A N 1
ATOM 2874 C CA . VAL A 1 360 ? 15.248 -7.286 7.989 1.00 82.75 360 VAL A CA 1
ATOM 2875 C C . VAL A 1 360 ? 16.663 -6.727 7.770 1.00 82.75 360 VAL A C 1
ATOM 2877 O O . VAL A 1 360 ? 16.824 -5.546 7.473 1.00 82.75 360 VAL A O 1
ATOM 2880 N N . SER A 1 361 ? 17.680 -7.589 7.818 1.00 78.12 361 SER A N 1
ATOM 2881 C CA . SER A 1 361 ? 19.092 -7.242 7.620 1.00 78.12 361 SER A CA 1
ATOM 2882 C C . SER A 1 361 ? 19.488 -6.926 6.172 1.00 78.12 361 SER A C 1
ATOM 2884 O O . SER A 1 361 ? 20.589 -6.430 5.948 1.00 78.12 361 SER A O 1
ATOM 2886 N N . SER A 1 362 ? 18.627 -7.202 5.184 1.00 76.31 362 SER A N 1
ATOM 2887 C CA . SER A 1 362 ? 18.973 -7.076 3.758 1.00 76.31 362 SER A CA 1
ATOM 2888 C C . SER A 1 362 ? 19.065 -5.633 3.249 1.00 76.31 362 SER A C 1
ATOM 2890 O O . SER A 1 362 ? 19.683 -5.403 2.218 1.00 76.31 362 SER A O 1
ATOM 2892 N N . GLY A 1 363 ? 18.451 -4.662 3.934 1.00 79.56 363 GLY A N 1
ATOM 2893 C CA . GLY A 1 363 ? 18.355 -3.275 3.455 1.00 79.56 363 GLY A CA 1
ATOM 2894 C C . GLY A 1 363 ? 17.338 -3.050 2.324 1.00 79.56 363 GLY A C 1
ATOM 2895 O O . GLY A 1 363 ? 17.003 -1.903 2.044 1.00 79.56 363 GLY A O 1
ATOM 2896 N N . ASP A 1 364 ? 16.771 -4.120 1.758 1.00 86.50 364 ASP A N 1
ATOM 2897 C CA . ASP A 1 364 ? 15.792 -4.089 0.659 1.00 86.50 364 ASP A CA 1
ATOM 2898 C C . ASP A 1 364 ? 14.361 -4.415 1.134 1.00 86.50 364 ASP A C 1
ATOM 2900 O O . ASP A 1 364 ? 13.489 -4.817 0.359 1.00 86.50 364 ASP A O 1
ATOM 2904 N N . HIS A 1 365 ? 14.094 -4.278 2.437 1.00 93.06 365 HIS A N 1
ATOM 2905 C CA . HIS A 1 365 ? 12.784 -4.599 2.997 1.00 93.06 365 HIS A CA 1
ATOM 2906 C C . HIS A 1 365 ? 11.695 -3.665 2.421 1.00 93.06 365 HIS A C 1
ATOM 2908 O O . HIS A 1 365 ? 11.868 -2.445 2.473 1.00 93.06 365 HIS A O 1
ATOM 2914 N N . PRO A 1 366 ? 10.526 -4.170 1.963 1.00 92.94 366 PRO A N 1
ATOM 2915 C CA . PRO A 1 366 ? 9.498 -3.343 1.316 1.00 92.94 366 PRO A CA 1
ATOM 2916 C C . PRO A 1 366 ? 9.043 -2.119 2.125 1.00 92.94 366 PRO A C 1
ATOM 2918 O O . PRO A 1 366 ? 8.784 -1.065 1.554 1.00 92.94 366 PRO A O 1
ATOM 2921 N N . LEU A 1 367 ? 9.002 -2.224 3.458 1.00 93.88 367 LEU A N 1
ATOM 2922 C CA . LEU A 1 367 ? 8.674 -1.099 4.353 1.00 93.88 367 LEU A CA 1
ATOM 2923 C C . LEU A 1 367 ? 9.624 0.107 4.236 1.00 93.88 367 LEU A C 1
ATOM 2925 O O . LEU A 1 367 ? 9.231 1.201 4.626 1.00 93.88 367 LEU A O 1
ATOM 2929 N N . LEU A 1 368 ? 10.842 -0.068 3.712 1.00 92.81 368 LEU A N 1
ATOM 2930 C CA . LEU A 1 368 ? 11.815 1.016 3.524 1.00 92.81 368 LEU A CA 1
ATOM 2931 C C . LEU A 1 368 ? 11.492 1.888 2.302 1.00 92.81 368 LEU A C 1
ATOM 2933 O O . LEU A 1 368 ? 11.857 3.061 2.266 1.00 92.81 368 LEU A O 1
ATOM 2937 N N . VAL A 1 369 ? 10.789 1.324 1.315 1.00 90.25 369 VAL A N 1
ATOM 2938 C CA . VAL A 1 369 ? 10.506 1.957 0.014 1.00 90.25 369 VAL A CA 1
ATOM 2939 C C . VAL A 1 369 ? 9.013 2.041 -0.309 1.00 90.25 369 VAL A C 1
ATOM 2941 O O . VAL A 1 369 ? 8.627 2.564 -1.352 1.00 90.25 369 VAL A O 1
ATOM 2944 N N . THR A 1 370 ? 8.138 1.521 0.548 1.00 88.19 370 THR A N 1
ATOM 2945 C CA . THR A 1 370 ? 6.687 1.526 0.335 1.00 88.19 370 THR A CA 1
ATOM 2946 C C . THR A 1 370 ? 5.955 1.736 1.655 1.00 88.19 370 THR A C 1
ATOM 2948 O O . THR A 1 370 ? 6.234 1.074 2.654 1.00 88.19 370 THR A O 1
ATOM 2951 N N . ASN A 1 371 ? 4.986 2.657 1.657 1.00 90.56 371 ASN A N 1
ATOM 2952 C CA . ASN A 1 371 ? 4.181 2.945 2.840 1.00 90.56 371 ASN A CA 1
ATOM 2953 C C . ASN A 1 371 ? 3.371 1.698 3.277 1.00 90.56 371 ASN A C 1
ATOM 2955 O O . ASN A 1 371 ? 2.795 1.016 2.423 1.00 90.56 371 ASN A O 1
ATOM 2959 N N . PRO A 1 372 ? 3.237 1.419 4.590 1.00 91.81 372 PRO A N 1
ATOM 2960 C CA . PRO A 1 372 ? 2.524 0.237 5.089 1.00 91.81 372 PRO A CA 1
ATOM 2961 C C . PRO A 1 372 ? 1.074 0.104 4.597 1.00 91.81 372 PRO A C 1
ATOM 2963 O O . PRO A 1 372 ? 0.559 -1.007 4.480 1.00 91.81 372 PRO A O 1
ATOM 2966 N N . HIS A 1 373 ? 0.400 1.219 4.294 1.00 88.31 373 HIS A N 1
ATOM 2967 C CA . HIS A 1 373 ? -0.975 1.208 3.793 1.00 88.31 373 HIS A CA 1
ATOM 2968 C C . HIS A 1 373 ? -1.107 0.680 2.358 1.00 88.31 373 HIS A C 1
ATOM 2970 O O . HIS A 1 373 ? -2.196 0.238 2.007 1.00 88.31 373 HIS A O 1
ATOM 2976 N N . LEU A 1 374 ? -0.022 0.678 1.574 1.00 86.44 374 LEU A N 1
ATOM 2977 C CA . LEU A 1 374 ? 0.031 0.081 0.233 1.00 86.44 374 LEU A CA 1
ATOM 2978 C C . LEU A 1 374 ? 0.376 -1.411 0.270 1.00 86.44 374 LEU A C 1
ATOM 2980 O O . LEU A 1 374 ? -0.084 -2.175 -0.571 1.00 86.44 374 LEU A O 1
ATOM 2984 N N . LEU A 1 375 ? 1.179 -1.832 1.250 1.00 88.75 375 LEU A N 1
ATOM 2985 C CA . LEU A 1 375 ? 1.572 -3.235 1.417 1.00 88.75 375 LEU A CA 1
ATOM 2986 C C . LEU A 1 375 ? 0.446 -4.093 1.999 1.00 88.75 375 LEU A C 1
ATOM 2988 O O . LEU A 1 375 ? 0.368 -5.286 1.717 1.00 88.75 375 LEU A O 1
ATOM 2992 N N . VAL A 1 376 ? -0.414 -3.487 2.822 1.00 94.00 376 VAL A N 1
ATOM 2993 C CA . VAL A 1 376 ? -1.559 -4.153 3.448 1.00 94.00 376 VAL A CA 1
ATOM 2994 C C . VAL A 1 376 ? -2.849 -3.460 2.998 1.00 94.00 376 VAL A C 1
ATOM 2996 O O . VAL A 1 376 ? -3.199 -2.419 3.575 1.00 94.00 376 VAL A O 1
ATOM 2999 N N . PRO A 1 377 ? -3.561 -4.006 1.994 1.00 91.69 377 PRO A N 1
ATOM 3000 C CA . PRO A 1 377 ? -4.735 -3.369 1.407 1.00 91.69 377 PRO A CA 1
ATOM 3001 C C . PRO A 1 377 ? -5.846 -3.144 2.434 1.00 91.69 377 PRO A C 1
ATOM 3003 O O . PRO A 1 377 ? -6.079 -3.963 3.327 1.00 91.69 377 PRO A O 1
ATOM 3006 N N . PHE A 1 378 ? -6.522 -2.004 2.296 1.00 93.81 378 PHE A N 1
ATOM 3007 C CA . PHE A 1 378 ? -7.681 -1.618 3.094 1.00 93.81 378 PHE A CA 1
ATOM 3008 C C . PHE A 1 378 ? -8.964 -2.057 2.379 1.00 93.81 378 PHE A C 1
ATOM 3010 O O . PHE A 1 378 ? -9.280 -1.512 1.327 1.00 93.81 378 PHE A O 1
ATOM 3017 N N . MET A 1 379 ? -9.665 -3.059 2.915 1.00 94.44 379 MET A N 1
ATOM 3018 C CA . MET A 1 379 ? -10.691 -3.821 2.188 1.00 94.44 379 MET A CA 1
ATOM 3019 C C . MET A 1 379 ? -11.786 -2.941 1.579 1.00 94.44 379 MET A C 1
ATOM 3021 O O . MET A 1 379 ? -11.992 -2.958 0.369 1.00 94.44 379 MET A O 1
ATOM 3025 N N . GLU A 1 380 ? -12.473 -2.159 2.406 1.00 90.94 380 GLU A N 1
ATOM 3026 C CA . GLU A 1 380 ? -13.563 -1.294 1.964 1.00 90.94 380 GLU A CA 1
ATOM 3027 C C . GLU A 1 380 ? -13.078 -0.138 1.076 1.00 90.94 380 GLU A C 1
ATOM 3029 O O . GLU A 1 380 ? -13.791 0.243 0.158 1.00 90.94 380 GLU A O 1
ATOM 3034 N N . GLY A 1 381 ? -11.857 0.372 1.268 1.00 86.62 381 GLY A N 1
ATOM 3035 C CA . GLY A 1 381 ? -11.284 1.377 0.365 1.00 86.62 381 GLY A CA 1
ATOM 3036 C C . GLY A 1 381 ? -11.005 0.815 -1.029 1.00 86.62 381 GLY A C 1
ATOM 3037 O O . GLY A 1 381 ? -11.394 1.415 -2.024 1.00 86.62 381 GLY A O 1
ATOM 3038 N N . VAL A 1 382 ? -10.415 -0.383 -1.098 1.00 87.75 382 VAL A N 1
ATOM 3039 C CA . VAL A 1 382 ? -10.149 -1.073 -2.370 1.00 87.75 382 VAL A CA 1
ATOM 3040 C C . VAL A 1 382 ? -11.449 -1.378 -3.109 1.00 87.75 382 VAL A C 1
ATOM 3042 O O . VAL A 1 382 ? -11.532 -1.120 -4.301 1.00 87.75 382 VAL A O 1
ATOM 3045 N N . TYR A 1 383 ? -12.479 -1.883 -2.423 1.00 86.38 383 TYR A N 1
ATOM 3046 C CA . TYR A 1 383 ? -13.770 -2.171 -3.060 1.00 86.38 383 TYR A CA 1
ATOM 3047 C C . TYR A 1 383 ? -14.585 -0.927 -3.424 1.00 86.38 383 TYR A C 1
ATOM 3049 O O . TYR A 1 383 ? -15.458 -1.014 -4.284 1.00 86.38 383 TYR A O 1
ATOM 3057 N N . TYR A 1 384 ? -14.340 0.208 -2.770 1.00 82.31 384 TYR A N 1
ATOM 3058 C CA . TYR A 1 384 ? -14.920 1.485 -3.171 1.00 82.31 384 TYR A CA 1
ATOM 3059 C C . TYR A 1 384 ? -14.312 1.974 -4.495 1.00 82.31 384 TYR A C 1
ATOM 3061 O O . TYR A 1 384 ? -15.048 2.324 -5.412 1.00 82.31 384 TYR A O 1
ATOM 3069 N N . GLU A 1 385 ? -12.982 1.951 -4.612 1.00 72.38 385 GLU A N 1
ATOM 3070 C CA . GLU A 1 385 ? -12.260 2.443 -5.797 1.00 72.38 385 GLU A CA 1
ATOM 3071 C C . GLU A 1 385 ? -12.314 1.465 -6.977 1.00 72.38 385 GLU A C 1
ATOM 3073 O O . GLU A 1 385 ? -12.449 1.858 -8.133 1.00 72.38 385 GLU A O 1
ATOM 3078 N N . SER A 1 386 ? -12.189 0.172 -6.687 1.00 80.56 386 SER A N 1
ATOM 3079 C CA . SER A 1 386 ? -12.141 -0.916 -7.661 1.00 80.56 386 SER A CA 1
ATOM 3080 C C . SER A 1 386 ? -13.109 -2.028 -7.242 1.00 80.56 386 SER A C 1
ATOM 3082 O O . SER A 1 386 ? -12.682 -3.039 -6.678 1.00 80.56 386 SER A O 1
ATOM 3084 N N . PRO A 1 387 ? -14.420 -1.876 -7.517 1.00 81.75 387 PRO A N 1
ATOM 3085 C CA . PRO A 1 387 ? -15.436 -2.852 -7.117 1.00 81.75 387 PRO A CA 1
ATOM 3086 C C . PRO A 1 387 ? -15.178 -4.274 -7.628 1.00 81.75 387 PRO A C 1
ATOM 3088 O O . PRO A 1 387 ? -15.520 -5.245 -6.954 1.00 81.75 387 PRO A O 1
ATOM 3091 N N . ASP A 1 388 ? -14.520 -4.386 -8.784 1.00 84.56 388 ASP A N 1
ATOM 3092 C CA . ASP A 1 388 ? -14.159 -5.651 -9.430 1.00 84.56 388 ASP A CA 1
ATOM 3093 C C . ASP A 1 388 ? -12.775 -6.186 -9.007 1.00 84.56 388 ASP A C 1
ATOM 3095 O O . ASP A 1 388 ? -12.272 -7.144 -9.599 1.00 84.56 388 ASP A O 1
ATOM 3099 N N . PHE A 1 389 ? -12.118 -5.578 -8.008 1.00 85.12 389 PHE A N 1
ATOM 3100 C CA . PHE A 1 389 ? -10.792 -6.009 -7.567 1.00 85.12 389 PHE A CA 1
ATOM 3101 C C . PHE A 1 389 ? -10.824 -7.439 -7.016 1.00 85.12 389 PHE A C 1
ATOM 3103 O O . PHE A 1 389 ? -11.476 -7.740 -6.012 1.00 85.12 389 PHE A O 1
ATOM 3110 N N . ASP A 1 390 ? -10.038 -8.322 -7.631 1.00 86.62 390 ASP A N 1
ATOM 3111 C CA . ASP A 1 390 ? -9.913 -9.698 -7.174 1.00 86.62 390 ASP A CA 1
ATOM 3112 C C . ASP A 1 390 ? -8.813 -9.845 -6.110 1.00 86.62 390 ASP A C 1
ATOM 3114 O O . ASP A 1 390 ? -7.628 -10.030 -6.404 1.00 86.62 390 ASP A O 1
ATOM 3118 N N . PHE A 1 391 ? -9.226 -9.861 -4.838 1.00 88.06 391 PHE A N 1
ATOM 3119 C CA . PHE A 1 391 ? -8.351 -10.163 -3.698 1.00 88.06 391 PHE A CA 1
ATOM 3120 C C . PHE A 1 391 ? -7.688 -11.547 -3.780 1.00 88.06 391 PHE A C 1
ATOM 3122 O O . PHE A 1 391 ? -6.803 -11.846 -2.974 1.00 88.06 391 PHE A O 1
ATOM 3129 N N . SER A 1 392 ? -8.105 -12.441 -4.682 1.00 85.88 392 SER A N 1
ATOM 3130 C CA . SER A 1 392 ? -7.449 -13.733 -4.894 1.00 85.88 392 SER A CA 1
ATOM 3131 C C . SER A 1 392 ? -6.056 -13.608 -5.526 1.00 85.88 392 SER A C 1
ATOM 3133 O O . SER A 1 392 ? -5.239 -14.507 -5.323 1.00 85.88 392 SER A O 1
ATOM 3135 N N . LEU A 1 393 ? -5.775 -12.481 -6.197 1.00 86.06 393 LEU A N 1
ATOM 3136 C CA . LEU A 1 393 ? -4.501 -12.179 -6.859 1.00 86.06 393 LEU A CA 1
ATOM 3137 C C . LEU A 1 393 ? -3.386 -11.752 -5.891 1.00 86.06 393 LEU A C 1
ATOM 3139 O O . LEU A 1 393 ? -2.219 -11.702 -6.279 1.00 86.06 393 LEU A O 1
ATOM 3143 N N . LEU A 1 394 ? -3.724 -11.437 -4.637 1.00 83.06 394 LEU A N 1
ATOM 3144 C CA . LEU A 1 394 ? -2.740 -11.062 -3.624 1.00 83.06 394 LEU A CA 1
ATOM 3145 C C . LEU A 1 394 ? -1.842 -12.252 -3.239 1.00 83.06 394 LEU A C 1
ATOM 3147 O O . LEU A 1 394 ? -2.317 -13.392 -3.183 1.00 83.06 394 LEU A O 1
ATOM 3151 N N . PRO A 1 395 ? -0.556 -12.003 -2.920 1.00 80.75 395 PRO A N 1
ATOM 3152 C CA . PRO A 1 395 ? 0.368 -13.056 -2.521 1.00 80.75 395 PRO A CA 1
ATOM 3153 C C . PRO A 1 395 ? -0.085 -13.751 -1.231 1.00 80.75 395 PRO A C 1
ATOM 3155 O O . PRO A 1 395 ? -0.737 -13.160 -0.372 1.00 80.75 395 PRO A O 1
ATOM 3158 N N . PHE A 1 396 ? 0.285 -15.024 -1.104 1.00 81.00 396 PHE A N 1
ATOM 3159 C CA . PHE A 1 396 ? -0.063 -15.871 0.034 1.00 81.00 396 PHE A CA 1
ATOM 3160 C C . PHE A 1 396 ? 1.026 -15.846 1.132 1.00 81.00 396 PHE A C 1
ATOM 3162 O O . PHE A 1 396 ? 2.207 -15.910 0.775 1.00 81.00 396 PHE A O 1
ATOM 3169 N N . PRO A 1 397 ? 0.664 -15.846 2.438 1.00 87.12 397 PRO A N 1
ATOM 3170 C CA . PRO A 1 397 ? -0.691 -15.662 2.973 1.00 87.12 397 PRO A CA 1
ATOM 3171 C C . PRO A 1 397 ? -1.177 -14.221 2.764 1.00 87.12 397 PRO A C 1
ATOM 3173 O O . PRO A 1 397 ? -0.390 -13.276 2.830 1.00 87.12 397 PRO A O 1
ATOM 3176 N N . ARG A 1 398 ? -2.480 -14.047 2.507 1.00 93.94 398 ARG A N 1
ATOM 3177 C CA . ARG A 1 398 ? -3.042 -12.715 2.257 1.00 93.94 398 ARG A CA 1
ATOM 3178 C C . ARG A 1 398 ? -3.162 -11.958 3.573 1.00 93.94 398 ARG A C 1
ATOM 3180 O O . ARG A 1 398 ? -3.851 -12.408 4.488 1.00 93.94 398 ARG A O 1
ATOM 3187 N N . LEU A 1 399 ? -2.525 -10.794 3.631 1.00 96.50 399 LEU A N 1
ATOM 3188 C CA . LEU A 1 399 ? -2.630 -9.851 4.736 1.00 96.50 399 LEU A CA 1
ATOM 3189 C C . LEU A 1 399 ? -3.440 -8.641 4.281 1.00 96.50 399 LEU A C 1
ATOM 3191 O O . LEU A 1 399 ? -3.117 -8.023 3.271 1.00 96.50 399 LEU A O 1
ATOM 3195 N N . MET A 1 400 ? -4.480 -8.294 5.029 1.00 97.00 400 MET A N 1
ATOM 3196 C CA . MET A 1 400 ? -5.338 -7.145 4.735 1.00 97.00 400 MET A CA 1
ATOM 3197 C C . MET A 1 400 ? -5.816 -6.475 6.016 1.00 97.00 400 MET A C 1
ATOM 3199 O O . MET A 1 400 ? -5.629 -6.992 7.118 1.00 97.00 400 MET A O 1
ATOM 3203 N N . ASN A 1 401 ? -6.413 -5.298 5.878 1.00 97.81 401 ASN A N 1
ATOM 3204 C CA . ASN A 1 401 ? -6.941 -4.531 6.994 1.00 97.81 401 ASN A CA 1
ATOM 3205 C C . ASN A 1 401 ? -8.341 -3.993 6.697 1.00 97.81 401 ASN A C 1
ATOM 3207 O O . ASN A 1 401 ? -8.646 -3.660 5.557 1.00 97.81 401 ASN A O 1
ATOM 3211 N N . THR A 1 402 ? -9.155 -3.852 7.739 1.00 97.25 402 THR A N 1
ATOM 3212 C CA . THR A 1 402 ? -10.480 -3.232 7.667 1.00 97.25 402 THR A CA 1
ATOM 3213 C C . THR A 1 402 ? -10.817 -2.454 8.946 1.00 97.25 402 THR A C 1
ATOM 3215 O O . THR A 1 402 ? -10.204 -2.665 10.001 1.00 97.25 402 THR A O 1
ATOM 3218 N N . HIS A 1 403 ? -11.779 -1.536 8.840 1.00 95.88 403 HIS A N 1
ATOM 3219 C CA . HIS A 1 403 ? -12.436 -0.830 9.944 1.00 95.88 403 HIS A CA 1
ATOM 3220 C C . HIS A 1 403 ? -13.901 -1.268 10.118 1.00 95.88 403 HIS A C 1
ATOM 3222 O O . HIS A 1 403 ? -14.663 -0.622 10.832 1.00 95.88 403 HIS A O 1
ATOM 3228 N N . ILE A 1 404 ? -14.312 -2.344 9.444 1.00 96.00 404 ILE A N 1
ATOM 3229 C CA . ILE A 1 404 ? -15.650 -2.923 9.556 1.00 96.00 404 ILE A CA 1
ATOM 3230 C C . ILE A 1 404 ? -15.836 -3.538 10.952 1.00 96.00 404 ILE A C 1
ATOM 3232 O O . ILE A 1 404 ? -14.921 -4.168 11.481 1.00 96.00 404 ILE A O 1
ATOM 3236 N N . SER A 1 405 ? -17.026 -3.370 11.540 1.00 95.00 405 SER A N 1
ATOM 3237 C CA . SER A 1 405 ? -17.389 -3.989 12.822 1.00 95.00 405 SER A CA 1
ATOM 3238 C C . SER A 1 405 ? -17.594 -5.503 12.680 1.00 95.00 405 SER A C 1
ATOM 3240 O O . SER A 1 405 ? -17.880 -5.995 11.589 1.00 95.00 405 SER A O 1
ATOM 3242 N N . HIS A 1 406 ? -17.507 -6.269 13.770 1.00 96.31 406 HIS A N 1
ATOM 3243 C CA . HIS A 1 406 ? -17.544 -7.734 13.696 1.00 96.31 406 HIS A CA 1
ATOM 3244 C C . HIS A 1 406 ? -18.836 -8.249 13.051 1.00 96.31 406 HIS A C 1
ATOM 3246 O O . HIS A 1 406 ? -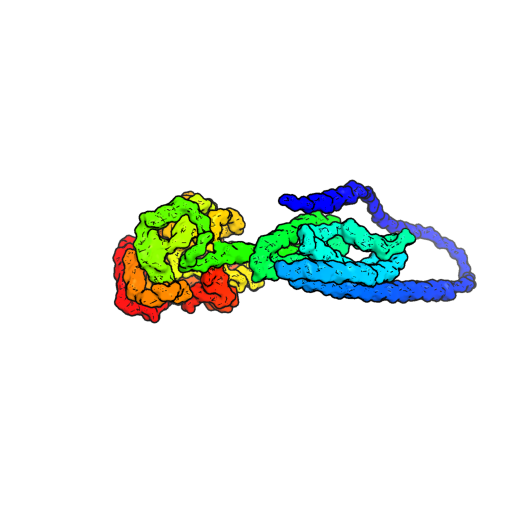18.806 -9.119 12.177 1.00 96.31 406 HIS A O 1
ATOM 3252 N N . LEU A 1 407 ? -19.973 -7.663 13.439 1.00 93.06 407 LEU A N 1
ATOM 3253 C CA . LEU A 1 407 ? -21.285 -8.043 12.912 1.00 93.06 407 LEU A CA 1
ATOM 3254 C C . LEU A 1 407 ? -21.450 -7.720 11.422 1.00 93.06 407 LEU A C 1
ATOM 3256 O O . LEU A 1 407 ? -22.221 -8.389 10.734 1.00 93.06 407 LEU A O 1
ATOM 3260 N N . SER A 1 408 ? -20.685 -6.757 10.912 1.00 95.12 408 SER A N 1
ATOM 3261 C CA . SER A 1 408 ? -20.747 -6.285 9.527 1.00 95.12 408 SER A CA 1
ATOM 3262 C C . SER A 1 408 ? -19.669 -6.918 8.636 1.00 95.12 408 SER A C 1
ATOM 3264 O O . SER A 1 408 ? -19.570 -6.584 7.456 1.00 95.12 408 SER A O 1
ATOM 3266 N N . LEU A 1 409 ? -18.839 -7.828 9.160 1.00 97.19 409 LEU A N 1
ATOM 3267 C CA . LEU A 1 409 ? -17.853 -8.539 8.341 1.00 97.19 409 LEU A CA 1
ATOM 3268 C C . LEU A 1 409 ? -18.537 -9.380 7.245 1.00 97.19 409 LEU A C 1
ATOM 3270 O O . LEU A 1 409 ? -19.639 -9.889 7.471 1.00 97.19 409 LEU A O 1
ATOM 3274 N N . PRO A 1 410 ? -17.883 -9.596 6.085 1.00 97.44 410 PRO A N 1
ATOM 3275 C CA . PRO A 1 410 ? -18.389 -10.515 5.069 1.00 97.44 410 PRO A CA 1
ATOM 3276 C C . PRO A 1 410 ? -18.651 -11.910 5.652 1.00 97.44 410 PRO A C 1
ATOM 3278 O O . PRO A 1 410 ? -17.840 -12.426 6.422 1.00 97.44 410 PRO A O 1
ATOM 3281 N N . GLU A 1 411 ? -19.738 -12.566 5.243 1.00 96.94 411 GLU A N 1
ATOM 3282 C CA . GLU A 1 411 ? -20.100 -13.891 5.777 1.00 96.94 411 GLU A CA 1
ATOM 3283 C C . GLU A 1 411 ? -18.991 -14.933 5.577 1.00 96.94 411 GLU A C 1
ATOM 3285 O O . GLU A 1 411 ? -18.734 -15.742 6.465 1.00 96.94 411 GLU A O 1
ATOM 3290 N N . SER A 1 412 ? -18.247 -14.853 4.467 1.00 97.38 412 SER A N 1
ATOM 3291 C CA . SER A 1 412 ? -17.085 -15.720 4.225 1.00 97.38 412 SER A CA 1
ATOM 3292 C C . SER A 1 412 ? -15.990 -15.566 5.292 1.00 97.38 412 SER A C 1
ATOM 3294 O O . SER A 1 412 ? -15.349 -16.547 5.666 1.00 97.38 412 SER A O 1
ATOM 3296 N N . VAL A 1 413 ? -15.794 -14.360 5.837 1.00 97.94 413 VAL A N 1
ATOM 3297 C CA . VAL A 1 413 ? -14.868 -14.112 6.955 1.00 97.94 413 VAL A CA 1
ATOM 3298 C C . VAL A 1 413 ? -15.403 -14.764 8.222 1.00 97.94 413 VAL A C 1
ATOM 3300 O O . VAL A 1 413 ? -14.651 -15.427 8.931 1.00 97.94 413 VAL A O 1
ATOM 3303 N N . LYS A 1 414 ? -16.705 -14.643 8.502 1.00 95.62 414 LYS A N 1
ATOM 3304 C CA . LYS A 1 414 ? -17.328 -15.242 9.693 1.00 95.62 414 LYS A CA 1
ATOM 3305 C C . LYS A 1 414 ? -17.318 -16.771 9.657 1.00 95.62 414 LYS A C 1
ATOM 3307 O O . LYS A 1 414 ? -17.069 -17.381 10.695 1.00 95.62 414 LYS A O 1
ATOM 3312 N N . SER A 1 415 ? -17.489 -17.386 8.487 1.00 95.69 415 SER A N 1
ATOM 3313 C CA . SER A 1 415 ? -17.558 -18.846 8.336 1.00 95.69 415 SER A CA 1
ATOM 3314 C C . SER A 1 415 ? -16.210 -19.546 8.112 1.00 95.69 415 SER A C 1
ATOM 3316 O O . SER A 1 415 ? -16.120 -20.748 8.337 1.00 95.69 415 SER A O 1
ATOM 3318 N N . SER A 1 416 ? -15.174 -18.840 7.649 1.00 97.00 416 SER A N 1
ATOM 3319 C CA . SER A 1 416 ? -13.838 -19.421 7.402 1.00 97.00 416 SER A CA 1
ATOM 3320 C C . SER A 1 416 ? -13.000 -19.574 8.678 1.00 97.00 416 SER A C 1
ATOM 3322 O O . SER A 1 416 ? -13.378 -19.109 9.753 1.00 97.00 416 SER A O 1
ATOM 3324 N N . SER A 1 417 ? -11.827 -20.192 8.564 1.00 96.38 417 SER A N 1
ATOM 3325 C CA . SER A 1 417 ? -10.839 -20.314 9.649 1.00 96.38 417 SER A CA 1
ATOM 3326 C C . SER A 1 417 ? -9.775 -19.207 9.638 1.00 96.38 417 SER A C 1
ATOM 3328 O O . SER A 1 417 ? -8.757 -19.340 10.319 1.00 96.38 417 SER A O 1
ATOM 3330 N N . CYS A 1 418 ? -9.999 -18.120 8.883 1.00 97.25 418 CYS A N 1
ATOM 3331 C CA . CYS A 1 418 ? -9.074 -16.987 8.822 1.00 97.25 418 CYS A CA 1
ATOM 3332 C C . CYS A 1 418 ? -8.816 -16.385 10.209 1.00 97.25 418 CYS A C 1
ATOM 3334 O O . CYS A 1 418 ? -9.676 -16.426 11.094 1.00 97.25 418 CYS A O 1
ATOM 3336 N N . LYS A 1 419 ? -7.655 -15.759 10.383 1.00 98.56 419 LYS A N 1
ATOM 3337 C CA . LYS A 1 419 ? -7.239 -15.154 11.651 1.00 98.56 419 LYS A CA 1
ATOM 3338 C C . LYS A 1 419 ? -7.546 -13.663 11.664 1.00 98.56 419 LYS A C 1
ATOM 3340 O O . LYS A 1 419 ? -7.224 -12.951 10.716 1.00 98.56 419 LYS A O 1
ATOM 3345 N N . ILE A 1 420 ? -8.128 -13.180 12.756 1.00 98.81 420 ILE A N 1
ATOM 3346 C CA . ILE A 1 420 ? -8.432 -11.766 12.979 1.00 98.81 420 ILE A CA 1
ATOM 3347 C C . ILE A 1 420 ? -7.555 -11.249 14.116 1.00 98.81 420 ILE A C 1
ATOM 3349 O O . ILE A 1 420 ? -7.605 -11.780 15.221 1.00 98.81 420 ILE A O 1
ATOM 3353 N N . VAL A 1 421 ? -6.785 -10.192 13.861 1.00 98.81 421 VAL A N 1
ATOM 3354 C CA . VAL A 1 421 ? -6.038 -9.464 14.896 1.00 98.81 421 VAL A CA 1
ATOM 3355 C C . VAL A 1 421 ? -6.693 -8.103 15.080 1.00 98.81 421 VAL A C 1
ATOM 3357 O O . VAL A 1 421 ? -6.578 -7.234 14.215 1.00 98.81 421 VAL A O 1
ATOM 3360 N N . TYR A 1 422 ? -7.402 -7.928 16.192 1.00 98.69 422 TYR A N 1
ATOM 3361 C CA . TYR A 1 422 ? -8.055 -6.677 16.551 1.00 98.69 422 TYR A CA 1
ATOM 3362 C C . TYR A 1 422 ? -7.140 -5.826 17.434 1.00 98.69 422 TYR A C 1
ATOM 3364 O O . TYR A 1 422 ? -6.711 -6.284 18.492 1.00 98.69 422 TYR A O 1
ATOM 3372 N N . CYS A 1 423 ? -6.873 -4.581 17.030 1.00 98.12 423 CYS A N 1
ATOM 3373 C CA . CYS A 1 423 ? -6.136 -3.620 17.851 1.00 98.12 423 CYS A CA 1
ATOM 3374 C C . CYS A 1 423 ? -7.047 -2.489 18.339 1.00 98.12 423 CYS A C 1
ATOM 3376 O O . CYS A 1 423 ? -7.572 -1.683 17.559 1.00 98.12 423 CYS A O 1
ATOM 3378 N N . CYS A 1 424 ? -7.219 -2.448 19.657 1.00 96.56 424 CYS A N 1
ATOM 3379 C CA . CYS A 1 424 ? -7.942 -1.417 20.381 1.00 96.56 424 CYS A CA 1
ATOM 3380 C C . CYS A 1 424 ? -6.985 -0.332 20.873 1.00 96.56 424 CYS A C 1
ATOM 3382 O O . CYS A 1 424 ? -5.819 -0.598 21.124 1.00 96.56 424 CYS A O 1
ATOM 3384 N N . ARG A 1 425 ? -7.482 0.882 21.088 1.00 95.50 425 ARG A N 1
ATOM 3385 C CA . ARG A 1 425 ? -6.731 1.961 21.739 1.00 95.50 425 ARG A CA 1
ATOM 3386 C C . ARG A 1 425 ? -7.641 2.675 22.722 1.00 95.50 425 ARG A C 1
ATOM 3388 O O . ARG A 1 425 ? -8.856 2.670 22.511 1.00 95.50 425 ARG A O 1
ATOM 3395 N N . ASN A 1 426 ? -7.072 3.292 23.754 1.00 95.62 426 ASN A N 1
ATOM 3396 C CA . ASN A 1 426 ? -7.824 4.138 24.670 1.00 95.62 426 ASN A CA 1
ATOM 3397 C C . ASN A 1 426 ? -8.685 5.152 23.877 1.00 95.62 426 ASN A C 1
ATOM 3399 O O . ASN A 1 426 ? -8.152 5.833 22.989 1.00 95.62 426 ASN A O 1
ATOM 3403 N N . PRO A 1 427 ? -9.996 5.274 24.169 1.00 95.81 427 PRO A N 1
ATOM 3404 C CA . PRO A 1 427 ? -10.912 6.112 23.396 1.00 95.81 427 PRO A CA 1
ATOM 3405 C C . PRO A 1 427 ? -10.477 7.575 23.329 1.00 95.81 427 PRO A C 1
ATOM 3407 O O . PRO A 1 427 ? -10.631 8.199 22.281 1.00 95.81 427 PRO A O 1
ATOM 3410 N N . LYS A 1 428 ? -9.880 8.119 24.398 1.00 96.25 428 LYS A N 1
ATOM 3411 C CA . LYS A 1 428 ? -9.409 9.511 24.439 1.00 96.25 428 LYS A CA 1
ATOM 3412 C C . LYS A 1 428 ? -8.241 9.734 23.481 1.00 96.25 428 LYS A C 1
ATOM 3414 O O . LYS A 1 428 ? -8.248 10.683 22.698 1.00 96.25 428 LYS A O 1
ATOM 3419 N N . ASP A 1 429 ? -7.256 8.835 23.496 1.00 95.38 429 ASP A N 1
ATOM 3420 C CA . ASP A 1 429 ? -6.103 8.907 22.589 1.00 95.38 429 ASP A 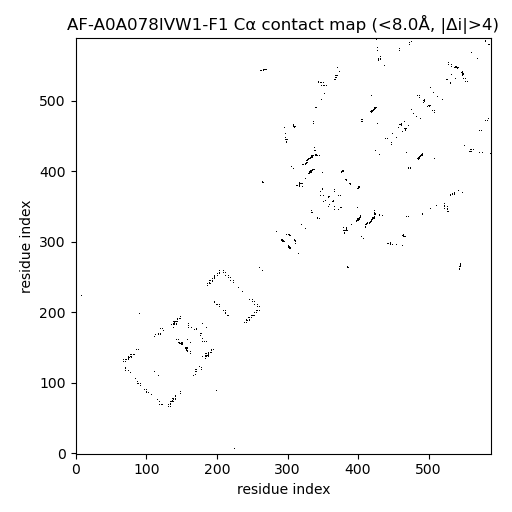CA 1
ATOM 3421 C C . ASP A 1 429 ? -6.493 8.650 21.132 1.00 95.38 429 ASP A C 1
ATOM 3423 O O . ASP A 1 429 ? -5.985 9.315 20.223 1.00 95.38 429 ASP A O 1
ATOM 3427 N N . MET A 1 430 ? -7.399 7.697 20.898 1.00 94.50 430 MET A N 1
ATOM 3428 C CA . MET A 1 430 ? -7.946 7.431 19.571 1.00 94.50 430 MET A CA 1
ATOM 3429 C C . MET A 1 430 ? -8.689 8.661 19.040 1.00 94.50 430 MET A C 1
ATOM 3431 O O . MET A 1 430 ? -8.387 9.114 17.933 1.00 94.50 430 MET A O 1
ATOM 3435 N N . PHE A 1 431 ? -9.594 9.237 19.841 1.00 94.12 431 PHE A N 1
ATOM 3436 C CA . PHE A 1 431 ? -10.349 10.437 19.489 1.00 94.12 431 PHE A CA 1
ATOM 3437 C C . PHE A 1 431 ? -9.413 11.589 19.130 1.00 94.12 431 PHE A C 1
ATOM 3439 O O . PHE A 1 431 ? -9.519 12.136 18.038 1.00 94.12 431 PHE A O 1
ATOM 3446 N N . VAL A 1 432 ? -8.436 11.915 19.982 1.00 93.81 432 VAL A N 1
ATOM 3447 C CA . VAL A 1 432 ? -7.478 13.001 19.711 1.00 93.81 432 VAL A CA 1
ATOM 3448 C C . VAL A 1 432 ? -6.636 12.711 18.471 1.00 93.81 432 VAL A C 1
ATOM 3450 O O . VAL A 1 432 ? -6.378 13.603 17.661 1.00 93.81 432 VAL A O 1
ATOM 3453 N N . SER A 1 433 ? -6.224 11.458 18.267 1.00 91.06 433 SER A N 1
ATOM 3454 C CA . SER A 1 433 ? -5.496 11.085 17.056 1.00 91.06 433 SER A CA 1
ATOM 3455 C C . SER A 1 433 ? -6.337 11.249 15.792 1.00 91.06 433 SER A C 1
ATOM 3457 O O . SER A 1 433 ? -5.771 11.547 14.738 1.00 91.06 433 SER A O 1
ATOM 3459 N N . LEU A 1 434 ? -7.644 11.022 15.873 1.00 89.12 434 LEU A N 1
ATOM 3460 C CA . LEU A 1 434 ? -8.560 11.198 14.759 1.00 89.12 434 LEU A CA 1
ATOM 3461 C C . LEU A 1 434 ? -8.947 12.655 14.562 1.00 89.12 434 LEU A C 1
ATOM 3463 O O . LEU A 1 434 ? -8.975 13.094 13.423 1.00 89.12 434 LEU A O 1
ATOM 3467 N N . TRP A 1 435 ? -9.102 13.424 15.636 1.00 87.94 435 TRP A N 1
ATOM 3468 C CA . TRP A 1 435 ? -9.292 14.870 15.611 1.00 87.94 435 TRP A CA 1
ATOM 3469 C C . TRP A 1 435 ? -8.197 15.578 14.811 1.00 87.94 435 TRP A C 1
ATOM 3471 O O . TRP A 1 435 ? -8.475 16.255 13.823 1.00 87.94 435 TRP A O 1
ATOM 3481 N N . HIS A 1 436 ? -6.932 15.348 15.177 1.00 87.81 436 HIS A N 1
ATOM 3482 C CA . HIS A 1 436 ? -5.783 15.943 14.486 1.00 87.81 436 HIS A CA 1
ATOM 3483 C C . HIS A 1 436 ? -5.641 15.448 13.046 1.00 87.81 436 HIS A C 1
ATOM 3485 O O . HIS A 1 436 ? -5.278 16.219 12.161 1.00 87.81 436 HIS A O 1
ATOM 3491 N N . PHE A 1 437 ? -5.928 14.168 12.796 1.00 84.94 437 PHE A N 1
ATOM 3492 C CA . PHE A 1 437 ? -5.932 13.625 11.437 1.00 84.94 437 PHE A CA 1
ATOM 3493 C C . PHE A 1 437 ? -7.018 14.281 10.584 1.00 84.94 437 PHE A C 1
ATOM 3495 O O . PHE A 1 437 ? -6.760 14.673 9.453 1.00 84.94 437 PHE A O 1
ATOM 3502 N N . GLY A 1 438 ? -8.204 14.463 11.156 1.00 79.81 438 GLY A N 1
ATOM 3503 C CA . GLY A 1 438 ? -9.326 15.096 10.499 1.00 79.81 438 GLY A CA 1
ATOM 3504 C C . GLY A 1 438 ? -9.086 16.566 10.200 1.00 79.81 438 GLY A C 1
ATOM 3505 O O . GLY A 1 438 ? -9.356 16.990 9.091 1.00 79.81 438 GLY A O 1
ATOM 3506 N N . LYS A 1 439 ? -8.476 17.333 11.111 1.00 80.19 439 LYS A N 1
ATOM 3507 C CA . LYS A 1 439 ? -8.107 18.736 10.844 1.00 80.19 439 LYS A CA 1
ATOM 3508 C C . LYS A 1 439 ? -7.137 18.903 9.667 1.00 80.19 439 LYS A C 1
ATOM 3510 O O . LYS A 1 439 ? -7.177 19.938 9.018 1.00 80.19 439 LYS A O 1
ATOM 3515 N N . LYS A 1 440 ? -6.295 17.903 9.370 1.00 77.50 440 LYS A N 1
ATOM 3516 C CA . LYS A 1 440 ? -5.439 17.908 8.168 1.00 77.50 440 LYS A CA 1
ATOM 3517 C C . LYS A 1 440 ? -6.210 17.630 6.871 1.00 77.50 440 LYS A C 1
ATOM 3519 O O . LYS A 1 440 ? -5.714 17.967 5.805 1.00 77.50 440 LYS A O 1
ATOM 3524 N N . LEU A 1 441 ? -7.368 16.975 6.963 1.00 73.00 441 LEU A N 1
ATOM 3525 C CA . LEU A 1 441 ? -8.151 16.494 5.819 1.00 73.00 441 LEU A CA 1
ATOM 3526 C C . LEU A 1 441 ? -9.470 17.245 5.614 1.00 73.00 441 LEU A C 1
ATOM 3528 O O . LEU A 1 441 ? -10.095 17.088 4.572 1.00 73.00 441 LEU A O 1
ATOM 3532 N N . ALA A 1 442 ? -9.920 18.000 6.613 1.00 63.78 442 ALA A N 1
ATOM 3533 C CA . ALA A 1 442 ? -11.239 18.603 6.633 1.00 63.78 442 ALA A CA 1
ATOM 3534 C C . ALA A 1 442 ? -11.379 19.689 5.547 1.00 63.78 442 ALA A C 1
ATOM 3536 O O . ALA A 1 442 ? -10.459 20.491 5.361 1.00 63.78 442 ALA A O 1
ATOM 3537 N N . PRO A 1 443 ? -12.540 19.761 4.871 1.00 63.09 443 PRO A N 1
ATOM 3538 C CA . PRO A 1 443 ? -12.884 20.861 3.982 1.00 63.09 443 PRO A CA 1
ATOM 3539 C C . PRO A 1 443 ? -12.956 22.156 4.790 1.00 63.09 443 PRO A C 1
ATOM 3541 O O . PRO A 1 443 ? -13.216 22.137 5.997 1.00 63.09 443 PRO A O 1
ATOM 3544 N N . GLN A 1 444 ? -12.839 23.301 4.111 1.00 62.16 444 GLN A N 1
ATOM 3545 C CA . GLN A 1 444 ? -13.063 24.607 4.748 1.00 62.16 444 GLN A CA 1
ATOM 3546 C C . GLN A 1 444 ? -14.416 24.670 5.484 1.00 62.16 444 GLN A C 1
ATOM 3548 O O . GLN A 1 444 ? -14.511 25.267 6.549 1.00 62.16 444 GLN A O 1
ATOM 3553 N N . GLU A 1 445 ? -15.435 23.978 4.973 1.00 60.84 445 GLU A N 1
ATOM 3554 C CA . GLU A 1 445 ? -16.800 23.933 5.517 1.00 60.84 445 GLU A CA 1
ATOM 3555 C C . GLU A 1 445 ? -16.913 23.345 6.930 1.00 60.84 445 GLU A C 1
ATOM 3557 O O . GLU A 1 445 ? -17.824 23.703 7.680 1.00 60.84 445 GLU A O 1
ATOM 3562 N N . THR A 1 446 ? -16.017 22.427 7.304 1.00 65.50 446 THR A N 1
ATOM 3563 C CA . THR A 1 446 ? -15.993 21.819 8.644 1.00 65.50 446 THR A CA 1
ATOM 3564 C C . THR A 1 446 ? -14.734 22.177 9.434 1.00 65.50 446 THR A C 1
ATOM 3566 O O . THR A 1 446 ? -14.558 21.725 10.571 1.00 65.50 446 THR A O 1
ATOM 3569 N N . ALA A 1 447 ? -13.884 23.054 8.887 1.00 65.88 447 ALA A N 1
ATOM 3570 C CA . ALA A 1 447 ? -12.648 23.509 9.517 1.00 65.88 447 ALA A CA 1
ATOM 3571 C C . ALA A 1 447 ? -12.884 24.162 10.891 1.00 65.88 447 ALA A C 1
ATOM 3573 O O . ALA A 1 447 ? -12.078 23.960 11.803 1.00 65.88 447 ALA A O 1
ATOM 3574 N N . ASP A 1 448 ? -14.028 24.825 11.080 1.00 74.31 448 ASP A N 1
ATOM 3575 C CA . ASP A 1 448 ? -14.404 25.508 12.326 1.00 74.31 448 ASP A CA 1
ATOM 3576 C C . ASP A 1 448 ? -15.255 24.651 13.278 1.00 74.31 448 ASP A C 1
ATOM 3578 O O . ASP A 1 448 ? -15.782 25.152 14.273 1.00 74.31 448 ASP A O 1
ATOM 3582 N N . TYR A 1 449 ? -15.406 23.346 13.014 1.00 82.38 449 TYR A N 1
ATOM 3583 C CA . TYR A 1 449 ? -16.126 22.471 13.940 1.00 82.38 449 TYR A CA 1
ATOM 3584 C C . TYR A 1 449 ? -15.407 22.462 15.308 1.00 82.38 449 TYR A C 1
ATOM 3586 O O . TYR A 1 449 ? -14.188 22.234 15.336 1.00 82.38 449 TYR A O 1
ATOM 3594 N N . PRO A 1 450 ? -16.112 22.724 16.429 1.00 90.00 450 PRO A N 1
ATOM 3595 C CA . PRO A 1 450 ? -15.510 22.790 17.759 1.00 90.00 450 PRO A CA 1
ATOM 3596 C C . PRO A 1 450 ? -15.284 21.389 18.340 1.00 90.00 450 PRO A C 1
ATOM 3598 O O . PRO A 1 450 ? -16.083 20.472 18.122 1.00 90.00 450 PRO A O 1
ATOM 3601 N N . ILE A 1 451 ? -14.192 21.217 19.089 1.00 92.00 451 ILE A N 1
ATOM 3602 C CA . ILE A 1 451 ? -13.798 19.910 19.635 1.00 92.00 451 ILE A CA 1
ATOM 3603 C C . ILE A 1 451 ? -14.824 19.386 20.643 1.00 92.00 451 ILE A C 1
ATOM 3605 O O . ILE A 1 451 ? -15.085 18.188 20.680 1.00 92.00 451 ILE A O 1
ATOM 3609 N N . GLU A 1 452 ? -15.481 20.274 21.387 1.00 94.44 452 GLU A N 1
ATOM 3610 C CA . GLU A 1 452 ? -16.516 19.957 22.371 1.00 94.44 452 GLU A CA 1
ATOM 3611 C C . GLU A 1 452 ? -17.695 19.235 21.711 1.00 94.44 452 GLU A C 1
ATOM 3613 O O . GLU A 1 452 ? -18.124 18.184 22.183 1.00 94.44 452 GLU A O 1
ATOM 3618 N N . LYS A 1 453 ? -18.163 19.740 20.558 1.00 91.88 453 LYS A N 1
ATOM 3619 C CA . LYS A 1 453 ? -19.230 19.086 19.784 1.00 91.88 453 LYS A CA 1
ATOM 3620 C C . LYS A 1 453 ? -18.775 17.767 19.172 1.00 91.88 453 LYS A C 1
ATOM 3622 O O . LYS A 1 453 ? -19.596 16.887 18.930 1.00 91.88 453 LYS A O 1
ATOM 3627 N N . ALA A 1 454 ? -17.486 17.630 18.863 1.00 91.38 454 ALA A N 1
ATOM 3628 C CA . ALA A 1 454 ? -16.959 16.392 18.301 1.00 91.38 454 ALA A CA 1
ATOM 3629 C C . ALA A 1 454 ? -16.856 15.306 19.378 1.00 91.38 454 ALA A C 1
ATOM 3631 O O . ALA A 1 454 ? -17.203 14.158 19.107 1.00 91.38 454 ALA A O 1
ATOM 3632 N N . VAL A 1 455 ? -16.459 15.674 20.602 1.00 95.00 455 VAL A N 1
ATOM 3633 C CA . VAL A 1 455 ? -16.498 14.790 21.776 1.00 95.00 455 VAL A CA 1
ATOM 3634 C C . VAL A 1 455 ? -17.936 14.404 22.107 1.00 95.00 455 VAL A C 1
ATOM 3636 O O . VAL A 1 455 ? -18.207 13.229 22.332 1.00 95.00 455 VAL A O 1
ATOM 3639 N N . GLU A 1 456 ? -18.876 15.351 22.079 1.00 94.75 456 GLU A N 1
ATOM 3640 C CA . GLU A 1 456 ? -20.296 15.058 22.290 1.00 94.75 456 GLU A CA 1
ATOM 3641 C C . GLU A 1 456 ? -20.818 14.029 21.273 1.00 94.75 456 GLU A C 1
ATOM 3643 O O . GLU A 1 456 ? -21.372 13.001 21.665 1.00 94.75 456 GLU A O 1
ATOM 3648 N N . ALA A 1 457 ? -20.581 14.256 19.976 1.00 93.00 457 ALA A N 1
ATOM 3649 C CA . ALA A 1 457 ? -20.974 13.326 18.917 1.00 93.00 457 ALA A CA 1
ATOM 3650 C C . ALA A 1 457 ? -20.304 11.949 19.072 1.00 93.00 457 ALA A C 1
ATOM 3652 O O . ALA A 1 457 ? -20.946 10.916 18.870 1.00 93.00 457 ALA A O 1
ATOM 3653 N N . PHE A 1 458 ? -19.032 11.925 19.483 1.00 94.12 458 PHE A N 1
ATOM 3654 C CA . PHE A 1 458 ? -18.301 10.698 19.792 1.00 94.12 458 PHE A CA 1
ATOM 3655 C C . PHE A 1 458 ? -18.948 9.920 20.948 1.00 94.12 458 PHE A C 1
ATOM 3657 O O . PHE A 1 458 ? -19.220 8.732 20.786 1.00 94.12 458 PHE A O 1
ATOM 3664 N N . CYS A 1 459 ? -19.282 10.583 22.060 1.00 95.75 459 CYS A N 1
ATOM 3665 C CA . CYS A 1 459 ? -19.977 9.983 23.208 1.00 95.75 459 CYS A CA 1
ATOM 3666 C C . CYS A 1 459 ? -21.394 9.502 22.883 1.00 95.75 459 CYS A C 1
ATOM 3668 O O . CYS A 1 459 ? -21.831 8.478 23.400 1.00 95.75 459 CYS A O 1
ATOM 3670 N N . GLN A 1 460 ? -22.093 10.178 21.971 1.00 94.88 460 GLN A N 1
ATOM 3671 C CA . GLN A 1 460 ? -23.383 9.719 21.446 1.00 94.88 460 GLN A CA 1
ATOM 3672 C C . GLN A 1 460 ? -23.249 8.558 20.442 1.00 94.88 460 GLN A C 1
ATOM 3674 O O . GLN A 1 460 ? -24.252 7.986 20.021 1.00 94.88 460 GLN A O 1
ATOM 3679 N N . GLY A 1 461 ? -22.025 8.221 20.025 1.00 92.44 461 GLY A N 1
ATOM 3680 C CA . GLY A 1 461 ? -21.738 7.186 19.035 1.00 92.44 461 GLY A CA 1
ATOM 3681 C C . GLY A 1 461 ? -21.985 7.601 17.581 1.00 92.44 461 GLY A C 1
ATOM 3682 O O . GLY A 1 461 ? -21.785 6.781 16.686 1.00 92.44 461 GLY A O 1
ATOM 3683 N N . LYS A 1 462 ? -22.377 8.857 17.328 1.00 91.12 462 LYS A N 1
ATOM 3684 C CA . LYS A 1 462 ? -22.653 9.435 16.001 1.00 91.12 462 LYS A CA 1
ATOM 3685 C C . LYS A 1 462 ? -21.370 9.950 15.352 1.00 91.12 462 LYS A C 1
ATOM 3687 O O . LYS A 1 462 ? -21.166 11.144 15.149 1.00 91.12 462 LYS A O 1
ATOM 3692 N N . PHE A 1 463 ? -20.457 9.031 15.088 1.00 86.19 463 PHE A N 1
ATOM 3693 C CA . PHE A 1 463 ? -19.105 9.333 14.640 1.00 86.19 463 PHE A CA 1
ATOM 3694 C C . PHE A 1 463 ? -18.628 8.233 13.684 1.00 86.19 463 PHE A C 1
ATOM 3696 O O . PHE A 1 463 ? -19.118 7.119 13.771 1.00 86.19 463 PHE A O 1
ATOM 3703 N N . ILE A 1 464 ? -17.688 8.504 12.773 1.00 82.25 464 ILE A N 1
ATOM 3704 C CA . ILE A 1 464 ? -17.227 7.521 11.770 1.00 82.25 464 ILE A CA 1
ATOM 3705 C C . ILE A 1 464 ? -16.737 6.222 12.439 1.00 82.25 464 ILE A C 1
ATOM 3707 O O . ILE A 1 464 ? -15.889 6.269 13.327 1.00 82.25 464 ILE A O 1
ATOM 3711 N N . ALA A 1 465 ? -17.259 5.078 11.983 1.00 82.75 465 ALA A N 1
ATOM 3712 C CA . ALA A 1 465 ? -17.112 3.735 12.566 1.00 82.75 465 ALA A CA 1
ATOM 3713 C C . ALA A 1 465 ? -17.717 3.560 13.978 1.00 82.75 465 ALA A C 1
ATOM 3715 O O . ALA A 1 465 ? -17.592 2.500 14.590 1.00 82.75 465 ALA A O 1
ATOM 3716 N N . GLY A 1 466 ? -18.407 4.578 14.491 1.00 88.69 466 GLY A N 1
ATOM 3717 C CA . GLY A 1 466 ? -19.089 4.566 15.777 1.00 88.69 466 GLY A CA 1
ATOM 3718 C C . GLY A 1 466 ? -20.456 3.866 15.732 1.00 88.69 466 GLY A C 1
ATOM 3719 O O . GLY A 1 466 ? -21.012 3.694 14.644 1.00 88.69 466 GLY A O 1
ATOM 3720 N N . PRO A 1 467 ? -21.022 3.484 16.894 1.00 95.62 467 PRO A N 1
ATOM 3721 C CA . PRO A 1 467 ? -20.500 3.759 18.236 1.00 95.62 467 PRO A CA 1
ATOM 3722 C C . PRO A 1 467 ? -19.207 2.997 18.564 1.00 95.62 467 PRO A C 1
ATOM 3724 O O . PRO A 1 467 ? -19.089 1.800 18.304 1.00 95.62 467 PRO A O 1
ATOM 3727 N N . PHE A 1 468 ? -18.223 3.704 19.132 1.00 95.31 468 PHE A N 1
ATOM 3728 C CA . PHE A 1 468 ? -16.892 3.149 19.414 1.00 95.31 468 PHE A CA 1
ATOM 3729 C C . PHE A 1 468 ? -16.957 1.947 20.360 1.00 95.31 468 PHE A C 1
ATOM 3731 O O . PHE A 1 468 ? -16.331 0.920 20.104 1.00 95.31 468 PHE A O 1
ATOM 3738 N N . TRP A 1 469 ? -17.724 2.068 21.444 1.00 96.50 469 TRP A N 1
ATOM 3739 C CA . TRP A 1 469 ? -17.789 1.037 22.476 1.00 96.50 469 TRP A CA 1
ATOM 3740 C C . TRP A 1 469 ? -18.354 -0.272 21.939 1.00 96.50 469 TRP A C 1
ATOM 3742 O O . TRP A 1 469 ? -17.751 -1.318 22.155 1.00 96.50 469 TRP A O 1
ATOM 3752 N N . ASP A 1 470 ? -19.439 -0.217 21.170 1.00 96.06 470 ASP A N 1
ATOM 3753 C CA . ASP A 1 470 ? -20.026 -1.383 20.516 1.00 96.06 470 ASP A CA 1
ATOM 3754 C C . ASP A 1 470 ? -19.046 -2.017 19.520 1.00 96.06 470 ASP A C 1
ATOM 3756 O O . ASP A 1 470 ? -18.887 -3.235 19.492 1.00 96.06 470 ASP A O 1
ATOM 3760 N N . HIS A 1 471 ? -18.323 -1.205 18.737 1.00 96.12 471 HIS A N 1
ATOM 3761 C CA . HIS A 1 471 ? -17.283 -1.716 17.842 1.00 96.12 471 HIS A CA 1
ATOM 3762 C C . HIS A 1 471 ? -16.199 -2.485 18.610 1.00 96.12 471 HIS A C 1
ATOM 3764 O O . HIS A 1 471 ? -15.741 -3.528 18.150 1.00 96.12 471 HIS A O 1
ATOM 3770 N N . VAL A 1 472 ? -15.761 -1.989 19.766 1.00 97.69 472 VAL A N 1
ATOM 3771 C CA . VAL A 1 472 ? -14.742 -2.665 20.579 1.00 97.69 472 VAL A CA 1
ATOM 3772 C C . VAL A 1 472 ? -15.296 -3.926 21.236 1.00 97.69 472 VAL A C 1
ATOM 3774 O O . VAL A 1 472 ? -14.654 -4.974 21.164 1.00 97.69 472 VAL A O 1
ATOM 3777 N N . LEU A 1 473 ? -16.473 -3.837 21.859 1.00 97.38 473 LEU A N 1
ATOM 3778 C CA . LEU A 1 473 ? -17.084 -4.941 22.598 1.00 97.38 473 LEU A CA 1
ATOM 3779 C C . LEU A 1 473 ? -17.403 -6.131 21.699 1.00 97.38 473 LEU A C 1
ATOM 3781 O O . LEU A 1 473 ? -17.212 -7.269 22.113 1.00 97.38 473 LEU A O 1
ATOM 3785 N N . GLU A 1 474 ? -17.815 -5.880 20.459 1.00 97.25 474 GLU A N 1
ATOM 3786 C CA . GLU A 1 474 ? -18.024 -6.930 19.466 1.00 97.25 474 GLU A CA 1
ATOM 3787 C C . GLU A 1 474 ? -16.777 -7.806 19.267 1.00 97.25 474 GLU A C 1
ATOM 3789 O O . GLU A 1 474 ? -16.864 -9.031 19.322 1.00 97.25 474 GLU A O 1
ATOM 3794 N N . TYR A 1 475 ? -15.600 -7.200 19.088 1.00 98.25 475 TYR A N 1
ATOM 3795 C CA . TYR A 1 475 ? -14.353 -7.959 18.943 1.00 98.25 475 TYR A CA 1
ATOM 3796 C C . TYR A 1 475 ? -13.822 -8.498 20.270 1.00 98.25 475 TYR A C 1
ATOM 3798 O O . TYR A 1 475 ? -13.178 -9.547 20.280 1.00 98.25 475 TYR A O 1
ATOM 3806 N N . TRP A 1 476 ? -14.092 -7.811 21.381 1.00 98.25 476 TRP A N 1
ATOM 3807 C CA . TRP A 1 476 ? -13.761 -8.296 22.717 1.00 98.25 476 TRP A CA 1
ATOM 3808 C C . TRP A 1 476 ? -14.478 -9.615 23.008 1.00 98.25 476 TRP A C 1
ATOM 3810 O O . TRP A 1 476 ? -13.815 -10.624 23.241 1.00 98.25 476 TRP A O 1
ATOM 3820 N N . TYR A 1 477 ? -15.807 -9.649 22.897 1.00 98.31 477 TYR A N 1
ATOM 3821 C CA . TYR A 1 47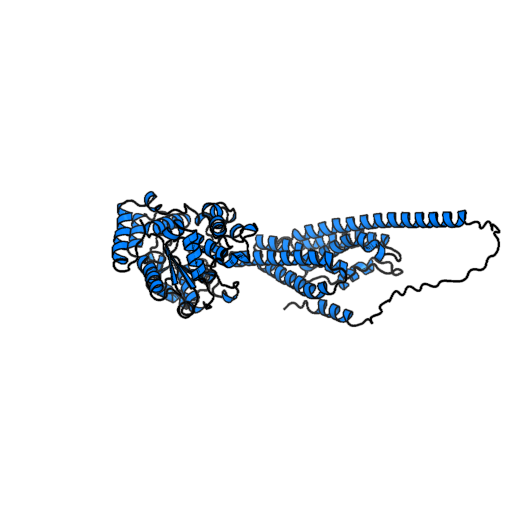7 ? -16.578 -10.870 23.120 1.00 98.31 477 TYR A CA 1
ATOM 3822 C C . TYR A 1 477 ? -16.240 -11.952 22.093 1.00 98.31 477 TYR A C 1
ATOM 3824 O O . TYR A 1 477 ? -16.008 -13.091 22.489 1.00 98.31 477 TYR A O 1
ATOM 3832 N N . ALA A 1 478 ? -16.059 -11.602 20.814 1.00 98.12 478 ALA A N 1
ATOM 3833 C CA . ALA A 1 478 ? -15.624 -12.569 19.803 1.00 98.12 478 ALA A CA 1
ATOM 3834 C C . ALA A 1 478 ? -14.255 -13.206 20.127 1.00 98.12 478 ALA A C 1
ATOM 3836 O O . ALA A 1 478 ? -14.038 -14.383 19.834 1.00 98.12 478 ALA A O 1
ATOM 3837 N N . SER A 1 479 ? -13.336 -12.461 20.755 1.00 98.31 479 SER A N 1
ATOM 3838 C CA . SER A 1 479 ? -12.042 -12.998 21.207 1.00 98.31 479 SER A CA 1
ATOM 3839 C C . SER A 1 479 ? -12.160 -13.955 22.391 1.00 98.31 479 SER A C 1
ATOM 3841 O O . SER A 1 479 ? -11.379 -14.898 22.491 1.00 98.31 479 SER A O 1
ATOM 3843 N N . LEU A 1 480 ? -13.156 -13.754 23.258 1.00 97.81 480 LEU A N 1
ATOM 3844 C CA . LEU A 1 480 ? -13.445 -14.656 24.373 1.00 97.81 480 LEU A CA 1
ATOM 3845 C C . LEU A 1 480 ? -14.164 -15.923 23.894 1.00 97.81 480 LEU A C 1
ATOM 3847 O O . LEU A 1 480 ? -13.862 -17.017 24.362 1.00 97.81 480 LEU A O 1
ATOM 3851 N N . GLU A 1 481 ? -15.092 -15.781 22.947 1.00 97.75 481 GLU A N 1
ATOM 3852 C CA . GLU A 1 481 ? -15.867 -16.887 22.379 1.00 97.75 481 GLU A CA 1
ATOM 3853 C C . GLU A 1 481 ? -15.018 -17.794 21.481 1.00 97.75 481 GLU A C 1
ATOM 3855 O O . GLU A 1 481 ? -15.142 -19.019 21.536 1.00 97.75 481 GLU A O 1
ATOM 3860 N N . ASN A 1 482 ? -14.145 -17.213 20.652 1.00 97.50 482 ASN A N 1
ATOM 3861 C CA . ASN A 1 482 ? -13.289 -17.965 19.741 1.00 97.50 482 ASN A CA 1
ATOM 3862 C C . ASN A 1 482 ? -11.855 -17.404 19.705 1.00 97.50 482 ASN A C 1
ATOM 3864 O O . ASN A 1 482 ? -11.445 -16.782 18.714 1.00 97.50 482 ASN A O 1
ATOM 3868 N N . PRO A 1 483 ? -11.046 -17.685 20.745 1.00 97.69 483 PRO A N 1
ATOM 3869 C CA . PRO A 1 483 ? -9.675 -17.181 20.857 1.00 97.69 483 PRO A CA 1
ATOM 3870 C C . PRO A 1 483 ? -8.732 -17.751 19.792 1.00 97.69 483 PRO A C 1
ATOM 3872 O O . PRO A 1 483 ? -7.659 -17.206 19.558 1.00 97.69 483 PRO A O 1
ATOM 3875 N N . ASN A 1 484 ? -9.124 -18.831 19.108 1.00 97.38 484 ASN A N 1
ATOM 3876 C CA . ASN A 1 484 ? -8.377 -19.368 17.972 1.00 97.38 484 ASN A CA 1
ATOM 3877 C C . ASN A 1 484 ? -8.610 -18.564 16.687 1.00 97.38 484 ASN A C 1
ATOM 3879 O O . ASN A 1 484 ? -7.840 -18.714 15.741 1.00 97.38 484 ASN A O 1
ATOM 3883 N N . LYS A 1 485 ? -9.656 -17.738 16.623 1.00 98.19 485 LYS A N 1
ATOM 3884 C CA . LYS A 1 485 ? -10.027 -16.962 15.436 1.00 98.19 485 LYS A CA 1
ATOM 3885 C C . LYS A 1 485 ? -9.823 -15.464 15.611 1.00 98.19 485 LYS A C 1
ATOM 3887 O O . LYS A 1 485 ? -9.456 -14.805 14.642 1.00 98.19 485 LYS A O 1
ATOM 3892 N N . VAL A 1 486 ? -10.043 -14.931 16.812 1.00 98.75 486 VAL A N 1
ATOM 3893 C CA . VAL A 1 486 ? -9.930 -13.497 17.099 1.00 98.75 486 VAL A CA 1
ATOM 3894 C C . VAL A 1 486 ? -8.934 -13.271 18.230 1.00 98.75 486 VAL A C 1
ATOM 3896 O O . VAL A 1 486 ? -9.149 -13.710 19.355 1.00 98.75 486 VAL A O 1
ATOM 3899 N N . LEU A 1 487 ? -7.862 -12.538 17.935 1.00 98.69 487 LEU A N 1
ATOM 3900 C CA . LEU A 1 487 ? -6.902 -12.051 18.916 1.00 98.69 487 LEU A CA 1
ATOM 3901 C C . LEU A 1 487 ? -7.188 -10.584 19.224 1.00 98.69 487 LEU A C 1
ATOM 3903 O O . LEU A 1 487 ? -7.122 -9.740 18.331 1.00 98.69 487 LEU A O 1
ATOM 3907 N N . PHE A 1 488 ? -7.459 -10.280 20.489 1.00 98.50 488 PHE A N 1
ATOM 3908 C CA . PHE A 1 488 ? -7.583 -8.908 20.972 1.00 98.50 488 PHE A CA 1
ATOM 3909 C C . PHE A 1 488 ? -6.238 -8.417 21.525 1.00 98.50 488 PHE A C 1
ATOM 3911 O O . PHE A 1 488 ? -5.604 -9.094 22.344 1.00 98.50 488 PHE A O 1
ATOM 3918 N N . VAL A 1 489 ? -5.807 -7.245 21.059 1.00 97.44 489 VAL A N 1
ATOM 3919 C CA . VAL A 1 489 ? -4.581 -6.548 21.470 1.00 97.44 489 VAL A CA 1
ATOM 3920 C C . VAL A 1 489 ? -4.932 -5.092 21.772 1.00 97.44 489 VAL A C 1
ATOM 3922 O O . VAL A 1 489 ? -5.741 -4.485 21.063 1.00 97.44 489 VAL A O 1
ATOM 3925 N N . THR A 1 490 ? -4.321 -4.504 22.798 1.00 96.81 490 THR A N 1
ATOM 3926 C CA . THR A 1 490 ? -4.396 -3.055 23.027 1.00 96.81 490 THR A CA 1
ATOM 3927 C C . THR A 1 490 ? -3.133 -2.363 22.523 1.00 96.81 490 THR A C 1
ATOM 3929 O O . THR A 1 490 ? -2.024 -2.884 22.637 1.00 96.81 490 THR A O 1
ATOM 3932 N N . TYR A 1 491 ? -3.282 -1.167 21.958 1.00 96.12 491 TYR A N 1
ATOM 3933 C CA . TYR A 1 491 ? -2.172 -0.331 21.512 1.00 96.12 491 TYR A CA 1
ATOM 3934 C C . TYR A 1 491 ? -1.241 0.008 22.681 1.00 96.12 491 TYR A C 1
ATOM 3936 O O . TYR A 1 491 ? -0.030 0.101 22.505 1.00 96.12 491 TYR A O 1
ATOM 3944 N N . GLU A 1 492 ? -1.805 0.172 23.875 1.00 95.31 492 GLU A N 1
ATOM 3945 C CA . GLU A 1 492 ? -1.085 0.458 25.108 1.00 95.31 492 GLU A CA 1
ATOM 3946 C C . GLU A 1 492 ? -0.169 -0.706 25.516 1.00 95.31 492 GLU A C 1
ATOM 3948 O O . GLU A 1 492 ? 1.009 -0.478 25.789 1.00 95.31 492 GLU A O 1
ATOM 3953 N N . GLU A 1 493 ? -0.658 -1.951 25.502 1.00 94.94 493 GLU A N 1
ATOM 3954 C CA . GLU A 1 493 ? 0.166 -3.141 25.775 1.00 94.94 493 GLU A CA 1
ATOM 3955 C C . GLU A 1 493 ? 1.185 -3.382 24.665 1.00 94.94 493 GLU A C 1
ATOM 3957 O O . GLU A 1 493 ? 2.366 -3.585 24.956 1.00 94.94 493 GLU A O 1
ATOM 3962 N N . LEU A 1 494 ? 0.756 -3.257 23.403 1.00 95.38 494 LEU A N 1
ATOM 3963 C CA . LEU A 1 494 ? 1.639 -3.365 22.246 1.00 95.38 494 LEU A CA 1
ATOM 3964 C C . LEU A 1 494 ? 2.776 -2.344 22.340 1.00 95.38 494 LEU A C 1
ATOM 3966 O O . LEU A 1 494 ? 3.910 -2.680 22.034 1.00 95.38 494 LEU A O 1
ATOM 3970 N N . LYS A 1 495 ? 2.517 -1.122 22.821 1.00 94.62 495 LYS A N 1
ATOM 3971 C CA . LYS A 1 495 ? 3.560 -0.114 23.039 1.00 94.62 495 LYS A CA 1
ATOM 3972 C C . LYS A 1 495 ? 4.426 -0.411 24.267 1.00 94.62 495 LYS A C 1
ATOM 3974 O O . LYS A 1 495 ? 5.642 -0.232 24.213 1.00 94.62 495 LYS A O 1
ATOM 3979 N N . LYS A 1 496 ? 3.825 -0.850 25.374 1.00 94.81 496 LYS A N 1
ATOM 3980 C CA . LYS A 1 496 ? 4.526 -1.112 26.641 1.00 94.81 496 LYS A CA 1
ATOM 3981 C C . LYS A 1 496 ? 5.483 -2.301 26.541 1.00 94.81 496 LYS A C 1
ATOM 3983 O O . LYS A 1 496 ? 6.558 -2.261 27.133 1.00 94.81 496 LYS A O 1
ATOM 3988 N N . GLN A 1 497 ? 5.092 -3.357 25.829 1.00 95.31 497 GLN A N 1
ATOM 3989 C CA . GLN A 1 497 ? 5.837 -4.615 25.716 1.00 95.31 497 GLN A CA 1
ATOM 3990 C C . GLN A 1 497 ? 5.818 -5.145 24.275 1.00 95.31 497 GLN A C 1
ATOM 3992 O O . GLN A 1 497 ? 5.394 -6.270 24.018 1.00 95.31 497 GLN A O 1
ATOM 3997 N N . THR A 1 498 ? 6.313 -4.336 23.332 1.00 96.25 498 THR A N 1
ATOM 3998 C CA . THR A 1 498 ? 6.242 -4.627 21.887 1.00 96.25 498 THR A CA 1
ATOM 3999 C C . THR A 1 498 ? 6.700 -6.035 21.515 1.00 96.25 498 THR A C 1
ATOM 4001 O O . THR A 1 498 ? 5.984 -6.741 20.814 1.00 96.25 498 THR A O 1
ATOM 4004 N N . GLU A 1 499 ? 7.861 -6.485 21.997 1.00 96.31 499 GLU A N 1
ATOM 4005 C CA . GLU A 1 499 ? 8.370 -7.819 21.654 1.00 96.31 499 GLU A CA 1
ATOM 4006 C C . GLU A 1 499 ? 7.468 -8.954 22.155 1.00 96.31 499 GLU A C 1
ATOM 4008 O O . GLU A 1 499 ? 7.327 -9.967 21.473 1.00 96.31 499 GLU A O 1
ATOM 4013 N N . VAL A 1 500 ? 6.842 -8.789 23.324 1.00 96.38 500 VAL A N 1
ATOM 4014 C CA . VAL A 1 500 ? 5.943 -9.793 23.910 1.00 96.38 500 VAL A CA 1
ATOM 4015 C C . VAL A 1 500 ? 4.674 -9.904 23.073 1.00 96.38 500 VAL A C 1
ATOM 4017 O O . VAL A 1 500 ? 4.310 -11.003 22.657 1.00 96.38 500 VAL A O 1
ATOM 4020 N N . GLU A 1 501 ? 4.045 -8.775 22.748 1.00 97.56 501 GLU A N 1
ATOM 4021 C CA . GLU A 1 501 ? 2.828 -8.782 21.932 1.00 97.56 501 GLU A CA 1
ATOM 4022 C C . GLU A 1 501 ? 3.101 -9.221 20.487 1.00 97.56 501 GLU A C 1
ATOM 4024 O O . GLU A 1 5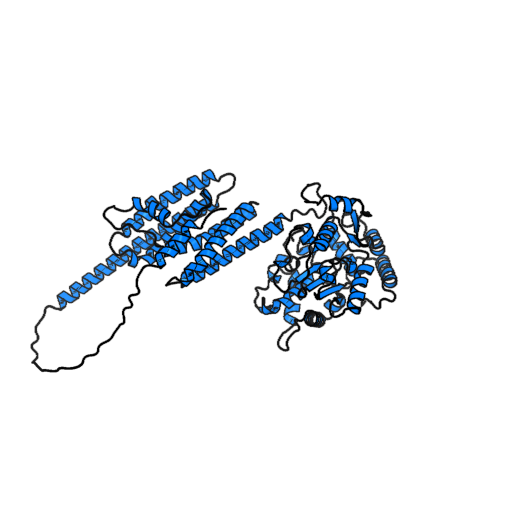01 ? 2.294 -9.942 19.908 1.00 97.56 501 GLU A O 1
ATOM 4029 N N . VAL A 1 502 ? 4.258 -8.884 19.902 1.00 97.56 502 VAL A N 1
ATOM 4030 C CA . VAL A 1 502 ? 4.640 -9.385 18.568 1.00 97.56 502 VAL A CA 1
ATOM 4031 C C . VAL A 1 502 ? 4.831 -10.904 18.578 1.00 97.56 502 VAL A C 1
ATOM 4033 O O . VAL A 1 502 ? 4.371 -11.570 17.650 1.00 97.56 502 VAL A O 1
ATOM 4036 N N . LYS A 1 503 ? 5.442 -11.476 19.626 1.00 96.81 503 LYS A N 1
ATOM 4037 C CA . LYS A 1 503 ? 5.531 -12.939 19.799 1.00 96.81 503 LYS A CA 1
ATOM 4038 C C . LYS A 1 503 ? 4.148 -13.572 19.932 1.00 96.81 503 LYS A C 1
ATOM 4040 O O . LYS A 1 503 ? 3.855 -14.532 19.226 1.00 96.81 503 LYS A O 1
ATOM 4045 N N . ARG A 1 504 ? 3.274 -12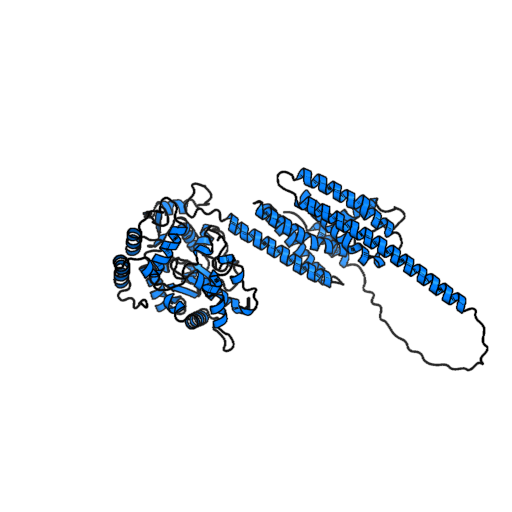.985 20.753 1.00 97.94 504 ARG A N 1
ATOM 4046 C CA . ARG A 1 504 ? 1.887 -13.439 20.935 1.00 97.94 504 ARG A CA 1
ATOM 4047 C C . ARG A 1 504 ? 1.092 -13.407 19.625 1.00 97.94 504 ARG A C 1
ATOM 4049 O O . ARG A 1 504 ? 0.384 -14.362 19.311 1.00 97.94 504 ARG A O 1
ATOM 4056 N N . ILE A 1 505 ? 1.238 -12.347 18.827 1.00 98.38 505 ILE A N 1
ATOM 4057 C CA . ILE A 1 505 ? 0.632 -12.253 17.491 1.00 98.38 505 ILE A CA 1
ATOM 4058 C C . ILE A 1 505 ? 1.195 -13.344 16.570 1.00 98.38 505 ILE A C 1
ATOM 4060 O O . ILE A 1 505 ? 0.420 -14.004 15.880 1.00 98.38 505 ILE A O 1
ATOM 4064 N N . ALA A 1 506 ? 2.514 -13.561 16.573 1.00 97.06 506 ALA A N 1
ATOM 4065 C CA . ALA A 1 506 ? 3.177 -14.574 15.752 1.00 97.06 506 ALA A CA 1
ATOM 4066 C C . ALA A 1 506 ? 2.694 -15.995 16.057 1.00 97.06 506 ALA A C 1
ATOM 4068 O O . ALA A 1 506 ? 2.405 -16.758 15.135 1.00 97.06 506 ALA A O 1
ATOM 4069 N N . GLU A 1 507 ? 2.566 -16.339 17.337 1.00 97.19 507 GLU A N 1
ATOM 4070 C CA . GLU A 1 507 ? 2.009 -17.619 17.779 1.00 97.19 507 GLU A CA 1
ATOM 4071 C C . GLU A 1 507 ? 0.561 -17.787 17.307 1.00 97.19 507 GLU A C 1
ATOM 4073 O O . GLU A 1 507 ? 0.215 -18.807 16.711 1.00 97.19 507 GLU A O 1
ATOM 4078 N N . PHE A 1 508 ? -0.272 -16.759 17.487 1.00 98.31 508 PHE A N 1
ATOM 4079 C CA . PHE A 1 508 ? -1.684 -16.791 17.105 1.00 98.31 508 PHE A CA 1
ATOM 4080 C C . PHE A 1 508 ? -1.914 -16.995 15.596 1.00 98.31 508 PHE A C 1
ATOM 4082 O O . PHE A 1 508 ? -2.800 -17.766 15.201 1.00 98.31 508 PHE A O 1
ATOM 4089 N N . ILE A 1 509 ? -1.122 -16.328 14.748 1.00 96.31 509 ILE A N 1
ATOM 4090 C CA . ILE A 1 509 ? -1.217 -16.459 13.283 1.00 96.31 509 ILE A CA 1
ATOM 4091 C C . ILE A 1 509 ? -0.473 -17.689 12.735 1.00 96.31 509 ILE A C 1
ATOM 4093 O O . ILE A 1 509 ? -0.535 -17.947 11.536 1.00 96.31 509 ILE A O 1
ATOM 4097 N N . GLY A 1 510 ? 0.197 -18.467 13.594 1.00 93.94 510 GLY A N 1
ATOM 4098 C CA . GLY A 1 510 ? 0.864 -19.716 13.216 1.00 93.94 510 GLY A CA 1
ATOM 4099 C C . GLY A 1 510 ? 2.256 -19.540 12.605 1.00 93.94 510 GLY A C 1
ATOM 4100 O O . GLY A 1 510 ? 2.733 -20.434 11.911 1.00 93.94 510 GLY A O 1
ATOM 4101 N N . CYS A 1 511 ? 2.922 -18.410 12.854 1.00 92.56 511 CYS A N 1
ATOM 4102 C CA . CYS A 1 511 ? 4.295 -18.150 12.417 1.00 92.56 511 CYS A CA 1
ATOM 4103 C C . CYS A 1 511 ? 5.209 -17.764 13.589 1.00 92.56 511 CYS A C 1
ATOM 4105 O O . CYS A 1 511 ? 6.013 -16.835 13.466 1.00 92.56 511 CYS A O 1
ATOM 4107 N N . GLY A 1 512 ? 5.061 -18.453 14.725 1.00 89.81 512 GLY A N 1
ATOM 4108 C CA . GLY A 1 512 ? 5.869 -18.246 15.928 1.00 89.81 512 GLY A CA 1
ATOM 4109 C C . GLY A 1 512 ? 7.377 -18.259 15.653 1.00 89.81 512 GLY A C 1
ATOM 4110 O O . GLY A 1 512 ? 7.837 -18.773 14.632 1.00 89.81 512 GLY A O 1
ATOM 4111 N N . PHE A 1 513 ? 8.133 -17.651 16.560 1.00 89.12 513 PHE A N 1
ATOM 4112 C CA . PHE A 1 513 ? 9.583 -17.531 16.438 1.00 89.12 513 PHE A CA 1
ATOM 4113 C C . PHE A 1 513 ? 10.288 -18.816 16.879 1.00 89.12 513 PHE A C 1
ATOM 4115 O O . PHE A 1 513 ? 9.902 -19.441 17.868 1.00 89.12 513 PHE A O 1
ATOM 4122 N N . THR A 1 514 ? 11.346 -19.192 16.165 1.00 84.31 514 THR A N 1
ATOM 4123 C CA . THR A 1 514 ? 12.292 -20.225 16.611 1.00 84.31 514 THR A CA 1
ATOM 4124 C C . THR A 1 514 ? 13.285 -19.654 17.630 1.00 84.31 514 THR A C 1
ATOM 4126 O O . THR A 1 514 ? 13.403 -18.440 17.782 1.00 84.31 514 THR A O 1
ATOM 4129 N N . ALA A 1 515 ? 14.028 -20.519 18.330 1.00 74.75 515 ALA A N 1
ATOM 4130 C CA . ALA A 1 515 ? 15.011 -20.093 19.334 1.00 74.75 515 ALA A CA 1
ATOM 4131 C C . ALA A 1 515 ? 16.152 -19.221 18.766 1.00 74.75 515 ALA A C 1
ATOM 4133 O O . ALA A 1 515 ? 16.806 -18.514 19.527 1.00 74.75 515 ALA A O 1
ATOM 4134 N N . GLU A 1 516 ? 16.384 -19.279 17.453 1.00 71.00 516 GLU A N 1
ATOM 4135 C CA . GLU A 1 516 ? 17.433 -18.531 16.749 1.00 71.00 516 GLU A CA 1
ATOM 4136 C C . GLU A 1 516 ? 16.936 -17.191 16.180 1.00 71.00 516 GLU A C 1
ATOM 4138 O O . GLU A 1 516 ? 17.745 -16.363 15.769 1.00 71.00 516 GLU A O 1
ATOM 4143 N N . GLU A 1 517 ? 15.620 -16.956 16.132 1.00 79.50 517 GLU A N 1
ATOM 4144 C CA . GLU A 1 517 ? 15.065 -15.737 15.543 1.00 79.50 517 GLU A CA 1
ATOM 4145 C C . GLU A 1 517 ? 14.911 -14.610 16.569 1.00 79.50 517 GLU A C 1
ATOM 4147 O O . GLU A 1 517 ? 14.274 -14.758 17.615 1.00 79.50 517 GLU A O 1
ATOM 4152 N N . GLU A 1 518 ? 15.418 -13.429 16.215 1.00 78.81 518 GLU A N 1
ATOM 4153 C CA . GLU A 1 518 ? 15.313 -12.239 17.050 1.00 78.81 518 GLU A CA 1
ATOM 4154 C C . GLU A 1 518 ? 14.125 -11.348 16.651 1.00 78.81 518 GLU A C 1
ATOM 4156 O O . GLU A 1 518 ? 14.053 -10.789 15.556 1.00 78.81 518 GLU A O 1
ATOM 4161 N N . VAL A 1 519 ? 13.189 -11.170 17.586 1.00 92.38 519 VAL A N 1
ATOM 4162 C CA . VAL A 1 519 ? 12.016 -10.285 17.430 1.00 92.38 519 VAL A CA 1
ATOM 4163 C C . VAL A 1 519 ? 12.408 -8.806 17.436 1.00 92.38 519 VAL A C 1
ATOM 4165 O O . VAL A 1 519 ? 11.733 -7.980 16.816 1.00 92.38 519 VAL A O 1
ATOM 4168 N N . SER A 1 520 ? 13.516 -8.488 18.106 1.00 91.94 520 SER A N 1
ATOM 4169 C CA . SER A 1 520 ? 14.090 -7.147 18.246 1.00 91.94 520 SER A CA 1
ATOM 4170 C C . SER A 1 520 ? 14.294 -6.458 16.893 1.00 91.94 520 SER A C 1
ATOM 4172 O O . SER A 1 520 ? 13.978 -5.277 16.757 1.00 91.94 520 SER A O 1
ATOM 4174 N N . GLU A 1 521 ? 14.734 -7.187 15.864 1.00 90.56 521 GLU A N 1
ATOM 4175 C CA . GLU A 1 521 ? 14.990 -6.630 14.533 1.00 90.56 521 GLU A CA 1
ATOM 4176 C C . GLU A 1 521 ? 13.698 -6.190 13.829 1.00 90.56 521 GLU A C 1
ATOM 4178 O O . GLU A 1 521 ? 13.629 -5.086 13.282 1.00 90.56 521 GLU A O 1
ATOM 4183 N N . ILE A 1 522 ? 12.627 -6.990 13.911 1.00 94.25 522 ILE A N 1
ATOM 4184 C CA . ILE A 1 522 ? 11.306 -6.607 13.381 1.00 94.25 522 ILE A CA 1
ATOM 4185 C C . ILE A 1 522 ? 10.776 -5.374 14.118 1.00 94.25 522 ILE A C 1
ATOM 4187 O O . ILE A 1 522 ? 10.288 -4.434 13.484 1.00 94.25 522 ILE A O 1
ATOM 4191 N N . VAL A 1 523 ? 10.890 -5.361 15.449 1.00 96.12 523 VAL A N 1
ATOM 4192 C CA . VAL A 1 523 ? 10.443 -4.241 16.289 1.00 96.12 523 VAL A CA 1
ATOM 4193 C C . VAL A 1 523 ? 11.213 -2.965 15.958 1.00 96.12 523 VAL A C 1
ATOM 4195 O O . VAL A 1 523 ? 10.608 -1.903 15.815 1.00 96.12 523 VAL A O 1
ATOM 4198 N N . LYS A 1 524 ? 12.529 -3.064 15.765 1.00 95.06 524 LYS A N 1
ATOM 4199 C CA . LYS A 1 524 ? 13.399 -1.944 15.403 1.00 95.06 524 LYS A CA 1
ATOM 4200 C C . LYS A 1 524 ? 13.055 -1.374 14.028 1.00 95.06 524 LYS A C 1
ATOM 4202 O O . LYS A 1 524 ? 12.886 -0.159 13.914 1.00 95.06 524 LYS A O 1
ATOM 4207 N N . LEU A 1 525 ? 12.888 -2.232 13.017 1.00 95.06 525 LEU A N 1
ATOM 4208 C CA . LEU A 1 525 ? 12.463 -1.835 11.669 1.00 95.06 525 LEU A CA 1
ATOM 4209 C C . LEU A 1 525 ? 11.103 -1.126 11.691 1.00 95.06 525 LEU A C 1
ATOM 4211 O O . LEU A 1 525 ? 10.893 -0.138 10.994 1.00 95.06 525 LEU A O 1
ATOM 4215 N N . CYS A 1 526 ? 10.170 -1.631 12.496 1.00 96.69 526 CYS A N 1
ATOM 4216 C CA . CYS A 1 526 ? 8.810 -1.106 12.574 1.00 96.69 526 CYS A CA 1
ATOM 4217 C C . CYS A 1 526 ? 8.636 -0.013 13.639 1.00 96.69 526 CYS A C 1
ATOM 4219 O O . CYS A 1 526 ? 7.500 0.376 13.916 1.00 96.69 526 CYS A O 1
ATOM 4221 N N . SER A 1 527 ? 9.715 0.469 14.261 1.00 96.00 527 SER A N 1
ATOM 4222 C CA . SER A 1 527 ? 9.651 1.522 15.280 1.00 96.00 527 SER A CA 1
ATOM 4223 C C . SER A 1 527 ? 9.070 2.817 14.712 1.00 96.00 527 SER A C 1
ATOM 4225 O O . SER A 1 527 ? 9.139 3.082 13.506 1.00 96.00 527 SER A O 1
ATOM 4227 N N . PHE A 1 528 ? 8.482 3.642 15.582 1.00 93.81 528 PHE A N 1
ATOM 4228 C CA . PHE A 1 528 ? 7.920 4.924 15.161 1.00 93.81 528 PHE A CA 1
ATOM 4229 C C . PHE A 1 528 ? 9.005 5.815 14.552 1.00 93.81 528 PHE A C 1
ATOM 4231 O O . PHE A 1 528 ? 8.792 6.412 13.498 1.00 93.81 528 PHE A O 1
ATOM 4238 N N . GLU A 1 529 ? 10.176 5.857 15.180 1.00 94.44 529 GLU A N 1
ATOM 4239 C CA . GLU A 1 529 ? 11.344 6.615 14.748 1.00 94.44 529 GLU A CA 1
ATOM 4240 C C . GLU A 1 529 ? 11.821 6.136 13.377 1.00 94.44 529 GLU A C 1
ATOM 4242 O O . GLU A 1 529 ? 11.998 6.955 12.476 1.00 94.44 529 GLU A O 1
ATOM 4247 N N . SER A 1 530 ? 11.955 4.817 13.180 1.00 94.62 530 SER A N 1
ATOM 4248 C CA . SER A 1 530 ? 12.357 4.266 11.884 1.00 94.62 530 SER A CA 1
ATOM 4249 C C . SER A 1 530 ? 11.337 4.624 10.806 1.00 94.62 530 SER A C 1
ATOM 4251 O O . SER A 1 530 ? 11.682 5.334 9.863 1.00 94.62 530 SER A O 1
ATOM 4253 N N . LEU A 1 531 ? 10.066 4.247 10.979 1.00 95.06 531 LEU A N 1
ATOM 4254 C CA . LEU A 1 531 ? 9.042 4.439 9.952 1.00 95.06 531 LEU A CA 1
ATOM 4255 C C . LEU A 1 531 ? 8.796 5.919 9.635 1.00 95.06 531 LEU A C 1
ATOM 4257 O O . LEU A 1 531 ? 8.722 6.278 8.463 1.00 95.06 531 LEU A O 1
ATOM 4261 N N . SER A 1 532 ? 8.698 6.789 10.642 1.00 94.06 532 SER A N 1
ATOM 4262 C CA . SER A 1 532 ? 8.462 8.226 10.424 1.00 94.06 532 SER A CA 1
ATOM 4263 C C . SER A 1 532 ? 9.652 8.946 9.780 1.00 94.06 532 SER A C 1
ATOM 4265 O O . SER A 1 532 ? 9.471 9.989 9.150 1.00 94.06 532 SER A O 1
ATOM 4267 N N . SER A 1 533 ? 10.866 8.394 9.899 1.00 93.81 533 SER A N 1
ATOM 4268 C CA . SER A 1 533 ? 12.072 8.973 9.302 1.00 93.81 533 SER A CA 1
ATOM 4269 C C . SER A 1 533 ? 12.239 8.671 7.807 1.00 93.81 533 SER A C 1
ATOM 4271 O O . SER A 1 533 ? 12.993 9.381 7.139 1.00 93.81 533 SER A O 1
ATOM 4273 N N . LEU A 1 534 ? 11.534 7.668 7.271 1.00 92.50 534 LEU A N 1
ATOM 4274 C CA . LEU A 1 534 ? 11.649 7.248 5.872 1.00 92.50 534 LEU A CA 1
ATOM 4275 C C . LEU A 1 534 ? 11.035 8.277 4.915 1.00 92.50 534 LEU A C 1
ATOM 4277 O O . LEU A 1 534 ? 9.928 8.769 5.141 1.00 92.50 534 LEU A O 1
ATOM 4281 N N . GLU A 1 535 ? 11.711 8.542 3.794 1.00 89.75 535 GLU A N 1
ATOM 4282 C CA . GLU A 1 535 ? 11.247 9.517 2.792 1.00 89.75 535 GLU A CA 1
ATOM 4283 C C . GLU A 1 535 ? 9.856 9.177 2.245 1.00 89.75 535 GLU A C 1
ATOM 4285 O O . GLU A 1 535 ? 9.003 10.055 2.158 1.00 89.75 535 GLU A O 1
ATOM 4290 N N . VAL A 1 536 ? 9.565 7.891 2.020 1.00 87.50 536 VAL A N 1
ATOM 4291 C CA . VAL A 1 536 ? 8.245 7.416 1.559 1.00 87.50 536 VAL A CA 1
ATOM 4292 C C . VAL A 1 536 ? 7.104 7.690 2.542 1.00 87.50 536 VAL A C 1
ATOM 4294 O O . VAL A 1 536 ? 5.937 7.624 2.165 1.00 87.50 536 VAL A O 1
ATOM 4297 N N . ASN A 1 537 ? 7.430 7.990 3.801 1.00 89.81 537 ASN A N 1
ATOM 4298 C CA . ASN A 1 537 ? 6.472 8.339 4.842 1.00 89.81 537 ASN A CA 1
ATOM 4299 C C . ASN A 1 537 ? 6.448 9.847 5.128 1.00 89.81 537 ASN A C 1
ATOM 4301 O O . ASN A 1 537 ? 5.407 10.354 5.541 1.00 89.81 537 ASN A O 1
ATOM 4305 N N . LYS A 1 538 ? 7.529 10.582 4.841 1.00 88.00 538 LYS A N 1
ATOM 4306 C CA . LYS A 1 538 ? 7.599 12.049 4.966 1.00 88.00 538 LYS A CA 1
ATOM 4307 C C . LYS A 1 538 ? 6.999 12.788 3.774 1.00 88.00 538 LYS A C 1
ATOM 4309 O O . LYS A 1 538 ? 6.289 13.773 3.961 1.00 88.00 538 LYS A O 1
ATOM 4314 N N . GLN A 1 539 ? 7.317 12.332 2.565 1.00 80.31 539 GLN A N 1
ATOM 4315 C CA . GLN A 1 539 ? 7.033 13.018 1.309 1.00 80.31 539 GLN A CA 1
ATOM 4316 C C . GLN A 1 539 ? 6.419 12.016 0.332 1.00 80.31 539 GLN A C 1
ATOM 4318 O O . GLN A 1 539 ? 7.089 11.401 -0.494 1.00 80.31 539 GLN A O 1
ATOM 4323 N N . GLY A 1 540 ? 5.114 11.816 0.473 1.00 79.31 540 GLY A N 1
ATOM 4324 C CA . GLY A 1 540 ? 4.351 10.881 -0.333 1.00 79.31 540 GLY A CA 1
ATOM 4325 C C . GLY A 1 540 ? 2.864 11.173 -0.235 1.00 79.31 540 GLY A C 1
ATOM 4326 O O . GLY A 1 540 ? 2.395 11.835 0.692 1.00 79.31 540 GLY A O 1
ATOM 4327 N N . LYS A 1 541 ? 2.113 10.657 -1.201 1.00 77.88 541 LYS A N 1
ATOM 4328 C CA . LYS A 1 541 ? 0.656 10.719 -1.231 1.00 77.88 541 LYS A CA 1
ATOM 4329 C C . LYS A 1 541 ? 0.155 9.299 -1.438 1.00 77.88 541 LYS A C 1
ATOM 4331 O O . LYS A 1 541 ? 0.625 8.604 -2.341 1.00 77.88 541 LYS A O 1
ATOM 4336 N N . LEU A 1 542 ? -0.696 8.850 -0.525 1.00 70.00 542 LEU A N 1
ATOM 4337 C CA . LEU A 1 542 ? -1.408 7.596 -0.671 1.00 70.00 542 LEU A CA 1
ATOM 4338 C C . LEU A 1 542 ? -2.431 7.699 -1.789 1.00 70.00 542 LEU A C 1
ATOM 4340 O O . LEU A 1 542 ? -2.786 8.811 -2.192 1.00 70.00 542 LEU A O 1
ATOM 4344 N N . PRO A 1 543 ? -2.951 6.530 -2.178 1.00 62.25 543 PRO A N 1
ATOM 4345 C CA . PRO A 1 543 ? -3.956 6.430 -3.173 1.00 62.25 543 PRO A CA 1
ATOM 4346 C C . PRO A 1 543 ? -5.089 7.443 -3.110 1.00 62.25 543 PRO A C 1
ATOM 4348 O O . PRO A 1 543 ? -5.239 8.349 -3.916 1.00 62.25 543 PRO A O 1
ATOM 4351 N N . ASN A 1 544 ? -5.809 7.378 -2.011 1.00 62.78 544 ASN A N 1
ATOM 4352 C CA . ASN A 1 544 ? -6.899 8.266 -1.648 1.00 62.78 544 ASN A CA 1
ATOM 4353 C C . ASN A 1 544 ? -6.549 9.745 -1.433 1.00 62.78 544 ASN A C 1
ATOM 4355 O O . ASN A 1 544 ? -7.307 10.488 -0.813 1.00 62.78 544 ASN A O 1
ATOM 4359 N N . GLY A 1 545 ? -5.380 10.168 -1.885 1.00 67.12 545 GLY A N 1
ATOM 4360 C CA . GLY A 1 545 ? -4.902 11.525 -1.828 1.00 67.12 545 GLY A CA 1
ATOM 4361 C C . GLY A 1 545 ? -4.399 11.970 -0.458 1.00 67.12 545 GLY A C 1
ATOM 4362 O O . GLY A 1 545 ? -3.997 13.122 -0.304 1.00 67.12 545 GLY A O 1
ATOM 4363 N N . ILE A 1 546 ? -4.371 11.082 0.534 1.00 74.88 546 ILE A N 1
ATOM 4364 C CA . ILE A 1 546 ? -3.892 11.415 1.875 1.00 74.88 546 ILE A CA 1
ATOM 4365 C C . ILE A 1 546 ? -2.366 11.457 1.871 1.00 74.88 546 ILE A C 1
ATOM 4367 O O . ILE A 1 546 ? -1.704 10.491 1.495 1.00 74.88 546 ILE A O 1
ATOM 4371 N N . GLU A 1 547 ? -1.785 12.556 2.342 1.00 82.19 547 GLU A N 1
ATOM 4372 C CA . GLU A 1 547 ? -0.336 12.643 2.518 1.00 82.19 547 GLU A CA 1
ATOM 4373 C C . GLU A 1 547 ? 0.168 11.571 3.493 1.00 82.19 547 GLU A C 1
ATOM 4375 O O . GLU A 1 547 ? -0.375 11.382 4.584 1.00 82.19 547 GLU A O 1
ATOM 4380 N N . THR A 1 548 ? 1.251 10.881 3.140 1.00 86.44 548 THR A N 1
ATOM 4381 C CA . THR A 1 548 ? 1.813 9.798 3.963 1.00 86.44 548 THR A CA 1
ATOM 4382 C C . THR A 1 548 ? 2.267 10.294 5.338 1.00 86.44 548 THR A C 1
ATOM 4384 O O . THR A 1 548 ? 2.187 9.552 6.320 1.00 86.44 548 THR A O 1
ATOM 4387 N N . ASN A 1 549 ? 2.655 11.570 5.444 1.00 87.62 549 ASN A N 1
ATOM 4388 C CA . ASN A 1 549 ? 3.036 12.190 6.713 1.00 87.62 549 ASN A CA 1
ATOM 4389 C C . ASN A 1 549 ? 1.847 12.310 7.687 1.00 87.62 549 ASN A C 1
ATOM 4391 O O . ASN A 1 549 ? 2.042 12.388 8.899 1.00 87.62 549 ASN A O 1
ATOM 4395 N N . ALA A 1 550 ? 0.601 12.287 7.195 1.00 85.69 550 ALA A N 1
ATOM 4396 C CA . ALA A 1 550 ? -0.589 12.444 8.027 1.00 85.69 550 ALA A CA 1
ATOM 4397 C C . ALA A 1 550 ? -0.800 11.243 8.966 1.00 85.69 550 ALA A C 1
ATOM 4399 O O . ALA A 1 550 ? -1.499 11.349 9.980 1.00 85.69 550 ALA A O 1
ATOM 4400 N N . PHE A 1 551 ? -0.173 10.103 8.667 1.00 87.81 551 PHE A N 1
ATOM 4401 C CA . PHE A 1 551 ? -0.232 8.894 9.488 1.00 87.81 551 PHE A CA 1
ATOM 4402 C C . PHE A 1 551 ? 0.729 8.920 10.685 1.00 87.81 551 PHE A C 1
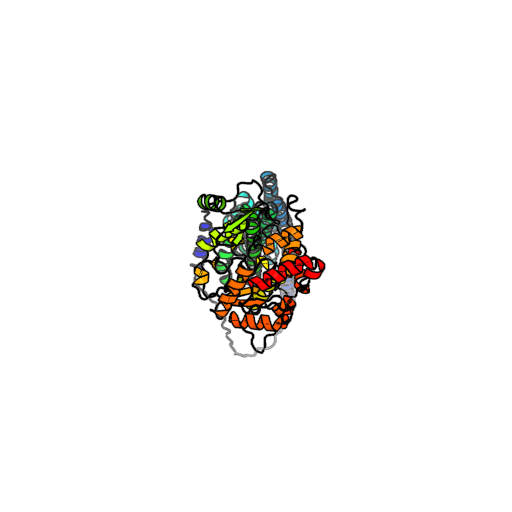ATOM 4404 O O . PHE A 1 551 ? 0.508 8.178 11.643 1.00 87.81 551 PHE A O 1
ATOM 4411 N N . PHE A 1 552 ? 1.724 9.813 10.691 1.00 90.81 552 PHE A N 1
ATOM 4412 C CA . PHE A 1 552 ? 2.734 9.923 11.744 1.00 90.81 552 PHE A CA 1
ATOM 4413 C C . PHE A 1 552 ? 2.572 11.252 12.497 1.00 90.81 552 PHE A C 1
ATOM 4415 O O . PHE A 1 552 ? 2.573 12.326 11.902 1.00 90.81 552 PHE A O 1
ATOM 4422 N N . ARG A 1 553 ? 2.387 11.191 13.825 1.00 88.75 553 ARG A N 1
ATOM 4423 C CA . ARG A 1 553 ? 2.200 12.387 14.675 1.00 88.75 553 ARG A CA 1
ATOM 4424 C C . ARG A 1 553 ? 3.119 12.387 15.893 1.00 88.75 553 ARG A C 1
ATOM 4426 O O . ARG A 1 553 ? 4.104 13.104 15.904 1.00 88.75 553 ARG A O 1
ATOM 4433 N N . LYS A 1 554 ? 2.770 11.600 16.915 1.00 88.69 554 LYS A N 1
ATOM 4434 C CA . LYS A 1 554 ? 3.577 11.421 18.138 1.00 88.69 554 LYS A CA 1
ATOM 4435 C C . LYS A 1 554 ? 3.899 9.955 18.435 1.00 88.69 554 LYS A C 1
ATOM 4437 O O . LYS A 1 554 ? 4.915 9.667 19.035 1.00 88.69 554 LYS A O 1
ATOM 4442 N N . GLY A 1 555 ? 3.024 9.022 18.041 1.00 87.31 555 GLY A N 1
ATOM 4443 C CA . GLY A 1 555 ? 3.213 7.599 18.353 1.00 87.31 555 GLY A CA 1
ATOM 4444 C C . GLY A 1 555 ? 3.131 7.278 19.851 1.00 87.31 555 GLY A C 1
ATOM 4445 O O . GLY A 1 555 ? 3.704 6.289 20.288 1.00 87.31 555 GLY A O 1
ATOM 4446 N N . GLU A 1 556 ? 2.460 8.113 20.652 1.00 89.50 556 GLU A N 1
ATOM 4447 C CA . GLU A 1 556 ? 2.429 8.051 22.122 1.00 89.50 556 GLU A CA 1
ATOM 4448 C C . GLU A 1 556 ? 1.060 7.702 22.716 1.00 89.50 556 GLU A C 1
ATOM 4450 O O . GLU A 1 556 ? 0.022 7.888 22.078 1.00 89.50 556 GLU A O 1
ATOM 4455 N N . THR A 1 557 ? 1.081 7.181 23.944 1.00 91.88 557 THR A N 1
ATOM 4456 C CA . THR A 1 557 ? -0.079 6.973 24.824 1.00 91.88 557 THR A CA 1
ATOM 4457 C C . THR A 1 557 ? -0.201 8.161 25.778 1.00 91.88 557 THR A C 1
ATOM 4459 O O . THR A 1 557 ? 0.810 8.748 26.156 1.00 91.88 557 THR A O 1
ATOM 4462 N N . GLY A 1 558 ? -1.418 8.535 26.168 1.00 91.88 558 GLY A N 1
ATOM 4463 C CA . GLY A 1 558 ? -1.662 9.688 27.041 1.00 91.88 558 GLY A CA 1
ATOM 4464 C C . GLY A 1 558 ? -1.574 11.051 26.344 1.00 91.88 558 GLY A C 1
ATOM 4465 O O . GLY A 1 558 ? -1.675 12.081 27.007 1.00 91.88 558 GLY A O 1
ATOM 4466 N N . GLY A 1 559 ? -1.437 11.078 25.015 1.00 89.56 559 GLY A N 1
ATOM 4467 C CA . GLY A 1 559 ? -1.376 12.311 24.226 1.00 89.56 559 GLY A CA 1
ATOM 4468 C C . GLY A 1 559 ? -2.692 13.094 24.214 1.00 89.56 559 GLY A C 1
ATOM 4469 O O . GLY A 1 559 ? -2.717 14.238 23.765 1.00 89.56 559 GLY A O 1
ATOM 4470 N N . TRP A 1 560 ? -3.782 12.497 24.703 1.00 94.19 560 TRP A N 1
ATOM 4471 C CA . TRP A 1 560 ? -5.048 13.187 24.924 1.00 94.19 560 TRP A CA 1
ATOM 4472 C C . TRP A 1 560 ? -4.959 14.333 25.938 1.00 94.19 560 TRP A C 1
ATOM 4474 O O . TRP A 1 560 ? -5.691 15.310 25.790 1.00 94.19 560 TRP A O 1
ATOM 4484 N N . ARG A 1 561 ? -4.043 14.252 26.916 1.00 93.94 561 ARG A N 1
ATOM 4485 C CA . ARG A 1 561 ? -3.862 15.264 27.976 1.00 93.94 561 ARG A CA 1
ATOM 4486 C C . ARG A 1 561 ? -3.442 16.631 27.432 1.00 93.94 561 ARG A C 1
ATOM 4488 O O . ARG A 1 561 ? -3.732 17.647 28.047 1.00 93.94 561 ARG A O 1
ATOM 4495 N N . ASP A 1 562 ? -2.807 16.653 26.261 1.00 92.44 562 ASP A N 1
ATOM 4496 C CA . ASP A 1 562 ? -2.367 17.884 25.596 1.00 92.44 562 ASP A CA 1
ATOM 4497 C C . ASP A 1 562 ? -3.489 18.574 24.799 1.00 92.44 562 ASP A C 1
ATOM 4499 O O . ASP A 1 562 ? -3.271 19.637 24.223 1.00 92.44 562 ASP A O 1
ATOM 4503 N N . THR A 1 563 ? -4.645 17.926 24.618 1.00 93.06 563 THR A N 1
ATOM 4504 C CA . THR A 1 563 ? -5.687 18.380 23.676 1.00 93.06 563 THR A CA 1
ATOM 4505 C C . THR A 1 563 ? -7.072 18.460 24.309 1.00 93.06 563 THR A C 1
ATOM 4507 O O . THR A 1 563 ? -7.821 19.377 23.986 1.00 93.06 563 THR A O 1
ATOM 4510 N N . LEU A 1 564 ? -7.438 17.518 25.179 1.00 95.56 564 LEU A N 1
ATOM 4511 C CA . LEU A 1 564 ? -8.733 17.524 25.858 1.00 95.56 564 LEU A CA 1
ATOM 4512 C C . LEU A 1 564 ? -8.628 18.265 27.189 1.00 95.56 564 LEU A C 1
ATOM 4514 O O . LEU A 1 564 ? -7.683 18.048 27.945 1.00 95.56 564 LEU A O 1
ATOM 4518 N N . SER A 1 565 ? -9.633 19.083 27.504 1.00 96.50 565 SER A N 1
ATOM 4519 C CA . SER A 1 565 ? -9.846 19.537 28.878 1.00 96.50 565 SER A CA 1
ATOM 4520 C C . SER A 1 565 ? -10.240 18.357 29.772 1.00 96.50 565 SER A C 1
ATOM 4522 O O . SER A 1 565 ? -10.759 17.347 29.287 1.00 96.50 565 SER A O 1
ATOM 4524 N N . GLU A 1 566 ? -10.063 18.510 31.086 1.00 96.19 566 GLU A N 1
ATOM 4525 C CA . GLU A 1 566 ? -10.502 17.512 32.073 1.00 96.19 566 GLU A CA 1
ATOM 4526 C C . GLU A 1 566 ? -11.986 17.167 31.895 1.00 96.19 566 GLU A C 1
ATOM 4528 O O . GLU A 1 566 ? -12.334 16.001 31.772 1.00 96.19 566 GLU A O 1
ATOM 4533 N N . SER A 1 567 ? -12.847 18.173 31.708 1.00 97.12 567 SER A N 1
ATOM 4534 C CA . SER A 1 567 ? -14.285 17.967 31.493 1.00 97.12 567 SER A CA 1
ATOM 4535 C C . SER A 1 567 ? -14.629 17.123 30.257 1.00 97.12 567 SER A C 1
ATOM 4537 O O . SER A 1 567 ? -15.576 16.335 30.292 1.00 97.12 567 SER A O 1
ATOM 4539 N N . LEU A 1 568 ? -13.886 17.272 29.154 1.00 97.50 568 LEU A N 1
ATOM 4540 C CA . LEU A 1 568 ? -14.098 16.482 27.938 1.00 97.50 568 LEU A CA 1
ATOM 4541 C C . LEU A 1 568 ? -13.548 15.062 28.092 1.00 97.50 568 LEU A C 1
ATOM 4543 O O . LEU A 1 568 ? -14.167 14.109 27.617 1.00 97.50 568 LEU A O 1
ATOM 4547 N N . ALA A 1 569 ? -12.405 14.915 28.766 1.00 97.06 569 ALA A N 1
ATOM 4548 C CA . ALA A 1 569 ? -11.846 13.611 29.097 1.00 97.06 569 ALA A CA 1
ATOM 4549 C C . ALA A 1 569 ? -12.796 12.819 30.012 1.00 97.06 569 ALA A C 1
ATOM 4551 O O . ALA A 1 569 ? -13.114 11.673 29.695 1.00 97.06 569 ALA A O 1
ATOM 4552 N N . ASP A 1 570 ? -13.333 13.456 31.053 1.00 96.81 570 ASP A N 1
ATOM 4553 C CA . ASP A 1 570 ? -14.289 12.862 31.993 1.00 96.81 570 ASP A CA 1
ATOM 4554 C C . ASP A 1 570 ? -15.590 12.436 31.300 1.00 96.81 570 ASP A C 1
ATOM 4556 O O . ASP A 1 570 ? -16.184 11.411 31.638 1.00 96.81 570 ASP A O 1
ATOM 4560 N N . ALA A 1 571 ? -16.045 13.188 30.291 1.00 97.69 571 ALA A N 1
ATOM 4561 C CA . ALA A 1 571 ? -17.213 12.806 29.502 1.00 97.69 571 ALA A CA 1
ATOM 4562 C C . ALA A 1 571 ? -16.989 11.485 28.742 1.00 97.69 571 ALA A C 1
ATOM 4564 O O . ALA A 1 571 ? -17.888 10.637 28.703 1.00 97.69 571 ALA A O 1
ATOM 4565 N N . ILE A 1 572 ? -15.798 11.297 28.167 1.00 97.19 572 ILE A N 1
ATOM 4566 C CA . ILE A 1 572 ? -15.415 10.057 27.478 1.00 97.19 572 ILE A CA 1
ATOM 4567 C C . ILE A 1 572 ? -15.218 8.920 28.485 1.00 97.19 572 ILE A C 1
ATOM 4569 O O . ILE A 1 572 ? -15.681 7.805 28.233 1.00 97.19 572 ILE A O 1
ATOM 4573 N N . ASP A 1 573 ? -14.573 9.188 29.621 1.00 95.75 573 ASP A N 1
ATOM 4574 C CA . ASP A 1 573 ? -14.323 8.189 30.663 1.00 95.75 573 ASP A CA 1
ATOM 4575 C C . ASP A 1 573 ? -15.637 7.671 31.255 1.00 95.75 573 ASP A C 1
ATOM 4577 O O . ASP A 1 573 ? -15.867 6.464 31.245 1.00 95.75 573 ASP A O 1
ATOM 4581 N N . ARG A 1 574 ? -16.563 8.561 31.632 1.00 96.00 574 ARG A N 1
ATOM 4582 C CA . ARG A 1 574 ? -17.896 8.184 32.131 1.00 96.00 574 ARG A CA 1
ATOM 4583 C C . ARG A 1 574 ? -18.670 7.329 31.130 1.00 96.00 574 ARG A C 1
ATOM 4585 O O . ARG A 1 574 ? -19.261 6.323 31.509 1.00 96.00 574 ARG A O 1
ATOM 4592 N N . THR A 1 575 ? -18.647 7.704 29.849 1.00 96.06 575 THR A N 1
ATOM 4593 C CA . THR A 1 575 ? -19.300 6.912 28.793 1.00 96.06 575 THR A CA 1
ATOM 4594 C C . THR A 1 575 ? -18.623 5.546 28.640 1.00 96.06 575 THR A C 1
ATOM 4596 O O . THR A 1 575 ? -19.290 4.536 28.436 1.00 96.06 575 THR A O 1
ATOM 4599 N N . THR A 1 576 ? -17.298 5.487 28.788 1.00 95.62 576 THR A N 1
ATOM 4600 C CA . THR A 1 576 ? -16.533 4.237 28.724 1.00 95.62 576 THR A CA 1
ATOM 4601 C C . THR A 1 576 ? -16.830 3.316 29.892 1.00 95.62 576 THR A C 1
ATOM 4603 O O . THR A 1 576 ? -17.066 2.133 29.668 1.00 95.62 576 THR A O 1
ATOM 4606 N N . GLU A 1 577 ? -16.883 3.836 31.113 1.00 94.31 577 GLU A N 1
ATOM 4607 C CA . GLU A 1 577 ? -17.260 3.067 32.298 1.00 94.31 577 GLU A CA 1
ATOM 4608 C C . GLU A 1 577 ? -18.691 2.536 32.198 1.00 94.31 577 GLU A C 1
ATOM 4610 O O . GLU A 1 577 ? -18.930 1.365 32.492 1.00 94.31 577 GLU A O 1
ATOM 4615 N N . GLU A 1 578 ? -19.628 3.361 31.722 1.00 95.25 578 GLU A N 1
ATOM 4616 C CA . GLU A 1 578 ? -21.016 2.952 31.501 1.00 95.25 578 GLU A CA 1
ATOM 4617 C C . GLU A 1 578 ? -21.108 1.822 30.467 1.00 95.25 578 GLU A C 1
ATOM 4619 O O . GLU A 1 578 ? -21.730 0.792 30.723 1.00 95.25 578 GLU A O 1
ATOM 4624 N N . LYS A 1 579 ? -20.474 1.990 29.300 1.00 95.38 579 LYS A N 1
ATOM 4625 C CA . LYS A 1 579 ? -20.594 1.036 28.189 1.00 95.38 579 LYS A CA 1
ATOM 4626 C C . LYS A 1 579 ? -19.796 -0.243 28.401 1.00 95.38 579 LYS A C 1
ATOM 4628 O O . LYS A 1 579 ? -20.238 -1.302 27.968 1.00 95.38 579 LYS A O 1
ATOM 4633 N N . PHE A 1 580 ? -18.627 -0.171 29.033 1.00 95.56 580 PHE A N 1
ATOM 4634 C CA . PHE A 1 580 ? -17.797 -1.351 29.303 1.00 95.56 580 PHE A CA 1
ATOM 4635 C C . PHE A 1 580 ? -18.116 -2.008 30.645 1.00 95.56 580 PHE A C 1
ATOM 4637 O O . PHE A 1 580 ? -17.579 -3.085 30.932 1.00 95.56 580 PHE A O 1
ATOM 4644 N N . GLY A 1 581 ? -19.001 -1.414 31.449 1.00 93.38 581 GLY A N 1
ATOM 4645 C CA . GLY A 1 581 ? -19.486 -1.983 32.699 1.00 93.38 581 GLY A CA 1
ATOM 4646 C C . GLY A 1 581 ? -19.920 -3.441 32.527 1.00 93.38 581 GLY A C 1
ATOM 4647 O O . GLY A 1 581 ? -20.761 -3.767 31.696 1.00 93.38 581 GLY A O 1
ATOM 4648 N N . GLY A 1 582 ? -19.303 -4.344 33.293 1.00 92.62 582 GLY A N 1
ATOM 4649 C CA . GLY A 1 582 ? -19.603 -5.781 33.257 1.00 92.62 582 GLY A CA 1
ATOM 4650 C C . GLY A 1 582 ? -18.944 -6.585 32.126 1.00 92.62 582 GLY A C 1
ATOM 4651 O O . GLY A 1 582 ? -18.975 -7.808 32.186 1.00 92.62 582 GLY A O 1
ATOM 4652 N N . SER A 1 583 ? -18.287 -5.948 31.150 1.00 93.88 583 SER A N 1
ATOM 4653 C CA . SER A 1 583 ? -17.638 -6.655 30.027 1.00 93.88 583 SER A CA 1
ATOM 4654 C C . SER A 1 583 ? -16.328 -7.363 30.395 1.00 93.88 583 SER A C 1
ATOM 4656 O O . SER A 1 583 ? -15.871 -8.248 29.675 1.00 93.88 583 SER A O 1
ATOM 4658 N N . GLY A 1 584 ? -15.685 -6.942 31.489 1.00 92.88 584 GLY A N 1
ATOM 4659 C CA . GLY A 1 584 ? -14.331 -7.364 31.860 1.00 92.88 584 GLY A CA 1
ATOM 4660 C C . GLY A 1 584 ? -13.209 -6.614 31.128 1.00 92.88 584 GLY A C 1
ATOM 4661 O O . GLY A 1 584 ? -12.061 -6.705 31.559 1.00 92.88 584 GLY A O 1
ATOM 4662 N N . LEU A 1 585 ? -13.523 -5.827 30.092 1.00 92.56 585 LEU A N 1
ATOM 4663 C CA . LEU A 1 585 ? -12.549 -4.999 29.385 1.00 92.56 585 LEU A CA 1
ATOM 4664 C C . LEU A 1 585 ? -12.209 -3.748 30.205 1.00 92.56 585 LEU A C 1
ATOM 4666 O O . LEU A 1 585 ? -13.088 -2.974 30.586 1.00 92.56 585 LEU A O 1
ATOM 4670 N N . LYS A 1 586 ? -10.915 -3.533 30.454 1.00 85.38 586 LYS A N 1
ATOM 4671 C CA . LYS A 1 586 ? -10.388 -2.340 31.124 1.00 85.38 586 LYS A CA 1
ATOM 4672 C C . LYS A 1 586 ? -9.196 -1.803 30.348 1.00 85.38 586 LYS A C 1
ATOM 4674 O O . LYS A 1 586 ? -8.345 -2.575 29.918 1.00 85.38 586 LYS A O 1
ATOM 4679 N N . PHE A 1 587 ? -9.114 -0.484 30.204 1.00 75.31 587 PHE A N 1
ATOM 4680 C CA . PHE A 1 587 ? -7.910 0.156 29.684 1.00 75.31 587 PHE A CA 1
ATOM 4681 C C . PHE A 1 587 ? -6.911 0.384 30.812 1.00 75.31 587 PHE A C 1
ATOM 4683 O O . PHE A 1 587 ? -7.284 0.785 31.914 1.00 75.31 587 PHE A O 1
ATOM 4690 N N . SER A 1 588 ? -5.636 0.141 30.520 1.00 64.88 588 SER A N 1
ATOM 4691 C CA . SER A 1 588 ? -4.544 0.570 31.391 1.00 64.88 588 SER A CA 1
ATOM 4692 C C . SER A 1 588 ? -4.479 2.102 31.391 1.00 64.88 588 SER A C 1
ATOM 4694 O O . SER A 1 588 ? -4.547 2.706 30.317 1.00 64.88 588 SER A O 1
ATOM 4696 N N . CYS A 1 589 ? -4.391 2.713 32.575 1.00 48.09 589 CYS A N 1
ATOM 4697 C CA . CYS A 1 589 ? -4.253 4.165 32.741 1.00 48.09 589 CYS A CA 1
ATOM 4698 C C . CYS A 1 589 ? -2.879 4.691 32.320 1.00 48.09 589 CYS A C 1
ATOM 4700 O O . CYS A 1 589 ? -1.877 3.982 32.582 1.00 48.09 589 CYS A O 1
#

Mean predicted aligned error: 17.56 Å

Secondary structure (DSSP, 8-state):
----HHHHHHHHHHTT-----PPPP--------------------HHHHHHHHHHHHHHHHHHHHHHHHHHHHHHHHHHHHHHHHHHHHTT--TTTHHHHHHHHHHHHHHIIIIIIHHHHHHH-SS-TTTTHHHHHHHHHHHHHHHHHHHHHHHSSPPPHHHHHHHHGGGS-TTS---PPPHHHHHHHHHHHHHHHHHHHHHHHHTT-HHHHHHHHHHHHHHHHHHHHHGGG-S--HHHHHHHHHHHHHHHHHHHHHHHHHHHHTT---SS--S-------HHHHHHHHHS-EEE-SSSSEEEEETTEEE-HHHHHHHHHHHHH----TT-EEEEE-TTSSHHHHHHHHHHHHHTTTS-GGGS--HHHHS-HHHHS-BHHHHHHH-TT--GGGSPSSPEEEE---GGGS-HHHHHS--EEEEEE--HHHHHHHHHHHHHHH--GGGTT--HHHHHHHHHTT-STT--HHHHHHHHHHHHHH-TTTEEEEEHHHHHHTHHHHHHHHHHHTT-PPPTT--HHHHHHHTSHHHHHHSHHHHS-B-TTS-BGGGG-S---SSGGGGTS-HHHHHHHHHHHHHHHTTS------

pLDDT: mean 82.69, std 19.38, range [24.73, 98.81]

Organism: Brassica napus (NCBI:txid3708)

InterPro domains:
  IPR000863 Sulfotransferase domain [PF00685] (329-584)
  IPR002848 Translin family [PF01997] (66-264)
  IPR002848 Translin family [PTHR10741] (32-281)
  IPR016068 Translin, N-terminal [G3DSA:1.20.58.190] (43-172)
  IPR016069 Translin, C-terminal [G3DSA:1.20.58.200] (185-269)
  IPR027417 P-loop containing nucleoside triphosphate hydrolase [G3DSA:3.40.50.300] (277-589)
  IPR027417 P-loop containing nucleoside triphosphate hydrolase [SSF52540] (302-587)
  IPR036081 Translin superfamily [SSF74784] (49-266)

Sequence (589 aa):
MLSCSSAFQRVASLMFMAPKLKPQRLHQIAETGAEQLVKKARTMTTESSMKDAFSQYADYLNNFNEKRERVVKASRDITMNSKKVIFQVHRLSKDNKDEVLEKAGKDLEAVREQHFARLMKELQGTDFWKLRRAYSPGVQEYVEAATFYKFCVSGTLSTLDEINSTLLPLSDPSLEALQINILDYILGLADLTGELMRMAIGRISDGEVEFAQRICQFVRQIHRELLLVVPQMDDSYDMKSKMEVMLQSVIKIENACFSVHVRGSEYIPLLGDDAPTSFLLGETRDLISSLPSEKGWLVSQIYQFQGRWHTEALLQGILTCQKHFKAKDSDIILVTNPKSGTTWLKSLVFALINRHKFPVSSGDHPLLVTNPHLLVPFMEGVYYESPDFDFSLLPFPRLMNTHISHLSLPESVKSSSCKIVYCCRNPKDMFVSLWHFGKKLAPQETADYPIEKAVEAFCQGKFIAGPFWDHVLEYWYASLENPNKVLFVTYEELKKQTEVEVKRIAEFIGCGFTAEEEVSEIVKLCSFESLSSLEVNKQGKLPNGIETNAFFRKGETGGWRDTLSESLADAIDRTTEEKFGGSGLKFSC

Solvent-accessible surface area (backbone atoms only — not comparable to full-atom values): 33312 Å² total; per-residue (Å²): 140,81,82,71,60,72,73,55,58,56,61,67,64,64,75,78,72,79,86,93,78,82,86,84,90,79,90,82,88,79,89,85,86,91,80,90,78,80,96,68,90,72,87,66,84,51,70,60,58,52,52,54,48,52,50,51,52,50,52,51,51,50,54,49,49,56,48,49,51,53,35,35,50,32,16,49,53,27,29,57,50,23,49,51,28,44,58,42,53,68,69,52,46,94,89,45,40,67,63,35,50,54,51,27,48,54,49,48,49,45,39,45,69,56,32,47,36,48,36,52,62,70,46,66,73,96,52,57,78,82,48,37,86,46,34,42,68,16,50,14,36,39,43,21,29,53,30,50,52,36,28,76,75,71,75,42,76,64,47,73,67,59,56,39,59,71,47,52,82,68,38,58,92,91,52,90,61,89,62,83,49,73,66,45,47,52,52,7,55,41,54,32,33,53,54,49,30,52,50,25,56,52,30,44,75,74,69,38,49,71,60,24,50,52,46,43,54,50,46,46,48,55,53,58,57,44,66,71,47,53,87,76,46,96,74,42,68,70,52,50,56,39,50,54,54,36,49,52,28,42,51,51,39,48,51,50,52,44,53,43,48,51,47,63,56,24,83,45,60,91,61,82,61,98,64,94,78,72,90,65,55,68,69,58,54,56,53,59,75,70,37,60,69,46,80,43,65,64,42,77,52,29,35,50,54,98,85,28,22,27,43,66,64,51,45,52,0,42,57,43,32,44,74,66,52,74,59,48,51,69,28,38,38,39,35,28,57,82,58,20,47,55,64,53,53,41,35,44,54,51,46,62,79,33,38,86,84,44,38,79,88,69,80,75,33,62,76,70,76,38,47,43,68,75,75,31,45,42,50,29,61,48,23,47,60,37,70,82,64,64,76,81,75,55,66,84,71,40,55,34,30,42,59,69,40,65,91,66,48,27,64,40,54,74,73,41,67,27,35,33,42,35,31,41,47,60,67,60,42,19,50,46,49,40,52,59,44,32,69,77,67,34,51,82,92,36,63,78,60,54,67,68,62,50,52,50,31,45,70,71,19,69,30,82,60,8,30,55,63,63,42,49,49,46,46,51,51,44,21,72,77,36,59,84,37,25,43,73,44,46,41,64,55,37,66,74,40,43,63,60,45,51,47,53,51,24,48,69,73,70,62,51,79,56,98,86,58,68,58,64,58,54,52,54,61,46,26,66,69,49,48,56,68,29,58,46,27,57,69,38,66,42,56,68,58,47,47,35,38,68,79,58,87,79,89,67,83,73,61,26,71,82,74,46,53,70,72,59,46,49,53,49,48,53,49,46,52,64,70,36,57,90,68,81,70,78,81,86,130

Radius of gyration: 35.15 Å; Cα contacts (8 Å, |Δi|>4): 683; chains: 1; bounding box: 109×72×90 Å

Foldseek 3Di:
DDDPPPQLVVVVVVVPDDDDDDDDDDDDDDDDDDDDDDDDPDPDPVVCVVVVVVVVVVVVVVVVVVLLVQLLVLLVVLLVLLVVLLVLLLVDDPVCLVVSLVVSVVSLVCSLPPSVLSNQVSCFDDCCVVSCVSRLNSLLSNLLSVQLSCCSVPVDGQHQCNVQVSNVVSDDPVGDGDGDDPVSNLSSVLVNLVSLLVSLLVCVVVVNLVSLVSSLVVLVVSLVSVVVVLVVDPDNPSVVVSSVVSVVSSVSSVVSSVVVVLQVLQPFPPADDPDPDDPPPVVLVVVQVPFDWDQALLYRIWGADPNATADSLLSQLLVLLQVDDADALLEEEEEEAQQQCVQLVLLLVLCLVCCVVAPLPPCPHVLLPARSCVVADERSNCCSSPSPDDQVPDDPPHHHYYHDAPVSHHVNLVPHNYAYEYEYEDPLNSLVLVVLLSCVSGDPVSVPPDVLVVLVCCLVQVHHSTPPLNSLLRLLVVCVVCVLHGHYDYLVCCVVPVLVVSQVVCVSSVNHDDPPDDSVSSCVCSDLVNSLPRCCQVAHADSNRRRSVSSRDPSDDPCSVVPDDPVSVVSSVVSNCVSCPPSPDDDDD

Nearest PDB structures (foldseek):
  2q3m-assembly1_A  TM=9.182E-01  e=6.603E-27  Arabidopsis thaliana
  5mex-assembly1_A  TM=9.335E-01  e=2.314E-23  Arabidopsis thaliana
  8k9y-assembly2_B  TM=9.414E-01  e=3.180E-22  Arabidopsis thaliana
  3pja-assembly2_J-2  TM=9.205E-01  e=1.059E-11  Homo sapiens
  1key-assembly1_A-2  TM=8.764E-01  e=3.940E-07  Mus musculus